Protein AF-0000000086449209 (afdb_homodimer)

Secondary structure (DSSP, 8-state):
--HHHHHHHHHHHHH--SSTHHHH---HHHHHHHHHHHHHHHHHHHHHHHHHHTS-TTS--B-TTSPBEE-TTS--HHHHHHHS-GGG-EEEEEEE--GGGGGGHHHHHHHHHHHBSTTSEEEEEEEES----------TTS--EEEEEE----SSHHHHHHHHHHHHHHHHHSSSSSS--SEEEEE-TTEEE-S-B-GGG-SSEEEEB-TTTTTS-GGGS-----TTSTT---TT--S-PBPSSEEEE-HHHHHHHHHHHHHHHHHHHHTT---TTHHHHHHHHHHHHT---SEEE-GGGSEETTSPPPTT-----EEE----HHHHHH--/--HHHHHHHHHHHHHT-SSTHHHH---HHHHHHHHHHHHHHHHHHHHHHHHHHTS-TTS--B-TTSPBEE-TTS--HHHHHHHS-GGG-EEEEEEE--GGGGGGHHHHHHHHHHHBSTTSEEEEEEEES----------TTS--EEEEEE----SSHHHHHHHHHHHHHHHHHSSSSSS--SEEEEE-TTEEE-S-B-GGG-SSEEEEB-TTTTTS-GGGS-----TTSTT---TT--S-PBPSSEEEE-HHHHHHHHHHHHHHHHHHHHTT---TTHHHHHHHHHHHHT---SEEE-GGGSEETTSPPPTT-----EEE----HHHHHH--

Radius of gyration: 28.83 Å; Cα contacts (8 Å, |Δi|>4): 1142; chains: 2; bounding box: 67×83×79 Å

Sequence (664 aa):
MPKYLTLISQMMQSSLSRSRWDYWFPGSKLRSRLSMTYWMLLSCLFLFVVKMLRSRPDVMTVTPWLAPIVWDGTFDRALLRILHPPANISIVLAVFGVGTYWLFVQPFLESAEMYFMPGYDIMFVVLTERKDRSMPLIPSHSARKVLFLHTEKFNGWRENAIRRMPRLLRLLEGNELEHKPDYFFTIDVDMLFKAEVGPEILSDLVTFLHPGYYKMSPDNFPYERHSASRASLTYTQGTFYYGGAFYGGHPDTVIKMLHHCWAALQDDVTHGLVAIWNEESHLNRYLALQHPPSLVLSPEYCWASDWALPPEVRLARVLSVAKNNAALHAETMPKYLTLISQMMQSSLSRSRWDYWFPGSKLRSRLSMTYWMLLSCLFLFVVKMLRSRPDVMTVTPWLAPIVWDGTFDRALLRILHPPANISIVLAVFGVGTYWLFVQPFLESAEMYFMPGYDIMFVVLTERKDRSMPLIPSHSARKVLFLHTEKFNGWRENAIRRMPRLLRLLEGNELEHKPDYFFTIDVDMLFKAEVGPEILSDLVTFLHPGYYKMSPDNFPYERHSASRASLTYTQGTFYYGGAFYGGHPDTVIKMLHHCWAALQDDVTHGLVAIWNEESHLNRYLALQHPPSLVLSPEYCWASDWALPPEVRLARVLSVAKNNAALHAET

InterPro domains:
  IPR005076 Glycosyl transferase, family 6 [PF03414] (54-328)
  IPR005076 Glycosyl transferase, family 6 [PTHR10462] (52-328)
  IPR029044 Nucleotide-diphospho-sugar transferases [G3DSA:3.90.550.10] (48-330)
  IPR029044 Nucleotide-diphospho-sugar transferases [SSF53448] (53-319)

Structure (mmCIF, N/CA/C/O backbone):
data_AF-0000000086449209-model_v1
#
loop_
_entity.id
_entity.type
_entity.pdbx_description
1 polymer 'Globoside alpha-1,3-N-acetylgalactosaminyltransferase 1 (FORS blood group)'
#
loop_
_atom_site.group_PDB
_atom_site.id
_atom_site.type_symbol
_atom_site.label_atom_id
_atom_site.label_alt_id
_atom_site.label_comp_id
_atom_site.label_asym_id
_atom_site.label_entity_id
_atom_site.label_seq_id
_atom_site.pdbx_PDB_ins_code
_atom_site.Cartn_x
_atom_site.Cartn_y
_atom_site.Cartn_z
_atom_site.occupancy
_atom_site.B_iso_or_equiv
_atom_site.auth_seq_id
_atom_site.auth_comp_id
_atom_site.auth_asym_id
_atom_site.auth_atom_id
_atom_site.pdbx_PDB_model_num
ATOM 1 N N . MET A 1 1 ? 26.984 0.447 6.652 1 27.7 1 MET A N 1
ATOM 2 C CA . MET A 1 1 ? 26.797 -0.777 7.426 1 27.7 1 MET A CA 1
ATOM 3 C C . MET A 1 1 ? 26.531 -0.457 8.891 1 27.7 1 MET A C 1
ATOM 5 O O . MET A 1 1 ? 27.281 0.304 9.516 1 27.7 1 MET A O 1
ATOM 9 N N . PRO A 1 2 ? 25.297 -0.49 9.32 1 33.47 2 PRO A N 1
ATOM 10 C CA . PRO A 1 2 ? 25.047 0.123 10.633 1 33.47 2 PRO A CA 1
ATOM 11 C C . PRO A 1 2 ? 26.031 -0.359 11.695 1 33.47 2 PRO A C 1
ATOM 13 O O . PRO A 1 2 ? 26.578 -1.46 11.586 1 33.47 2 PRO A O 1
ATOM 16 N N . LYS A 1 3 ? 26.438 0.569 12.438 1 40.97 3 LYS A N 1
ATOM 17 C CA . LYS A 1 3 ? 27.422 0.446 13.508 1 40.97 3 LYS A CA 1
ATOM 18 C C . LYS A 1 3 ? 27.156 -0.797 14.352 1 40.97 3 LYS A C 1
ATOM 20 O O . LYS A 1 3 ? 28.094 -1.451 14.812 1 40.97 3 LYS A O 1
ATOM 25 N N . TYR A 1 4 ? 25.875 -1.122 14.484 1 34.38 4 TYR A N 1
ATOM 26 C CA . TYR A 1 4 ? 25.562 -2.227 15.375 1 34.38 4 TYR A CA 1
ATOM 27 C C . TYR A 1 4 ? 25.922 -3.566 14.742 1 34.38 4 TYR A C 1
ATOM 29 O O . TYR A 1 4 ? 26.188 -4.543 15.445 1 34.38 4 TYR A O 1
ATOM 37 N N . LEU A 1 5 ? 25.969 -3.549 13.422 1 36.88 5 LEU A N 1
ATOM 38 C CA . LEU A 1 5 ? 26.406 -4.781 12.781 1 36.88 5 LEU A CA 1
ATOM 39 C C . LEU A 1 5 ? 27.906 -5.012 13.008 1 36.88 5 LEU A C 1
ATOM 41 O O . LEU A 1 5 ? 28.359 -6.156 13.102 1 36.88 5 LEU A O 1
ATOM 45 N N . THR A 1 6 ? 28.547 -3.883 13.117 1 40.41 6 THR A N 1
ATOM 46 C CA . THR A 1 6 ? 29.969 -3.994 13.414 1 40.41 6 THR A CA 1
ATOM 47 C C . THR A 1 6 ? 30.188 -4.531 14.828 1 40.41 6 THR A C 1
ATOM 49 O O . THR A 1 6 ? 31.062 -5.367 15.047 1 40.41 6 THR A O 1
ATOM 52 N N . LEU A 1 7 ? 29.375 -4.086 15.734 1 38.5 7 LEU A N 1
ATOM 53 C CA . LEU A 1 7 ? 29.531 -4.512 17.125 1 38.5 7 LEU A CA 1
ATOM 54 C C . LEU A 1 7 ? 29.141 -5.977 17.297 1 38.5 7 LEU A C 1
ATOM 56 O O . LEU A 1 7 ? 29.828 -6.73 17.969 1 38.5 7 LEU A O 1
ATOM 60 N N . ILE A 1 8 ? 28.109 -6.344 16.578 1 38.56 8 ILE A N 1
ATOM 61 C CA . ILE A 1 8 ? 27.703 -7.742 16.656 1 38.56 8 ILE A CA 1
ATOM 62 C C . ILE A 1 8 ? 28.734 -8.625 15.953 1 38.56 8 ILE A C 1
ATOM 64 O O . ILE A 1 8 ? 29.094 -9.688 16.469 1 38.56 8 ILE A O 1
ATOM 68 N N . SER A 1 9 ? 29.266 -8.062 14.891 1 37.78 9 SER A N 1
ATOM 69 C CA . SER A 1 9 ? 30.359 -8.781 14.242 1 37.78 9 SER A CA 1
ATOM 70 C C . SER A 1 9 ? 31.562 -8.898 15.164 1 37.78 9 SER A C 1
ATOM 72 O O . SER A 1 9 ? 32.219 -9.953 15.234 1 37.78 9 SER A O 1
ATOM 74 N N . GLN A 1 10 ? 31.781 -7.84 15.867 1 41.44 10 GLN A N 1
ATOM 75 C CA . GLN A 1 10 ? 32.906 -7.832 16.812 1 41.44 10 GLN A CA 1
ATOM 76 C C . GLN A 1 10 ? 32.625 -8.758 17.984 1 41.44 10 GLN A C 1
ATOM 78 O O . GLN A 1 10 ? 33.531 -9.469 18.438 1 41.44 10 GLN A O 1
ATOM 83 N N . MET A 1 11 ? 31.422 -8.727 18.391 1 37.53 11 MET A N 1
ATOM 84 C CA . MET A 1 11 ? 31.078 -9.578 19.531 1 37.53 11 MET A CA 1
ATOM 85 C C . MET A 1 11 ? 31.094 -11.047 19.125 1 37.53 11 MET A C 1
ATOM 87 O O . MET A 1 11 ? 31.547 -11.898 19.906 1 37.53 11 MET A O 1
ATOM 91 N N . MET A 1 12 ? 30.609 -11.219 17.891 1 36.09 12 MET A N 1
ATOM 92 C CA . MET A 1 12 ? 30.656 -12.602 17.422 1 36.09 12 MET A CA 1
ATOM 93 C C . MET A 1 12 ? 32.094 -13.039 17.156 1 36.09 12 MET A C 1
ATOM 95 O O . MET A 1 12 ? 32.438 -14.203 17.359 1 36.09 12 MET A O 1
ATOM 99 N N . GLN A 1 13 ? 32.844 -12.078 16.672 1 36.78 13 GLN A N 1
ATOM 100 C CA . GLN A 1 13 ? 34.25 -12.398 16.469 1 36.78 13 GLN A CA 1
ATOM 101 C C . GLN A 1 13 ? 34.938 -12.68 17.797 1 36.78 13 GLN A C 1
ATOM 103 O O . GLN A 1 13 ? 35.844 -13.539 17.859 1 36.78 13 GLN A O 1
ATOM 108 N N . SER A 1 14 ? 34.562 -11.805 18.75 1 37.38 14 SER A N 1
ATOM 109 C CA . SER A 1 14 ? 35.312 -11.969 19.984 1 37.38 14 SER A CA 1
ATOM 110 C C . SER A 1 14 ? 34.969 -13.289 20.672 1 37.38 14 SER A C 1
ATOM 112 O O . SER A 1 14 ? 35.812 -13.883 21.344 1 37.38 14 SER A O 1
ATOM 114 N N . SER A 1 15 ? 33.625 -13.57 20.547 1 34.44 15 SER A N 1
ATOM 115 C CA . SER A 1 15 ? 33.312 -14.781 21.281 1 34.44 15 SER A CA 1
ATOM 116 C C . SER A 1 15 ? 33.875 -16.016 20.625 1 34.44 15 SER A C 1
ATOM 118 O O . SER A 1 15 ? 33.781 -17.125 21.156 1 34.44 15 SER A O 1
ATOM 120 N N . LEU A 1 16 ? 34.219 -15.828 19.297 1 35.03 16 LEU A N 1
ATOM 121 C CA . LEU A 1 16 ? 34.875 -16.984 18.703 1 35.03 16 LEU A CA 1
ATOM 122 C C . LEU A 1 16 ? 36.312 -17.125 19.203 1 35.03 16 LEU A C 1
ATOM 124 O O . LEU A 1 16 ? 37.25 -17.031 18.406 1 35.03 16 LEU A O 1
ATOM 128 N N . SER A 1 17 ? 36.594 -16.438 20.312 1 29.45 17 SER A N 1
ATOM 129 C CA . SER A 1 17 ? 37.938 -16.812 20.734 1 29.45 17 SER A CA 1
ATOM 130 C C . SER A 1 17 ? 38.062 -18.328 20.922 1 29.45 17 SER A C 1
ATOM 132 O O . SER A 1 17 ? 37.188 -18.953 21.5 1 29.45 17 SER A O 1
ATOM 134 N N . ARG A 1 18 ? 38.969 -19.016 20.172 1 36 18 ARG A N 1
ATOM 135 C CA . ARG A 1 18 ? 39.438 -20.375 19.938 1 36 18 ARG A CA 1
ATOM 136 C C . ARG A 1 18 ? 39.688 -21.109 21.25 1 36 18 ARG A C 1
ATOM 138 O O . ARG A 1 18 ? 39.844 -22.328 21.25 1 36 18 ARG A O 1
ATOM 145 N N . SER A 1 19 ? 40.031 -20.328 22.297 1 30.89 19 SER A N 1
ATOM 146 C CA . SER A 1 19 ? 40.906 -21.062 23.219 1 30.89 19 SER A CA 1
ATOM 147 C C . SER A 1 19 ? 40.125 -22.156 23.953 1 30.89 19 SER A C 1
ATOM 149 O O . SER A 1 19 ? 40.625 -23.281 24.094 1 30.89 19 SER A O 1
ATOM 151 N N . ARG A 1 20 ? 39.094 -21.734 24.781 1 33.16 20 ARG A N 1
ATOM 152 C CA . ARG A 1 20 ? 38.812 -22.672 25.859 1 33.16 20 ARG A CA 1
ATOM 153 C C . ARG A 1 20 ? 37.938 -23.828 25.391 1 33.16 20 ARG A C 1
ATOM 155 O O . ARG A 1 20 ? 37.594 -24.719 26.156 1 33.16 20 ARG A O 1
ATOM 162 N N . TRP A 1 21 ? 37.188 -23.578 24.234 1 30.92 21 TRP A N 1
ATOM 163 C CA . TRP A 1 21 ? 36.312 -24.688 23.844 1 30.92 21 TRP A CA 1
ATOM 164 C C . TRP A 1 21 ? 37.156 -25.906 23.406 1 30.92 21 TRP A C 1
ATOM 166 O O . TRP A 1 21 ? 36.594 -26.984 23.188 1 30.92 21 TRP A O 1
ATOM 176 N N . ASP A 1 22 ? 38.375 -25.734 23.094 1 34.16 22 ASP A N 1
ATOM 177 C CA . ASP A 1 22 ? 39.219 -26.859 22.703 1 34.16 22 ASP A CA 1
ATOM 178 C C . ASP A 1 22 ? 39.281 -27.922 23.781 1 34.16 22 ASP A C 1
ATOM 180 O O . ASP A 1 22 ? 39.5 -29.094 23.5 1 34.16 22 ASP A O 1
ATOM 184 N N . TYR A 1 23 ? 39.406 -27.5 25.047 1 35 23 TYR A N 1
ATOM 185 C CA . TYR A 1 23 ? 39.656 -28.5 26.078 1 35 23 TYR A CA 1
ATOM 186 C C . TYR A 1 23 ? 38.5 -29.469 26.203 1 35 23 TYR A C 1
ATOM 188 O O . TYR A 1 23 ? 38.688 -30.656 26.5 1 35 23 TYR A O 1
ATOM 196 N N . TRP A 1 24 ? 37.25 -28.969 26.359 1 33.91 24 TRP A N 1
ATOM 197 C CA . TRP A 1 24 ? 36.219 -29.875 26.844 1 33.91 24 TRP A CA 1
ATOM 198 C C . TRP A 1 24 ? 35.75 -30.812 25.734 1 33.91 24 TRP A C 1
ATOM 200 O O . TRP A 1 24 ? 35.188 -31.891 26 1 33.91 24 TRP A O 1
ATOM 210 N N . PHE A 1 25 ? 35.406 -30.469 24.469 1 33.84 25 PHE A N 1
ATOM 211 C CA . PHE A 1 25 ? 34.938 -31.438 23.484 1 33.84 25 PHE A CA 1
ATOM 212 C C . PHE A 1 25 ? 36 -31.703 22.438 1 33.84 25 PHE A C 1
ATOM 214 O O . PHE A 1 25 ? 36.25 -30.859 21.578 1 33.84 25 PHE A O 1
ATOM 221 N N . PRO A 1 26 ? 36.938 -32.812 22.703 1 33.44 26 PRO A N 1
ATOM 222 C CA . PRO A 1 26 ? 38.094 -33.156 21.875 1 33.44 26 PRO A CA 1
ATOM 223 C C . PRO A 1 26 ? 37.719 -33.469 20.438 1 33.44 26 PRO A C 1
ATOM 225 O O . PRO A 1 26 ? 38.594 -33.562 19.578 1 33.44 26 PRO A O 1
ATOM 228 N N . GLY A 1 27 ? 36.719 -34.375 20.266 1 37.47 27 GLY A N 1
ATOM 229 C CA . GLY A 1 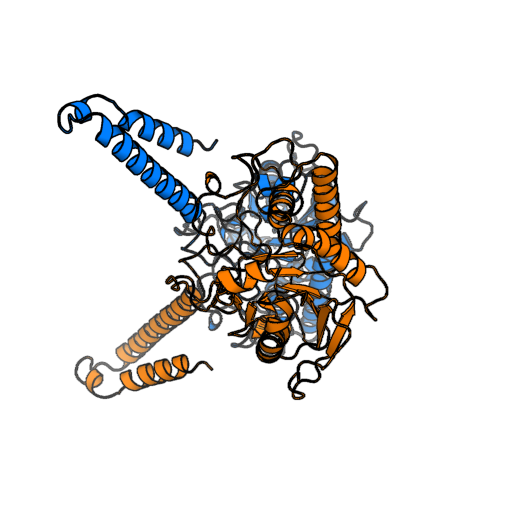27 ? 36.656 -35.031 18.969 1 37.47 27 GLY A CA 1
ATOM 230 C C . GLY A 1 27 ? 36.281 -34.094 17.844 1 37.47 27 GLY A C 1
ATOM 231 O O . GLY A 1 27 ? 35.438 -33.219 18 1 37.47 27 GLY A O 1
ATOM 232 N N . SER A 1 28 ? 37.281 -33.906 16.828 1 38.59 28 SER A N 1
ATOM 233 C CA . SER A 1 28 ? 37.469 -32.906 15.781 1 38.59 28 SER A CA 1
ATOM 234 C C . SER A 1 28 ? 36.25 -32.812 14.883 1 38.59 28 SER A C 1
ATOM 236 O O . SER A 1 28 ? 35.875 -31.719 14.469 1 38.59 28 SER A O 1
ATOM 238 N N . LYS A 1 29 ? 35.781 -33.938 14.344 1 43.16 29 LYS A N 1
ATOM 239 C CA . LYS A 1 29 ? 34.812 -33.938 13.25 1 43.16 29 LYS A CA 1
ATOM 240 C C . LYS A 1 29 ? 33.469 -33.438 13.734 1 43.16 29 LYS A C 1
ATOM 242 O O . LYS A 1 29 ? 32.719 -32.844 12.984 1 43.16 29 LYS A O 1
ATOM 247 N N . LEU A 1 30 ? 33 -33.844 14.914 1 36 30 LEU A N 1
ATOM 248 C CA . LEU A 1 30 ? 31.719 -33.469 15.477 1 36 30 LEU A CA 1
ATOM 249 C C . LEU A 1 30 ? 31.688 -31.984 15.828 1 36 30 LEU A C 1
ATOM 251 O O . LEU A 1 30 ? 30.609 -31.375 15.836 1 36 30 LEU A O 1
ATOM 255 N N . ARG A 1 31 ? 32.875 -31.453 16.047 1 43.62 31 ARG A N 1
ATOM 256 C CA . ARG A 1 31 ? 32.938 -30.031 16.375 1 43.62 31 ARG A CA 1
ATOM 257 C C . ARG A 1 31 ? 32.625 -29.172 15.164 1 43.62 31 ARG A C 1
ATOM 259 O O . ARG A 1 31 ? 31.953 -28.141 15.281 1 43.62 31 ARG A O 1
ATOM 266 N N . SER A 1 32 ? 33.188 -29.656 14.102 1 44.91 32 SER A N 1
ATOM 267 C CA . SER A 1 32 ? 32.969 -28.844 12.906 1 44.91 32 SER A CA 1
ATOM 268 C C . SER A 1 32 ? 31.516 -28.875 12.453 1 44.91 32 SER A C 1
ATOM 270 O O . SER A 1 32 ? 30.969 -27.859 12.031 1 44.91 32 SER A O 1
ATOM 272 N N . ARG A 1 33 ? 30.953 -30.047 12.633 1 48.88 33 ARG A N 1
ATOM 273 C CA . ARG A 1 33 ? 29.562 -30.141 12.234 1 48.88 33 ARG A CA 1
ATOM 274 C C . ARG A 1 33 ? 28.656 -29.422 13.234 1 48.88 33 ARG A C 1
ATOM 276 O O . ARG A 1 33 ? 27.688 -28.766 12.852 1 48.88 33 ARG A O 1
ATOM 283 N N . LEU A 1 34 ? 29.031 -29.562 14.539 1 49.31 34 LEU A N 1
ATOM 284 C CA . LEU A 1 34 ? 28.219 -28.875 15.539 1 49.31 34 LEU A CA 1
ATOM 285 C C . LEU A 1 34 ? 28.453 -27.375 15.484 1 49.31 34 LEU A C 1
ATOM 287 O O . LEU A 1 34 ? 27.5 -26.594 15.656 1 49.31 34 LEU A O 1
ATOM 291 N N . SER A 1 35 ? 29.703 -27.062 15.164 1 51.84 35 SER A N 1
ATOM 292 C CA . SER A 1 35 ? 29.969 -25.625 15.016 1 51.84 35 SER A CA 1
ATOM 293 C C . SER A 1 35 ? 29.281 -25.062 13.781 1 51.84 35 SER A C 1
ATOM 295 O O . SER A 1 35 ? 28.703 -23.984 13.836 1 51.84 35 SER A O 1
ATOM 297 N N . MET A 1 36 ? 29.25 -25.938 12.781 1 51.59 36 MET A N 1
ATOM 298 C CA . MET A 1 36 ? 28.578 -25.469 11.57 1 51.59 36 MET A CA 1
ATOM 299 C C . MET A 1 36 ? 27.062 -25.422 11.773 1 51.59 36 MET A C 1
ATOM 301 O O . MET A 1 36 ? 26.406 -24.469 11.336 1 51.59 36 MET A O 1
ATOM 305 N N . THR A 1 37 ? 26.594 -26.422 12.438 1 53.94 37 THR A N 1
ATOM 306 C CA . THR A 1 37 ? 25.172 -26.438 12.727 1 53.94 37 THR A CA 1
ATOM 307 C C . THR A 1 37 ? 24.797 -25.328 13.695 1 53.94 37 THR A C 1
ATOM 309 O O . THR A 1 37 ? 23.766 -24.672 13.539 1 53.94 37 THR A O 1
ATOM 312 N N . TYR A 1 38 ? 25.656 -25.125 14.68 1 51.03 38 TYR A N 1
ATOM 313 C CA . TYR A 1 38 ? 25.422 -24.031 15.625 1 51.03 38 TYR A CA 1
ATOM 314 C C . TYR A 1 38 ? 25.5 -22.688 14.93 1 51.03 38 TYR A C 1
ATOM 316 O O . TYR A 1 38 ? 24.656 -21.812 15.148 1 51.03 38 TYR A O 1
ATOM 324 N N . TRP A 1 39 ? 26.422 -22.594 14.047 1 53.56 39 TRP A N 1
ATOM 325 C CA . TRP A 1 39 ? 26.547 -21.328 13.32 1 53.56 39 TRP A CA 1
ATOM 326 C C . TRP A 1 39 ? 25.406 -21.156 12.328 1 53.56 39 TRP A C 1
ATOM 328 O O . TRP A 1 39 ? 24.906 -20.047 12.156 1 53.56 39 TRP A O 1
ATOM 338 N N . MET A 1 40 ? 25 -22.234 11.797 1 52 40 MET A N 1
ATOM 339 C CA . MET A 1 40 ? 23.844 -22.172 10.906 1 52 40 MET A CA 1
ATOM 340 C C . MET A 1 40 ? 22.578 -21.844 11.68 1 52 40 MET A C 1
ATOM 342 O O . MET A 1 40 ? 21.75 -21.047 11.211 1 52 40 MET A O 1
ATOM 346 N N . LEU A 1 41 ? 22.516 -22.391 12.805 1 53.59 41 LEU A N 1
ATOM 347 C CA . LEU A 1 41 ? 21.375 -22.094 13.648 1 53.59 41 LEU A CA 1
ATOM 348 C C . LEU A 1 41 ? 21.438 -20.656 14.164 1 53.59 41 LEU A C 1
ATOM 350 O O . LEU A 1 41 ? 20.422 -19.953 14.195 1 53.59 41 LEU A O 1
ATOM 354 N N . LEU A 1 42 ? 22.625 -20.297 14.508 1 52.78 42 LEU A N 1
ATOM 355 C CA . LEU A 1 42 ? 22.812 -18.922 14.969 1 52.78 42 LEU A CA 1
ATOM 356 C C . LEU A 1 42 ? 22.578 -17.938 13.828 1 52.78 42 LEU A C 1
ATOM 358 O O . LEU A 1 42 ? 21.984 -16.875 14.039 1 52.78 42 LEU A O 1
ATOM 362 N N . SER A 1 43 ? 23.031 -18.266 12.719 1 51.22 43 SER A N 1
ATOM 363 C CA . SER A 1 43 ? 22.797 -17.406 11.562 1 51.22 43 SER A CA 1
ATOM 364 C C . SER A 1 43 ? 21.328 -17.406 11.156 1 51.22 43 SER A C 1
ATOM 366 O O . SER A 1 43 ? 20.781 -16.359 10.812 1 51.22 43 SER A O 1
ATOM 368 N N . CYS A 1 44 ? 20.781 -18.578 11.148 1 51.72 44 CYS A N 1
ATOM 369 C CA . CYS A 1 44 ? 19.344 -18.656 10.914 1 51.72 44 CYS A CA 1
ATOM 370 C C . CYS A 1 44 ? 18.578 -17.891 11.992 1 51.72 44 CYS A C 1
ATOM 372 O O . CYS A 1 44 ? 17.609 -17.172 11.688 1 51.72 44 CYS A O 1
ATOM 374 N N . LEU A 1 45 ? 18.984 -18.062 13.18 1 51.5 45 LEU A N 1
ATOM 375 C CA . LEU A 1 45 ? 18.375 -17.297 14.273 1 51.5 45 LEU A CA 1
ATOM 376 C C . LEU A 1 45 ? 18.625 -15.805 14.094 1 51.5 45 LEU A C 1
ATOM 378 O O . LEU A 1 45 ? 17.734 -14.992 14.305 1 51.5 45 LEU A O 1
ATOM 382 N N . PHE A 1 46 ? 19.859 -15.43 13.797 1 47.69 46 PHE A N 1
ATOM 383 C CA . PHE A 1 46 ? 20.203 -14.031 13.555 1 47.69 46 PHE A CA 1
ATOM 384 C C . PHE A 1 46 ? 19.391 -13.469 12.398 1 47.69 46 PHE A C 1
ATOM 386 O O . PHE A 1 46 ? 18.812 -12.383 12.508 1 47.69 46 PHE A O 1
ATOM 393 N N . LEU A 1 47 ? 19.375 -14.117 11.328 1 48.44 47 LEU A N 1
ATOM 394 C CA . LEU A 1 47 ? 18.625 -13.664 10.164 1 48.44 47 LEU A CA 1
ATOM 395 C C . LEU A 1 47 ? 17.125 -13.641 10.453 1 48.44 47 LEU A C 1
ATOM 397 O O . LEU A 1 47 ? 16.422 -12.727 10.031 1 48.44 47 LEU A O 1
ATOM 401 N N . PHE A 1 48 ? 16.703 -14.672 11.172 1 48.56 48 PHE A N 1
ATOM 402 C CA . PHE A 1 48 ? 15.336 -14.695 11.664 1 48.56 48 PHE A CA 1
ATOM 403 C C . PHE A 1 48 ? 15.086 -13.516 12.602 1 48.56 48 PHE A C 1
ATOM 405 O O . PHE A 1 48 ? 14.062 -12.836 12.477 1 48.56 48 PHE A O 1
ATOM 412 N N . VAL A 1 49 ? 15.984 -13.32 13.461 1 48.25 49 VAL A N 1
ATOM 413 C CA . VAL A 1 49 ? 15.875 -12.195 14.383 1 48.25 49 VAL A CA 1
ATOM 414 C C . VAL A 1 49 ? 15.914 -10.883 13.594 1 48.25 49 VAL A C 1
ATOM 416 O O . VAL A 1 49 ? 15.133 -9.969 13.867 1 48.25 49 VAL A O 1
ATOM 419 N N . VAL A 1 50 ? 16.797 -10.773 12.641 1 47.91 50 VAL A N 1
ATOM 420 C CA . VAL A 1 50 ? 16.906 -9.547 11.852 1 47.91 50 VAL A CA 1
ATOM 421 C C . VAL A 1 50 ? 15.609 -9.328 11.07 1 47.91 50 VAL A C 1
ATOM 423 O O . VAL A 1 50 ? 15.094 -8.211 11 1 47.91 50 VAL A O 1
ATOM 426 N N . LYS A 1 51 ? 15.211 -10.383 10.336 1 51.84 51 LYS A N 1
ATOM 427 C CA . LYS A 1 51 ? 13.922 -10.305 9.656 1 51.84 51 LYS A CA 1
ATOM 428 C C . LYS A 1 51 ? 12.797 -10.023 10.648 1 51.84 51 LYS A C 1
ATOM 430 O O . LYS A 1 51 ? 11.914 -9.203 10.375 1 51.84 51 LYS A O 1
ATOM 435 N N . MET A 1 52 ? 12.82 -10.789 11.805 1 50.09 52 MET A N 1
ATOM 436 C CA . MET A 1 52 ? 11.859 -10.516 12.875 1 50.09 52 MET A CA 1
ATOM 437 C C . MET A 1 52 ? 12.062 -9.117 13.438 1 50.09 52 MET A C 1
ATOM 439 O O . MET A 1 52 ? 11.102 -8.469 13.859 1 50.09 52 MET A O 1
ATOM 443 N N . LEU A 1 53 ? 13.305 -8.727 13.57 1 50.72 53 LEU A N 1
ATOM 444 C CA . LEU A 1 53 ? 13.555 -7.391 14.094 1 50.72 53 LEU A CA 1
ATOM 445 C C . LEU A 1 53 ? 13.008 -6.324 13.156 1 50.72 53 LEU A C 1
ATOM 447 O O . LEU A 1 53 ? 12.648 -5.23 13.594 1 50.72 53 LEU A O 1
ATOM 451 N N . ARG A 1 54 ? 12.891 -6.738 11.953 1 58.78 54 ARG A N 1
ATOM 452 C CA . ARG A 1 54 ? 12.328 -5.699 11.102 1 58.78 54 ARG A CA 1
ATOM 453 C C . ARG A 1 54 ? 10.805 -5.75 11.117 1 58.78 54 ARG A C 1
ATOM 455 O O . ARG A 1 54 ? 10.141 -4.906 10.508 1 58.78 54 ARG A O 1
ATOM 462 N N . SER A 1 55 ? 10.453 -6.648 11.969 1 73.62 55 SER A N 1
ATOM 463 C CA . SER A 1 55 ? 9.016 -6.672 12.195 1 73.62 55 SER A CA 1
ATOM 464 C C . SER A 1 55 ? 8.641 -5.883 13.453 1 73.62 55 SER A C 1
ATOM 466 O O . SER A 1 55 ? 9.414 -5.832 14.406 1 73.62 55 SER A O 1
ATOM 468 N N . ARG A 1 56 ? 7.941 -4.68 13.391 1 87.25 56 ARG A N 1
ATOM 469 C CA . ARG A 1 56 ? 7.375 -3.869 14.469 1 87.25 56 ARG A CA 1
ATOM 470 C C . ARG A 1 56 ? 6.15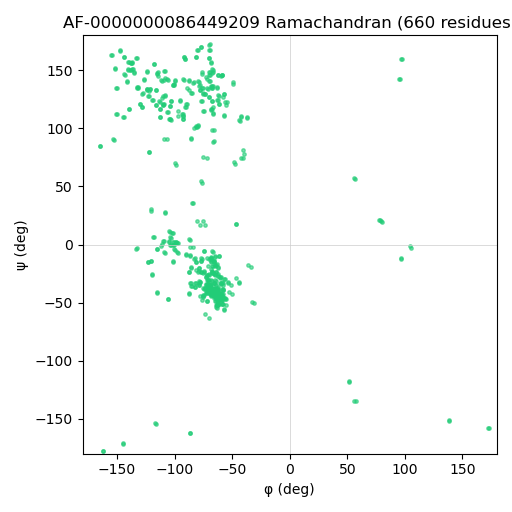2 -4.543 15.078 1 87.25 56 ARG A C 1
ATOM 472 O O . ARG A 1 56 ? 5.02 -4.129 14.828 1 87.25 56 ARG A O 1
ATOM 479 N N . PRO A 1 57 ? 6.438 -5.684 15.953 1 85.12 57 PRO A N 1
ATOM 480 C CA . PRO A 1 57 ? 5.289 -6.371 16.547 1 85.12 57 PRO A CA 1
ATOM 481 C C . PRO A 1 57 ? 4.555 -5.516 17.578 1 85.12 57 PRO A C 1
ATOM 483 O O . PRO A 1 57 ? 3.443 -5.855 17.984 1 85.12 57 PRO A O 1
ATOM 486 N N . ASP A 1 58 ? 5.117 -4.438 17.984 1 88.25 58 ASP A N 1
ATOM 487 C CA . ASP A 1 58 ? 4.605 -3.607 19.062 1 88.25 58 ASP A CA 1
ATOM 488 C C . ASP A 1 58 ? 3.594 -2.588 18.547 1 88.25 58 ASP A C 1
ATOM 490 O O . ASP A 1 58 ? 2.9 -1.938 19.344 1 88.25 58 ASP A O 1
ATOM 494 N N . VAL A 1 59 ? 3.494 -2.496 17.234 1 92.31 59 VAL A N 1
ATOM 495 C CA . VAL A 1 59 ? 2.602 -1.486 16.672 1 92.31 59 VAL A CA 1
ATOM 496 C C . VAL A 1 59 ? 1.87 -2.057 15.461 1 92.31 59 VAL A C 1
ATOM 498 O O . VAL A 1 59 ? 2.318 -3.037 14.859 1 92.31 59 VAL A O 1
ATOM 501 N N . MET A 1 60 ? 0.75 -1.481 15.133 1 92.69 60 MET A N 1
ATOM 502 C CA . MET A 1 60 ? 0.072 -1.774 13.875 1 92.69 60 MET A CA 1
ATOM 503 C C . MET A 1 60 ? 0.848 -1.2 12.695 1 92.69 60 MET A C 1
ATOM 505 O O . MET A 1 60 ? 1.209 -0.022 12.695 1 92.69 60 MET A O 1
ATOM 509 N N . THR A 1 61 ? 1.146 -2.041 11.695 1 95.69 61 THR A N 1
ATOM 510 C CA . THR A 1 61 ? 1.987 -1.564 10.609 1 95.69 61 THR A CA 1
ATOM 511 C C . THR A 1 61 ? 1.209 -1.54 9.297 1 95.69 61 THR A C 1
ATOM 513 O O . THR A 1 61 ? 1.734 -1.115 8.266 1 95.69 61 THR A O 1
ATOM 516 N N . VAL A 1 62 ? -0.034 -2.014 9.312 1 96.56 62 VAL A N 1
ATOM 517 C CA . VAL A 1 62 ? -0.901 -1.969 8.141 1 96.56 62 VAL A CA 1
ATOM 518 C C . VAL A 1 62 ? -2.332 -1.646 8.562 1 96.56 62 VAL A C 1
ATOM 520 O O . VAL A 1 62 ? -2.805 -2.131 9.594 1 96.56 62 VAL A O 1
ATOM 523 N N . THR A 1 63 ? -3.033 -0.845 7.824 1 96.69 63 THR A N 1
ATOM 524 C CA . THR A 1 63 ? -4.414 -0.473 8.117 1 96.69 63 THR A CA 1
ATOM 525 C C . THR A 1 63 ? -5.375 -1.573 7.668 1 96.69 63 THR A C 1
ATOM 527 O O . THR A 1 63 ? -5 -2.459 6.898 1 96.69 63 THR A O 1
ATOM 530 N N . PRO A 1 64 ? -6.586 -1.444 8.109 1 94.88 64 PRO A N 1
ATOM 531 C CA . PRO A 1 64 ? -7.57 -2.449 7.703 1 94.88 64 PRO A CA 1
ATOM 532 C C . PRO A 1 64 ? -7.863 -2.41 6.203 1 94.88 64 PRO A C 1
ATOM 534 O O . PRO A 1 64 ? -8.469 -3.34 5.664 1 94.88 64 PRO A O 1
ATOM 537 N N . TRP A 1 65 ? -7.461 -1.345 5.52 1 96.81 65 TRP A N 1
ATOM 538 C CA . TRP A 1 65 ? -7.625 -1.303 4.07 1 96.81 65 TRP A CA 1
ATOM 539 C C . TRP A 1 65 ? -6.289 -1.531 3.367 1 96.81 65 TRP A C 1
ATOM 541 O O . TRP A 1 65 ? -6.152 -1.243 2.176 1 96.81 65 TRP A O 1
ATOM 551 N N . LEU A 1 66 ? -5.262 -1.965 4.129 1 97.06 66 LEU A N 1
ATOM 552 C CA . LEU A 1 66 ? -3.998 -2.516 3.646 1 97.06 66 LEU A CA 1
ATOM 553 C C . LEU A 1 66 ? -3.055 -1.402 3.199 1 97.06 66 LEU A C 1
ATOM 555 O O . LEU A 1 66 ? -2.131 -1.643 2.42 1 97.06 66 LEU A O 1
ATOM 559 N N . ALA A 1 67 ? -3.271 -0.145 3.668 1 97.88 67 ALA A N 1
ATOM 560 C CA . ALA A 1 67 ? -2.27 0.913 3.557 1 97.88 67 ALA A CA 1
ATOM 561 C C . ALA A 1 67 ? -1.207 0.777 4.641 1 97.88 67 ALA A C 1
ATOM 563 O O . ALA A 1 67 ? -1.522 0.463 5.793 1 97.88 67 ALA A O 1
ATOM 564 N N . PRO A 1 68 ? -0.009 1.007 4.324 1 98.06 68 PRO A N 1
ATOM 565 C CA . PRO A 1 68 ? 1.033 0.91 5.348 1 98.06 68 PRO A CA 1
ATOM 566 C C . PRO A 1 68 ? 0.949 2.029 6.383 1 98.06 68 PRO A C 1
ATOM 568 O O . PRO A 1 68 ? 0.51 3.137 6.066 1 98.06 68 PRO A O 1
ATOM 571 N N . ILE A 1 69 ? 1.272 1.708 7.547 1 97.88 69 ILE A N 1
ATOM 572 C CA . ILE A 1 69 ? 1.605 2.68 8.586 1 97.88 69 ILE A CA 1
ATOM 573 C C . ILE A 1 69 ? 3.119 2.734 8.773 1 97.88 69 ILE A C 1
ATOM 575 O O . ILE A 1 69 ? 3.746 1.729 9.117 1 97.88 69 ILE A O 1
ATOM 579 N N . VAL A 1 70 ? 3.691 3.865 8.633 1 98.31 70 VAL A N 1
ATOM 580 C CA . VAL A 1 70 ? 5.141 3.99 8.531 1 98.31 70 VAL A CA 1
ATOM 581 C C . VAL A 1 70 ? 5.73 4.258 9.914 1 98.31 70 VAL A C 1
ATOM 583 O O . VAL A 1 70 ? 5.477 5.305 10.516 1 98.31 70 VAL A O 1
ATOM 586 N N . TRP A 1 71 ? 6.473 3.312 10.445 1 97.19 71 TRP A N 1
ATOM 587 C CA . TRP A 1 71 ? 7.254 3.41 11.672 1 97.19 71 TRP A CA 1
ATOM 588 C C . TRP A 1 71 ? 8.742 3.229 11.383 1 97.19 71 TRP A C 1
ATOM 590 O O . TRP A 1 71 ? 9.117 2.604 10.391 1 97.19 71 TRP A O 1
ATOM 600 N N . ASP A 1 72 ? 9.539 3.791 12.289 1 96.19 72 ASP A N 1
ATOM 601 C CA . ASP A 1 72 ? 10.945 3.43 12.227 1 96.19 72 ASP A CA 1
ATOM 602 C C . ASP A 1 72 ? 11.133 1.916 12.312 1 96.19 72 ASP A C 1
ATOM 604 O O . ASP A 1 72 ? 10.539 1.258 13.172 1 96.19 72 ASP A O 1
ATOM 608 N N . GLY A 1 73 ? 11.773 1.384 11.305 1 94.06 73 GLY A N 1
ATOM 609 C CA . GLY A 1 73 ? 12.047 -0.045 11.312 1 94.06 73 GLY A CA 1
ATOM 610 C C . GLY A 1 73 ? 11.141 -0.825 10.375 1 94.06 73 GLY A C 1
ATOM 611 O O . GLY A 1 73 ? 11.305 -2.035 10.211 1 94.06 73 GLY A O 1
ATOM 612 N N . THR A 1 74 ? 10.227 -0.169 9.711 1 95.38 74 THR A N 1
ATOM 613 C CA . THR A 1 74 ? 9.281 -0.908 8.883 1 95.38 74 THR A CA 1
ATOM 614 C C . THR A 1 74 ? 9.633 -0.77 7.406 1 95.38 74 THR A C 1
ATOM 616 O O . THR A 1 74 ? 8.961 -1.348 6.547 1 95.38 74 THR A O 1
ATOM 619 N N . PHE A 1 75 ? 10.672 -0.05 7.059 1 96.38 75 PHE A N 1
ATOM 620 C CA . PHE A 1 75 ? 11.016 0.166 5.66 1 96.38 75 PHE A CA 1
ATOM 621 C C . PHE A 1 75 ? 12.531 0.193 5.473 1 96.38 75 PHE A C 1
ATOM 623 O O . PHE A 1 75 ? 13.273 0.306 6.449 1 96.38 75 PHE A O 1
ATOM 630 N N . ASP A 1 76 ? 12.938 0.002 4.25 1 93.31 76 ASP A N 1
ATOM 631 C CA . ASP A 1 76 ? 14.328 0.135 3.816 1 93.31 76 ASP A CA 1
ATOM 632 C C . ASP A 1 76 ? 14.5 1.325 2.877 1 93.31 76 ASP A C 1
ATOM 634 O O . ASP A 1 76 ? 14.07 1.278 1.723 1 93.31 76 ASP A O 1
ATOM 638 N N . ARG A 1 77 ? 15.141 2.305 3.355 1 92.94 77 ARG A N 1
ATOM 639 C CA . ARG A 1 77 ? 15.234 3.562 2.625 1 92.94 77 ARG A CA 1
ATOM 640 C C . ARG A 1 77 ? 16.016 3.385 1.328 1 92.94 77 ARG A C 1
ATOM 642 O O . ARG A 1 77 ? 15.711 4.016 0.316 1 92.94 77 ARG A O 1
ATOM 649 N N . ALA A 1 78 ? 17.062 2.59 1.383 1 90.81 78 ALA A N 1
ATOM 650 C CA . ALA A 1 78 ? 17.844 2.342 0.173 1 90.81 78 ALA A CA 1
ATOM 651 C C . ALA A 1 78 ? 16.969 1.733 -0.924 1 90.81 78 ALA A C 1
ATOM 653 O O . ALA A 1 78 ? 17.047 2.137 -2.086 1 90.81 78 ALA A O 1
ATOM 654 N N . LEU A 1 79 ? 16.172 0.803 -0.521 1 90.62 79 LEU A N 1
ATOM 655 C CA . LEU A 1 79 ? 15.258 0.179 -1.466 1 90.62 79 LEU A CA 1
ATOM 656 C C . LEU A 1 79 ? 14.25 1.194 -1.996 1 90.62 79 LEU A C 1
ATOM 658 O O . LEU A 1 79 ? 13.969 1.227 -3.195 1 90.62 79 LEU A O 1
ATOM 662 N N . LEU A 1 80 ? 13.75 2.047 -1.146 1 95.25 80 LEU A N 1
ATOM 663 C CA . LEU A 1 80 ? 12.766 3.049 -1.533 1 95.25 80 LEU A CA 1
ATOM 664 C C . LEU A 1 80 ? 13.375 4.066 -2.494 1 95.25 80 LEU A C 1
ATOM 666 O O . LEU A 1 80 ? 12.695 4.555 -3.396 1 95.25 80 LEU A O 1
ATOM 670 N N . ARG A 1 81 ? 14.641 4.363 -2.342 1 93.56 81 ARG A N 1
ATOM 671 C CA . ARG A 1 81 ? 15.305 5.301 -3.24 1 93.56 81 ARG A CA 1
ATOM 672 C C . ARG A 1 81 ? 15.477 4.699 -4.633 1 93.56 81 ARG A C 1
ATOM 674 O O . ARG A 1 81 ? 15.5 5.426 -5.629 1 93.56 81 ARG A O 1
ATOM 681 N N . ILE A 1 82 ? 15.523 3.361 -4.68 1 90 82 ILE A N 1
ATOM 682 C CA . ILE A 1 82 ? 15.586 2.684 -5.969 1 90 82 ILE A CA 1
ATOM 683 C C . ILE A 1 82 ? 14.227 2.76 -6.656 1 90 82 ILE A C 1
ATOM 685 O O . ILE A 1 82 ? 14.141 3.006 -7.859 1 90 82 ILE A O 1
ATOM 689 N N . LEU A 1 83 ? 13.219 2.648 -5.863 1 90.62 83 LEU A N 1
ATOM 690 C CA . LEU A 1 83 ? 11.867 2.658 -6.398 1 90.62 83 LEU A CA 1
ATOM 691 C C . LEU A 1 83 ? 11.422 4.078 -6.738 1 90.62 83 LEU A C 1
ATOM 693 O O . LEU A 1 83 ? 10.602 4.281 -7.637 1 90.62 83 LEU A O 1
ATOM 697 N N . HIS A 1 84 ? 11.922 5.031 -5.945 1 93.75 84 HIS A N 1
ATOM 698 C CA . HIS A 1 84 ? 11.656 6.453 -6.125 1 93.75 84 HIS A CA 1
ATOM 699 C C . HIS A 1 84 ? 12.953 7.238 -6.309 1 93.75 84 HIS A C 1
ATOM 701 O O . HIS A 1 84 ? 13.359 7.984 -5.418 1 93.75 84 HIS A O 1
ATOM 707 N N . PRO A 1 85 ? 13.453 7.184 -7.5 1 93.44 85 PRO A N 1
ATOM 708 C CA . PRO A 1 85 ? 14.75 7.828 -7.711 1 93.44 85 PRO A CA 1
ATOM 709 C C . PRO A 1 85 ? 14.68 9.352 -7.59 1 93.44 85 PRO A C 1
ATOM 711 O O . PRO A 1 85 ? 13.812 9.977 -8.195 1 93.44 85 PRO A O 1
ATOM 714 N N . PRO A 1 86 ? 15.586 9.93 -6.91 1 91.94 86 PRO A N 1
ATOM 715 C CA . PRO A 1 86 ? 15.57 11.375 -6.668 1 91.94 86 PRO A CA 1
ATOM 716 C C . PRO A 1 86 ? 15.586 12.188 -7.961 1 91.94 86 PRO A C 1
ATOM 718 O O . PRO A 1 86 ? 14.969 13.258 -8.031 1 91.94 86 PRO A O 1
ATOM 721 N N . ALA A 1 87 ? 16.203 11.742 -9 1 88.44 87 ALA A N 1
ATOM 722 C CA . ALA A 1 87 ? 16.375 12.484 -10.25 1 88.44 87 ALA A CA 1
ATOM 723 C C . ALA A 1 87 ? 15.047 12.656 -10.969 1 88.44 87 ALA A C 1
ATOM 725 O O . ALA A 1 87 ? 14.867 13.609 -11.734 1 88.44 87 ALA A O 1
ATOM 726 N N . ASN A 1 88 ? 14.055 11.961 -10.609 1 88.88 88 ASN A N 1
ATOM 727 C CA . ASN A 1 88 ? 12.82 11.938 -11.383 1 88.88 88 ASN A CA 1
ATOM 728 C C . ASN A 1 88 ? 11.633 12.461 -10.578 1 88.88 88 ASN A C 1
ATOM 730 O O . ASN A 1 88 ? 10.492 12.422 -11.039 1 88.88 88 ASN A O 1
ATOM 734 N N . ILE A 1 89 ? 11.938 12.945 -9.414 1 95.94 89 ILE A N 1
ATOM 735 C CA . ILE A 1 89 ? 10.812 13.266 -8.539 1 95.94 89 ILE A CA 1
ATOM 736 C C . ILE A 1 89 ? 10.945 14.695 -8.023 1 95.94 89 ILE A C 1
ATOM 738 O O . ILE A 1 89 ? 11.945 15.031 -7.383 1 95.94 89 ILE A O 1
ATOM 742 N N . SER A 1 90 ? 10.039 15.477 -8.336 1 96.62 90 SER A N 1
ATOM 743 C CA . SER A 1 90 ? 9.961 16.844 -7.805 1 96.62 90 SER A CA 1
ATOM 744 C C . SER A 1 90 ? 8.93 16.938 -6.688 1 96.62 90 SER A C 1
ATOM 746 O O . SER A 1 90 ? 7.828 16.375 -6.801 1 96.62 90 SER A O 1
ATOM 748 N N . ILE A 1 91 ? 9.297 17.656 -5.637 1 97.56 91 ILE A N 1
ATOM 749 C CA . ILE A 1 91 ? 8.438 17.734 -4.465 1 97.56 91 ILE A CA 1
ATOM 750 C C . ILE A 1 91 ? 8.281 19.188 -4.023 1 97.56 91 ILE A C 1
ATOM 752 O O . ILE A 1 91 ? 9.25 19.953 -4.023 1 97.56 91 ILE A O 1
ATOM 756 N N . VAL A 1 92 ? 7.102 19.594 -3.73 1 97.88 92 VAL A N 1
ATOM 757 C CA . VAL A 1 92 ? 6.844 20.891 -3.119 1 97.88 92 VAL A CA 1
ATOM 758 C C . VAL A 1 92 ? 6.43 20.703 -1.661 1 97.88 92 VAL A C 1
ATOM 760 O O . VAL A 1 92 ? 5.602 19.844 -1.351 1 97.88 92 VAL A O 1
ATOM 763 N N . LEU A 1 93 ? 7.074 21.391 -0.809 1 98 93 LEU A N 1
ATOM 764 C CA . LEU A 1 93 ? 6.68 21.5 0.592 1 98 93 LEU A CA 1
ATOM 765 C C . LEU A 1 93 ? 6.219 22.906 0.917 1 98 93 LEU A C 1
ATOM 767 O O . LEU A 1 93 ? 7.008 23.859 0.857 1 98 93 LEU A O 1
ATOM 771 N N . ALA A 1 94 ? 4.941 23.047 1.287 1 97.69 94 ALA A N 1
ATOM 772 C CA . ALA A 1 94 ? 4.363 24.375 1.505 1 97.69 94 ALA A CA 1
ATOM 773 C C . ALA A 1 94 ? 4.051 24.594 2.982 1 97.69 94 ALA A C 1
ATOM 775 O O . ALA A 1 94 ? 3.584 23.688 3.67 1 97.69 94 ALA A O 1
ATOM 776 N N . VAL A 1 95 ? 4.289 25.797 3.449 1 95.75 95 VAL A N 1
ATOM 777 C CA . VAL A 1 95 ? 3.967 26.188 4.82 1 95.75 95 VAL A CA 1
ATOM 778 C C . VAL A 1 95 ? 3.35 27.578 4.828 1 95.75 95 VAL A C 1
ATOM 780 O O . VAL A 1 95 ? 3.559 28.359 3.898 1 95.75 95 VAL A O 1
ATOM 783 N N . PHE A 1 96 ? 2.598 27.828 5.918 1 93.44 96 PHE A N 1
ATOM 784 C CA . PHE A 1 96 ? 2.027 29.141 6.145 1 93.44 96 PHE A CA 1
ATOM 785 C C . PHE A 1 96 ? 2.807 29.891 7.219 1 93.44 96 PHE A C 1
ATOM 787 O O . PHE A 1 96 ? 2.824 29.484 8.383 1 93.44 96 PHE A O 1
ATOM 794 N N . GLY A 1 97 ? 3.551 30.875 6.82 1 90.62 97 GLY A N 1
ATOM 795 C CA . GLY A 1 97 ? 4.191 31.781 7.75 1 90.62 97 GLY A CA 1
ATOM 796 C C . GLY A 1 97 ? 3.436 33.094 7.918 1 90.62 97 GLY A C 1
ATOM 797 O O . GLY A 1 97 ? 3.926 34.156 7.535 1 90.62 97 GLY A O 1
ATOM 798 N N . VAL A 1 98 ? 2.34 33 8.523 1 88.69 98 VAL A N 1
ATOM 799 C CA . VAL A 1 98 ? 1.428 34.125 8.625 1 88.69 98 VAL A CA 1
ATOM 800 C C . VAL A 1 98 ? 1.395 34.656 10.062 1 88.69 98 VAL A C 1
ATOM 802 O O . VAL A 1 98 ? 1.417 33.844 11.008 1 88.69 98 VAL A O 1
ATOM 805 N N . GLY A 1 99 ? 1.315 35.906 10.227 1 84.06 99 GLY A N 1
ATOM 806 C CA . GLY A 1 99 ? 1.256 36.469 11.555 1 84.06 99 GLY A CA 1
ATOM 807 C C . GLY A 1 99 ? 2.432 36.094 12.43 1 84.06 99 GLY A C 1
ATOM 808 O O . GLY A 1 99 ? 3.586 36.219 12.016 1 84.06 99 GLY A O 1
ATOM 809 N N . THR A 1 100 ? 2.135 35.719 13.68 1 83.31 100 THR A N 1
ATOM 810 C CA . THR A 1 100 ? 3.17 35.375 14.648 1 83.31 100 THR A CA 1
ATOM 811 C C . THR A 1 100 ? 3.912 34.094 14.227 1 83.31 100 THR A C 1
ATOM 813 O O . THR A 1 100 ? 5.031 33.844 14.672 1 83.31 100 THR A O 1
ATOM 816 N N . TYR A 1 101 ? 3.34 33.406 13.297 1 88 101 TYR A N 1
ATOM 817 C CA . TYR A 1 101 ? 3.957 32.156 12.883 1 88 101 TYR A CA 1
ATOM 818 C C . TYR A 1 101 ? 5.168 32.406 11.992 1 88 101 TYR A C 1
ATOM 820 O O . TYR A 1 101 ? 5.965 31.5 11.742 1 88 101 TYR A O 1
ATOM 828 N N . TRP A 1 102 ? 5.312 33.594 11.547 1 88.19 102 TRP A N 1
ATOM 829 C CA . TRP A 1 102 ? 6.484 34 10.773 1 88.19 102 TRP A CA 1
ATOM 830 C C . TRP A 1 102 ? 7.77 33.656 11.523 1 88.19 102 TRP A C 1
ATOM 832 O O . TRP A 1 102 ? 8.781 33.312 10.906 1 88.19 102 TRP A O 1
ATOM 842 N N . LEU A 1 103 ? 7.699 33.719 12.883 1 87.44 103 LEU A N 1
ATOM 843 C CA . LEU A 1 103 ? 8.883 33.5 13.703 1 87.44 103 LEU A CA 1
ATOM 844 C C . LEU A 1 103 ? 9.406 32.062 13.531 1 87.44 103 LEU A C 1
ATOM 846 O O . LEU A 1 103 ? 10.57 31.781 13.828 1 87.44 103 LEU A O 1
ATOM 850 N N . PHE A 1 104 ? 8.57 31.172 13.016 1 91.31 104 PHE A N 1
ATOM 851 C CA . PHE A 1 104 ? 8.945 29.766 12.93 1 91.31 104 PHE A CA 1
ATOM 852 C C . PHE A 1 104 ? 9.492 29.422 11.547 1 91.31 104 PHE A C 1
ATOM 854 O O . PHE A 1 104 ? 9.992 28.328 11.32 1 91.31 104 PHE A O 1
ATOM 861 N N . VAL A 1 105 ? 9.43 30.344 10.602 1 91.75 105 VAL A N 1
ATOM 862 C CA . VAL A 1 105 ? 9.773 30.062 9.211 1 91.75 105 VAL A CA 1
ATOM 863 C C . VAL A 1 105 ? 11.25 29.703 9.102 1 91.75 105 VAL A C 1
ATOM 865 O O . VAL A 1 105 ? 11.609 28.688 8.492 1 91.75 105 VAL A O 1
ATOM 868 N N . GLN A 1 106 ? 12.078 30.484 9.695 1 90.12 106 GLN A N 1
ATOM 869 C CA . GLN A 1 106 ? 13.516 30.266 9.562 1 90.12 106 GLN A CA 1
ATOM 870 C C . GLN A 1 106 ? 13.93 28.922 10.18 1 90.12 106 GLN A C 1
ATOM 872 O O . GLN A 1 106 ? 14.555 28.094 9.516 1 90.12 106 GLN A O 1
ATOM 877 N N . PRO A 1 107 ? 13.555 28.656 11.508 1 91.25 107 PRO A N 1
ATOM 878 C CA . PRO A 1 107 ? 13.93 27.359 12.062 1 91.25 107 PRO A CA 1
ATOM 879 C C . PRO A 1 107 ? 13.344 26.188 11.273 1 91.25 107 PRO A C 1
ATOM 881 O O . PRO A 1 107 ? 13.984 25.156 11.133 1 91.25 107 PRO A O 1
ATOM 884 N N . PHE A 1 108 ? 12.188 26.406 10.773 1 94.75 108 PHE A N 1
ATOM 885 C CA . PHE A 1 108 ? 11.539 25.375 9.977 1 94.75 108 PHE A CA 1
ATOM 886 C C . PHE A 1 108 ? 12.359 25.078 8.719 1 94.75 108 PHE A C 1
ATOM 888 O O . PHE A 1 108 ? 12.672 23.906 8.445 1 94.75 108 PHE A O 1
ATOM 895 N N . LEU A 1 109 ? 12.695 26.062 7.973 1 93.06 109 LEU A N 1
ATOM 896 C CA . LEU A 1 109 ? 13.414 25.891 6.715 1 93.06 109 LEU A CA 1
ATOM 897 C C . LEU A 1 109 ? 14.789 25.281 6.953 1 93.06 109 LEU A C 1
ATOM 899 O O . LEU A 1 109 ? 15.242 24.422 6.184 1 93.06 109 LEU A O 1
ATOM 903 N N . GLU A 1 110 ? 15.438 25.703 8.008 1 91.19 110 GLU A N 1
ATOM 904 C CA . GLU A 1 110 ? 16.75 25.156 8.328 1 91.19 110 GLU A CA 1
ATOM 905 C C . GLU A 1 110 ? 16.688 23.672 8.633 1 91.19 110 GLU A C 1
ATOM 907 O O . GLU A 1 110 ? 17.516 22.891 8.133 1 91.19 110 GLU A O 1
ATOM 912 N N . SER A 1 111 ? 15.688 23.297 9.414 1 93.88 111 SER A N 1
ATOM 913 C CA . SER A 1 111 ? 15.555 21.875 9.75 1 93.88 111 SER A CA 1
ATOM 914 C C . SER A 1 111 ? 15.094 21.062 8.547 1 93.88 111 SER A C 1
ATOM 916 O O . SER A 1 111 ? 15.531 19.938 8.352 1 93.88 111 SER A O 1
ATOM 918 N N . ALA A 1 112 ? 14.195 21.625 7.727 1 95.31 112 ALA A N 1
ATOM 919 C CA . ALA A 1 112 ? 13.703 20.938 6.539 1 95.31 112 ALA A CA 1
ATOM 920 C C . ALA A 1 112 ? 14.828 20.734 5.523 1 95.31 112 ALA A C 1
ATOM 922 O O . ALA A 1 112 ? 14.891 19.688 4.867 1 95.31 112 ALA A O 1
ATOM 923 N N . GLU A 1 113 ? 15.656 21.703 5.398 1 92.25 113 GLU A N 1
ATOM 924 C CA . GLU A 1 113 ? 16.797 21.594 4.488 1 92.25 113 GLU A CA 1
ATOM 925 C C . GLU A 1 113 ? 17.703 20.422 4.867 1 92.25 113 GLU A C 1
ATOM 927 O O . GLU A 1 113 ? 18.234 19.734 3.998 1 92.25 113 GLU A O 1
ATOM 932 N N . MET A 1 114 ? 17.766 20.188 6.078 1 92.44 114 MET A N 1
ATOM 933 C CA . MET A 1 114 ? 18.688 19.172 6.578 1 92.44 114 MET A CA 1
ATOM 934 C C . MET A 1 114 ? 18.047 17.781 6.516 1 92.44 114 MET A C 1
ATOM 936 O O . MET A 1 114 ? 18.719 16.812 6.176 1 92.44 114 MET A O 1
ATOM 940 N N . TYR A 1 115 ? 16.734 17.734 6.777 1 96.38 115 TYR A N 1
ATOM 941 C CA . TYR A 1 115 ? 16.234 16.422 7.117 1 96.38 115 TYR A CA 1
ATOM 942 C C . TYR A 1 115 ? 15.109 16 6.172 1 96.38 115 TYR A C 1
ATOM 944 O O . TYR A 1 115 ? 14.766 14.82 6.082 1 96.38 115 TYR A O 1
ATOM 952 N N . PHE A 1 116 ? 14.562 17.016 5.41 1 97.12 116 PHE A N 1
ATOM 953 C CA . PHE A 1 116 ? 13.406 16.688 4.582 1 97.12 116 PHE A CA 1
ATOM 954 C C . PHE A 1 116 ? 13.852 16.281 3.18 1 97.12 116 PHE A C 1
ATOM 956 O O . PHE A 1 116 ? 14.352 17.109 2.422 1 97.12 116 PHE A O 1
ATOM 963 N N . MET A 1 117 ? 13.75 15.008 2.859 1 96.44 117 MET A N 1
ATOM 964 C CA . MET A 1 117 ? 13.969 14.445 1.529 1 96.44 117 MET A CA 1
ATOM 965 C C . MET A 1 117 ? 15.359 14.812 1.006 1 96.44 117 MET A C 1
ATOM 967 O O . MET A 1 117 ? 15.492 15.328 -0.103 1 96.44 117 MET A O 1
ATOM 971 N N . PRO A 1 118 ? 16.312 14.438 1.779 1 93.81 118 PRO A N 1
ATOM 972 C CA . PRO A 1 118 ? 17.672 14.734 1.287 1 93.81 118 PRO A CA 1
ATOM 973 C C . PRO A 1 118 ? 17.953 14.117 -0.08 1 93.81 118 PRO A C 1
ATOM 975 O O . PRO A 1 118 ? 17.656 12.938 -0.3 1 93.81 118 PRO A O 1
ATOM 978 N N . GLY A 1 119 ? 18.438 14.953 -0.991 1 91.44 119 GLY A N 1
ATOM 979 C CA . GLY A 1 119 ? 18.844 14.477 -2.301 1 91.44 119 GLY A CA 1
ATOM 980 C C . GLY A 1 119 ? 17.781 14.656 -3.361 1 91.44 119 GLY A C 1
ATOM 981 O O . GLY A 1 119 ? 18.047 14.492 -4.555 1 91.44 119 GLY A O 1
ATOM 982 N N . TYR A 1 120 ? 16.609 14.953 -2.943 1 94.75 120 TYR A N 1
ATOM 983 C CA . TYR A 1 120 ? 15.508 15.133 -3.885 1 94.75 120 TYR A CA 1
ATOM 984 C C . TYR A 1 120 ? 15.383 16.594 -4.305 1 94.75 120 TYR A C 1
ATOM 986 O O . TYR A 1 120 ? 15.953 17.469 -3.666 1 94.75 120 TYR A O 1
ATOM 994 N N . ASP A 1 121 ? 14.703 16.781 -5.391 1 93.44 121 ASP A N 1
ATOM 995 C CA . ASP A 1 121 ? 14.367 18.125 -5.859 1 93.44 121 ASP A CA 1
ATOM 996 C C . ASP A 1 121 ? 13.172 18.688 -5.094 1 93.44 121 ASP A C 1
ATOM 998 O O . ASP A 1 121 ? 12.023 18.359 -5.402 1 93.44 121 ASP A O 1
ATOM 1002 N N . ILE A 1 122 ? 13.531 19.578 -4.148 1 94.62 122 ILE A N 1
ATOM 1003 C CA . ILE A 1 122 ? 12.492 20.109 -3.279 1 94.62 122 ILE A CA 1
ATOM 1004 C C . ILE A 1 122 ? 12.352 21.625 -3.512 1 94.62 122 ILE A C 1
ATOM 1006 O O . ILE A 1 122 ? 13.352 22.344 -3.57 1 94.62 122 ILE A O 1
ATOM 1010 N N . MET A 1 123 ? 11.188 22.047 -3.66 1 94.62 123 MET A N 1
ATOM 1011 C CA . MET A 1 123 ? 10.859 23.469 -3.588 1 94.62 123 MET A CA 1
ATOM 1012 C C . MET A 1 123 ? 10.07 23.781 -2.322 1 94.62 123 MET A C 1
ATOM 1014 O O . MET A 1 123 ? 9 23.219 -2.094 1 94.62 123 MET A O 1
ATOM 1018 N N . PHE A 1 124 ? 10.633 24.641 -1.546 1 94.94 124 PHE A N 1
ATOM 1019 C CA . PHE A 1 124 ? 9.891 25.141 -0.396 1 94.94 124 PHE A CA 1
ATOM 1020 C C . PHE A 1 124 ? 9.008 26.328 -0.794 1 94.94 124 PHE A C 1
ATOM 1022 O O . PHE A 1 124 ? 9.461 27.234 -1.477 1 94.94 124 PHE A O 1
ATOM 1029 N N . VAL A 1 125 ? 7.773 26.266 -0.411 1 95.31 125 VAL A N 1
ATOM 1030 C CA . VAL A 1 125 ? 6.867 27.391 -0.645 1 95.31 125 VAL A CA 1
ATOM 1031 C C . VAL A 1 125 ? 6.398 27.969 0.69 1 95.31 125 VAL A C 1
ATOM 1033 O O . VAL A 1 125 ? 5.797 27.25 1.499 1 95.31 125 VAL A O 1
ATOM 1036 N N . VAL A 1 126 ? 6.699 29.203 0.892 1 94.19 126 VAL A N 1
ATOM 1037 C CA . VAL A 1 126 ? 6.25 29.906 2.092 1 94.19 126 VAL A CA 1
ATOM 1038 C C . VAL A 1 126 ? 5.137 30.875 1.731 1 94.19 126 VAL A C 1
ATOM 1040 O O . VAL A 1 126 ? 5.359 31.828 0.981 1 94.19 126 VAL A O 1
ATOM 1043 N N . LEU A 1 127 ? 3.979 30.625 2.209 1 94.44 127 LEU A N 1
ATOM 1044 C CA . LEU A 1 127 ? 2.836 31.516 2.045 1 94.44 127 LEU A CA 1
ATOM 1045 C C . LEU A 1 127 ? 2.754 32.531 3.195 1 94.44 127 LEU A C 1
ATOM 1047 O O . LEU A 1 127 ? 2.607 32.125 4.355 1 94.44 127 LEU A O 1
ATOM 1051 N N . THR A 1 128 ? 2.854 33.75 2.924 1 91.75 128 THR A N 1
ATOM 1052 C CA . THR A 1 128 ? 2.934 34.75 3.967 1 91.75 128 THR A CA 1
ATOM 1053 C C . THR A 1 128 ? 2.361 36.094 3.477 1 91.75 128 THR A C 1
ATOM 1055 O O . THR A 1 128 ? 2.322 36.344 2.27 1 91.75 128 THR A O 1
ATOM 1058 N N . GLU A 1 129 ? 1.868 36.812 4.387 1 88.62 129 GLU A N 1
ATOM 1059 C CA . GLU A 1 129 ? 1.379 38.156 4.047 1 88.62 129 GLU A CA 1
ATOM 1060 C C . GLU A 1 129 ? 2.52 39.188 4.012 1 88.62 129 GLU A C 1
ATOM 1062 O O . GLU A 1 129 ? 2.348 40.281 3.518 1 88.62 129 GLU A O 1
ATOM 1067 N N . ARG A 1 130 ? 3.633 38.812 4.492 1 85.44 130 ARG A N 1
ATOM 1068 C CA . ARG A 1 130 ? 4.766 39.719 4.613 1 85.44 130 ARG A CA 1
ATOM 1069 C C . ARG A 1 130 ? 5.355 40.031 3.244 1 85.44 130 ARG A C 1
ATOM 1071 O O . ARG A 1 130 ? 5.504 39.156 2.402 1 85.44 130 ARG A O 1
ATOM 1078 N N . LYS A 1 131 ? 5.609 41.344 3.068 1 77.75 131 LYS A N 1
ATOM 1079 C CA . LYS A 1 131 ? 6.23 41.812 1.826 1 77.75 131 LYS A CA 1
ATOM 1080 C C . LYS A 1 131 ? 7.75 41.75 1.918 1 77.75 131 LYS A C 1
ATOM 1082 O O . LYS A 1 131 ? 8.43 41.469 0.922 1 77.75 131 LYS A O 1
ATOM 1087 N N . ASP A 1 132 ? 8.172 42.25 3.283 1 66.94 132 ASP A N 1
ATOM 1088 C CA . ASP A 1 132 ? 9.617 42.25 3.502 1 66.94 132 ASP A CA 1
ATOM 1089 C C . ASP A 1 132 ? 10.156 40.812 3.553 1 66.94 132 ASP A C 1
ATOM 1091 O O . ASP A 1 132 ? 9.711 40 4.375 1 66.94 132 ASP A O 1
ATOM 1095 N N . ARG A 1 133 ? 10.617 40.531 2.477 1 57.84 133 ARG A N 1
ATOM 1096 C CA . ARG A 1 133 ? 11.148 39.188 2.359 1 57.84 133 ARG A CA 1
ATOM 1097 C C . ARG A 1 133 ? 12.555 39.094 2.955 1 57.84 133 ARG A C 1
ATOM 1099 O O . ARG A 1 133 ? 13.422 38.406 2.402 1 57.84 133 ARG A O 1
ATOM 1106 N N . SER A 1 134 ? 12.891 40.031 3.799 1 57.62 134 SER A N 1
ATOM 1107 C CA . SER A 1 134 ? 14.164 39.75 4.441 1 57.62 134 SER A CA 1
ATOM 1108 C C . SER A 1 134 ? 14.281 38.281 4.801 1 57.62 134 SER A C 1
ATOM 1110 O O . SER A 1 134 ? 13.477 37.75 5.578 1 57.62 134 SER A O 1
ATOM 1112 N N . MET A 1 135 ? 14.633 37.688 3.762 1 55.47 135 MET A N 1
ATOM 1113 C CA . MET A 1 135 ? 14.711 36.281 3.469 1 55.47 135 MET A CA 1
ATOM 1114 C C . MET A 1 135 ? 15.312 35.5 4.645 1 55.47 135 MET A C 1
ATOM 1116 O O . MET A 1 135 ? 16.344 35.906 5.191 1 55.47 135 MET A O 1
ATOM 1120 N N . PRO A 1 136 ? 14.43 34.75 5.266 1 57.38 136 PRO A N 1
ATOM 1121 C CA . PRO A 1 136 ? 15.125 33.781 6.113 1 57.38 136 PRO A CA 1
ATOM 1122 C C . PRO A 1 136 ? 16.406 33.25 5.484 1 57.38 136 PRO A C 1
ATOM 1124 O O . PRO A 1 136 ? 16.484 33.094 4.266 1 57.38 136 PRO A O 1
ATOM 1127 N N . LEU A 1 137 ? 17.594 33.594 5.988 1 56.22 137 LEU A N 1
ATOM 1128 C CA . LEU A 1 137 ? 18.875 33.062 5.562 1 56.22 137 LEU A CA 1
ATOM 1129 C C . LEU A 1 137 ? 18.781 31.547 5.34 1 56.22 137 LEU A C 1
ATOM 1131 O O . LEU A 1 137 ? 18.453 30.797 6.266 1 56.22 137 LEU A O 1
ATOM 1135 N N . ILE A 1 138 ? 18.156 31.094 4.246 1 57.53 138 ILE A N 1
ATOM 1136 C CA . ILE A 1 138 ? 18.219 29.656 4.059 1 57.53 138 ILE A CA 1
ATOM 1137 C C . ILE A 1 138 ? 19.656 29.234 3.783 1 57.53 138 ILE A C 1
ATOM 1139 O O . ILE A 1 138 ? 20.344 29.828 2.949 1 57.53 138 ILE A O 1
ATOM 1143 N N . PRO A 1 139 ? 20.203 28.531 4.688 1 55.56 139 PRO A N 1
ATOM 1144 C CA . PRO A 1 139 ? 21.594 28.125 4.461 1 55.56 139 PRO A CA 1
ATOM 1145 C C . PRO A 1 139 ? 21.844 27.625 3.039 1 55.56 139 PRO A C 1
ATOM 1147 O O . PRO A 1 139 ? 20.953 27 2.443 1 55.56 139 PRO A O 1
ATOM 1150 N N . SER A 1 140 ? 22.531 28.438 2.258 1 50.91 140 SER A N 1
ATOM 1151 C CA . SER A 1 140 ? 23.016 28.297 0.89 1 50.91 140 SER A CA 1
ATOM 1152 C C . SER A 1 140 ? 23.406 26.844 0.597 1 50.91 140 SER A C 1
ATOM 1154 O O . SER A 1 140 ? 23.812 26.516 -0.521 1 50.91 140 SER A O 1
ATOM 1156 N N . HIS A 1 141 ? 23.609 26.141 1.653 1 50.66 141 HIS A N 1
ATOM 1157 C CA . HIS A 1 141 ? 24.328 24.953 1.2 1 50.66 141 HIS A CA 1
ATOM 1158 C C . HIS A 1 141 ? 23.469 24.141 0.231 1 50.66 141 HIS A C 1
ATOM 1160 O O . HIS A 1 141 ? 23.984 23.312 -0.512 1 50.66 141 HIS A O 1
ATOM 1166 N N . SER A 1 142 ? 22.094 24.266 0.318 1 59 142 SER A N 1
ATOM 1167 C CA . SER A 1 142 ? 21.391 23.328 -0.542 1 59 142 SER A CA 1
ATOM 1168 C C . SER A 1 142 ? 20.703 24.047 -1.698 1 59 142 SER A C 1
ATOM 1170 O O . SER A 1 142 ? 20.406 25.234 -1.613 1 59 142 SER A O 1
ATOM 1172 N N . ALA A 1 143 ? 20.938 23.656 -2.938 1 64.62 143 ALA A N 1
ATOM 1173 C CA . ALA A 1 143 ? 20.359 24 -4.234 1 64.62 143 ALA A CA 1
ATOM 1174 C C . ALA A 1 143 ? 18.844 24 -4.188 1 64.62 143 ALA A C 1
ATOM 1176 O O . ALA A 1 143 ? 18.188 24.141 -5.219 1 64.62 143 ALA A O 1
ATOM 1177 N N . ARG A 1 144 ? 18.406 24.062 -2.826 1 79.75 144 ARG A N 1
ATOM 1178 C CA . ARG A 1 144 ? 16.953 23.984 -2.828 1 79.75 144 ARG A CA 1
ATOM 1179 C C . ARG A 1 144 ? 16.328 25.375 -2.971 1 79.75 144 ARG A C 1
ATOM 1181 O O . ARG A 1 144 ? 16.844 26.344 -2.43 1 79.75 144 ARG A O 1
ATOM 1188 N N . LYS A 1 145 ? 15.312 25.453 -3.686 1 85 145 LYS A N 1
ATOM 1189 C CA . LYS A 1 145 ? 14.617 26.703 -3.988 1 85 145 LYS A CA 1
ATOM 1190 C C . LYS A 1 145 ? 13.547 27 -2.939 1 85 145 LYS A C 1
ATOM 1192 O O . LYS A 1 145 ? 12.867 26.094 -2.459 1 85 145 LYS A O 1
ATOM 1197 N N . VAL A 1 146 ? 13.539 28.266 -2.508 1 90.38 146 VAL A N 1
ATOM 1198 C CA . VAL A 1 146 ? 12.469 28.75 -1.647 1 90.38 146 VAL A CA 1
ATOM 1199 C C . VAL A 1 146 ? 11.648 29.797 -2.393 1 90.38 146 VAL A C 1
ATOM 1201 O O . VAL A 1 146 ? 12.203 30.781 -2.908 1 90.38 146 VAL A O 1
ATOM 1204 N N . LEU A 1 147 ? 10.414 29.562 -2.486 1 91.06 147 LEU A N 1
ATOM 1205 C CA . LEU A 1 147 ? 9.484 30.484 -3.131 1 91.06 147 LEU A CA 1
ATOM 1206 C C . LEU A 1 147 ? 8.562 31.125 -2.105 1 91.06 147 LEU A C 1
ATOM 1208 O O . LEU A 1 147 ? 7.875 30.422 -1.357 1 91.06 147 LEU A O 1
ATOM 1212 N N . PHE A 1 148 ? 8.609 32.438 -2.041 1 91.88 148 PHE A N 1
ATOM 1213 C CA . PHE A 1 148 ? 7.68 33.188 -1.189 1 91.88 148 PHE A CA 1
ATOM 1214 C C . PHE A 1 148 ? 6.473 33.656 -1.988 1 91.88 148 PHE A C 1
ATOM 1216 O O . PHE A 1 148 ? 6.625 34.281 -3.029 1 91.88 148 PHE A O 1
ATOM 1223 N N . LEU A 1 149 ? 5.355 33.281 -1.546 1 92.75 149 LEU A N 1
ATOM 1224 C CA . LEU A 1 149 ? 4.117 33.688 -2.201 1 92.75 149 LEU A CA 1
ATOM 1225 C C . LEU A 1 149 ? 3.191 34.375 -1.217 1 92.75 149 LEU A C 1
ATOM 1227 O O . LEU A 1 149 ? 3.135 34.031 -0.04 1 92.75 149 LEU A O 1
ATOM 1231 N N . HIS A 1 150 ? 2.445 35.281 -1.756 1 91.81 150 HIS A N 1
ATOM 1232 C CA . HIS A 1 150 ? 1.578 36.094 -0.925 1 91.81 150 HIS A CA 1
ATOM 1233 C C . HIS A 1 150 ? 0.318 35.344 -0.518 1 91.81 150 HIS A C 1
ATOM 1235 O O . HIS A 1 150 ? -0.282 34.625 -1.336 1 91.81 150 HIS A O 1
ATOM 1241 N N . THR A 1 151 ? -0.042 35.5 0.752 1 91.12 151 THR A N 1
ATOM 1242 C CA . THR A 1 151 ? -1.356 35.125 1.26 1 91.12 151 THR A CA 1
ATOM 1243 C C . THR A 1 151 ? -1.856 36.156 2.273 1 91.12 151 THR A C 1
ATOM 1245 O O . THR A 1 151 ? -1.063 36.906 2.857 1 91.12 151 THR A O 1
ATOM 1248 N N . GLU A 1 152 ? -3.166 36.312 2.389 1 84.19 152 GLU A N 1
ATOM 1249 C CA . GLU A 1 152 ? -3.752 37.281 3.32 1 84.19 152 GLU A CA 1
ATOM 1250 C C . GLU A 1 152 ? -3.557 36.844 4.766 1 84.19 152 GLU A C 1
ATOM 1252 O O . GLU A 1 152 ? -3.391 35.656 5.039 1 84.19 152 GLU A O 1
ATOM 1257 N N . LYS A 1 153 ? -3.434 37.969 5.574 1 77.81 153 LYS A N 1
ATOM 1258 C CA . LYS A 1 153 ? -3.422 37.688 7.008 1 77.81 153 LYS A CA 1
ATOM 1259 C C . LYS A 1 153 ? -4.777 37.156 7.473 1 77.81 153 LYS A C 1
ATOM 1261 O O . LYS A 1 153 ? -5.82 37.594 6.984 1 77.81 153 LYS A O 1
ATOM 1266 N N . PHE A 1 154 ? -4.75 36.156 8.281 1 65.75 154 PHE A N 1
ATOM 1267 C CA . PHE A 1 154 ? -5.988 35.594 8.797 1 65.75 154 PHE A CA 1
ATOM 1268 C C . PHE A 1 154 ? -6.363 36.219 10.133 1 65.75 154 PHE A C 1
ATOM 1270 O O . PHE A 1 154 ? -5.516 36.344 11.016 1 65.75 154 PHE A O 1
ATOM 1277 N N . ASN A 1 155 ? -7.418 37 10.156 1 62.22 155 ASN A N 1
ATOM 1278 C CA . ASN A 1 155 ? -7.855 37.594 11.414 1 62.22 155 ASN A CA 1
ATOM 1279 C C . ASN A 1 155 ? -8.359 36.531 12.391 1 62.22 155 ASN A C 1
ATOM 1281 O O . ASN A 1 155 ? -9.523 36.156 12.344 1 62.22 155 ASN A O 1
ATOM 1285 N N . GLY A 1 156 ? -7.547 35.938 13.188 1 58.44 156 GLY A N 1
ATOM 1286 C CA . GLY A 1 156 ? -7.855 34.969 14.227 1 58.44 156 GLY A CA 1
ATOM 1287 C C . GLY A 1 156 ? -7.664 33.531 13.781 1 58.44 156 GLY A C 1
ATOM 1288 O O . GLY A 1 156 ? -7.516 33.281 12.594 1 58.44 156 GLY A O 1
ATOM 1289 N N . TRP A 1 157 ? -7.516 32.688 14.75 1 51.66 157 TRP A N 1
ATOM 1290 C CA . TRP A 1 157 ? -7.191 31.266 14.508 1 51.66 157 TRP A CA 1
ATOM 1291 C C . TRP A 1 157 ? -8.242 30.609 13.625 1 51.66 157 TRP A C 1
ATOM 1293 O O . TRP A 1 157 ? -7.91 29.797 12.766 1 51.66 157 TRP A O 1
ATOM 1303 N N . ARG A 1 158 ? -9.422 30.953 13.844 1 57.22 158 ARG A N 1
ATOM 1304 C CA . ARG A 1 158 ? -10.547 30.391 13.094 1 57.22 158 ARG A CA 1
ATOM 1305 C C . ARG A 1 158 ? -10.461 30.766 11.617 1 57.22 158 ARG A C 1
ATOM 1307 O O . ARG A 1 158 ? -10.68 29.938 10.742 1 57.22 158 ARG A O 1
ATOM 1314 N N . GLU A 1 159 ? -10.094 31.984 11.484 1 61.16 159 GLU A N 1
ATOM 1315 C CA . GLU A 1 159 ? -10.016 32.469 10.102 1 61.16 159 GLU A CA 1
ATOM 1316 C C . GLU A 1 159 ? -8.836 31.828 9.375 1 61.16 159 GLU A C 1
ATOM 1318 O O . GLU A 1 159 ? -8.914 31.547 8.172 1 61.16 159 GLU A O 1
ATOM 1323 N N . ASN A 1 160 ? -7.875 31.562 10.172 1 60.84 160 ASN A N 1
ATOM 1324 C CA . ASN A 1 160 ? -6.695 30.938 9.594 1 60.84 160 ASN A CA 1
ATOM 1325 C C . ASN A 1 160 ? -7.012 29.547 9.039 1 60.84 160 ASN A C 1
ATOM 1327 O O . ASN A 1 160 ? -6.633 29.219 7.914 1 60.84 160 ASN A O 1
ATOM 1331 N N . ALA A 1 161 ? -7.711 28.859 9.828 1 60.53 161 ALA A N 1
ATOM 1332 C CA . ALA A 1 161 ? -8.016 27.484 9.477 1 60.53 161 ALA A CA 1
ATOM 1333 C C . ALA A 1 161 ? -8.891 27.422 8.227 1 60.53 161 ALA A C 1
ATOM 1335 O O . ALA A 1 161 ? -8.727 26.516 7.395 1 60.53 161 ALA A O 1
ATOM 1336 N N . ILE A 1 162 ? -9.609 28.516 8.07 1 68.75 162 ILE A N 1
ATOM 1337 C CA . ILE A 1 162 ? -10.602 28.469 6.996 1 68.75 162 ILE A CA 1
ATOM 1338 C C . ILE A 1 162 ? -9.977 28.953 5.695 1 68.75 162 ILE A C 1
ATOM 1340 O O . ILE A 1 162 ? -10.5 28.688 4.609 1 68.75 162 ILE A O 1
ATOM 1344 N N . ARG A 1 163 ? -8.797 29.438 5.852 1 80.06 163 ARG A N 1
ATOM 1345 C CA . ARG A 1 163 ? -8.273 30.031 4.629 1 80.06 163 ARG A CA 1
ATOM 1346 C C . ARG A 1 163 ? -7.109 29.219 4.074 1 80.06 163 ARG A C 1
ATOM 1348 O O . ARG A 1 163 ? -6.633 29.469 2.967 1 80.06 163 ARG A O 1
ATOM 1355 N N . ARG A 1 164 ? -6.77 28.203 4.742 1 90.12 164 ARG A N 1
ATOM 1356 C CA . ARG A 1 164 ? -5.594 27.438 4.32 1 90.12 164 ARG A CA 1
ATOM 1357 C C . ARG A 1 164 ? -5.898 26.594 3.086 1 90.12 164 ARG A C 1
ATOM 1359 O O . ARG A 1 164 ? -5.164 26.656 2.096 1 90.12 164 ARG A O 1
ATOM 1366 N N . MET A 1 165 ? -7.055 25.938 3.117 1 93.5 165 MET A N 1
ATOM 1367 C CA . MET A 1 165 ? -7.352 24.969 2.066 1 93.5 165 MET A CA 1
ATOM 1368 C C . MET A 1 165 ? -7.598 25.672 0.734 1 93.5 16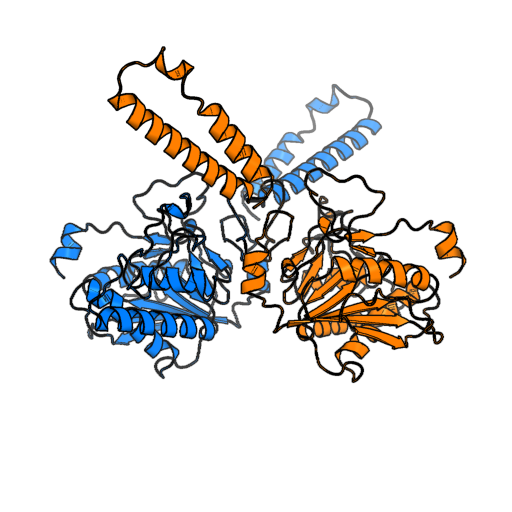5 MET A C 1
ATOM 1370 O O . MET A 1 165 ? -7.039 25.281 -0.291 1 93.5 165 MET A O 1
ATOM 1374 N N . PRO A 1 166 ? -8.32 26.797 0.734 1 93 166 PRO A N 1
ATOM 1375 C CA . PRO A 1 166 ? -8.484 27.484 -0.552 1 93 166 PRO A CA 1
ATOM 1376 C C . PRO A 1 166 ? -7.176 28.078 -1.069 1 93 166 PRO A C 1
ATOM 1378 O O . PRO A 1 166 ? -6.965 28.141 -2.283 1 93 166 PRO A O 1
ATOM 1381 N N . ARG A 1 167 ? -6.309 28.484 -0.194 1 95.19 167 ARG A N 1
ATOM 1382 C CA . ARG A 1 167 ? -5.031 29.031 -0.637 1 95.19 167 ARG A CA 1
ATOM 1383 C C . ARG A 1 167 ? -4.148 27.938 -1.234 1 95.19 167 ARG A C 1
ATOM 1385 O O . ARG A 1 167 ? -3.436 28.172 -2.213 1 95.19 167 ARG A O 1
ATOM 1392 N N . LEU A 1 168 ? -4.184 26.797 -0.659 1 96.75 168 LEU A N 1
ATOM 1393 C CA . LEU A 1 168 ? -3.438 25.672 -1.201 1 96.75 168 LEU A CA 1
ATOM 1394 C C . LEU A 1 168 ? -3.992 25.25 -2.559 1 96.75 168 LEU A C 1
ATOM 1396 O O . LEU A 1 168 ? -3.236 24.875 -3.455 1 96.75 168 LEU A O 1
ATOM 1400 N N . LEU A 1 169 ? -5.312 25.312 -2.676 1 96.88 169 LEU A N 1
ATOM 1401 C CA . LEU A 1 169 ? -5.934 25.016 -3.963 1 96.88 169 LEU A CA 1
ATOM 1402 C C . LEU A 1 169 ? -5.445 25.984 -5.035 1 96.88 169 LEU A C 1
ATOM 1404 O O . LEU A 1 169 ? -5.117 25.562 -6.148 1 96.88 169 LEU A O 1
ATOM 1408 N N . ARG A 1 170 ? -5.355 27.234 -4.66 1 96.06 170 ARG A N 1
ATOM 1409 C CA . ARG A 1 170 ? -4.844 28.219 -5.598 1 96.06 170 ARG A CA 1
ATOM 1410 C C . ARG A 1 170 ? -3.395 27.922 -5.973 1 96.06 170 ARG A C 1
ATOM 1412 O O . ARG A 1 170 ? -3.002 28.078 -7.129 1 96.06 170 ARG A O 1
ATOM 1419 N N . LEU A 1 171 ? -2.629 27.531 -5.031 1 97.44 171 LEU A N 1
ATOM 1420 C CA . LEU A 1 171 ? -1.23 27.188 -5.266 1 97.44 171 LEU A CA 1
ATOM 1421 C C . LEU A 1 171 ? -1.113 26.047 -6.258 1 97.44 171 LEU A C 1
ATOM 1423 O O . LEU A 1 171 ? -0.313 26.109 -7.195 1 97.44 171 LEU A O 1
ATOM 1427 N N . LEU A 1 172 ? -1.937 24.984 -6.145 1 97.81 172 LEU A N 1
ATOM 1428 C CA . LEU A 1 172 ? -1.792 23.734 -6.883 1 97.81 172 LEU A CA 1
ATOM 1429 C C . LEU A 1 172 ? -2.482 23.828 -8.242 1 97.81 172 LEU A C 1
ATOM 1431 O O . LEU A 1 172 ? -2.041 23.203 -9.211 1 97.81 172 LEU A O 1
ATOM 1435 N N . GLU A 1 173 ? -3.52 24.547 -8.266 1 96.75 173 GLU A N 1
ATOM 1436 C CA . GLU A 1 173 ? -4.305 24.594 -9.492 1 96.75 173 GLU A CA 1
ATOM 1437 C C . GLU A 1 173 ? -4.02 25.891 -10.273 1 96.75 173 GLU A C 1
ATOM 1439 O O . GLU A 1 173 ? -4.332 25.984 -11.461 1 96.75 173 GLU A O 1
ATOM 1444 N N . GLY A 1 174 ? -3.424 26.766 -9.609 1 93.31 174 GLY A N 1
ATOM 1445 C CA . GLY A 1 174 ? -3.15 28.047 -10.258 1 93.31 174 GLY A CA 1
ATOM 1446 C C . GLY A 1 174 ? -1.853 28.047 -11.047 1 93.31 174 GLY A C 1
ATOM 1447 O O . GLY A 1 174 ? -1.314 26.984 -11.367 1 93.31 174 GLY A O 1
ATOM 1448 N N . ASN A 1 175 ? -1.347 29.234 -11.359 1 91.94 175 ASN A N 1
ATOM 1449 C CA . ASN A 1 175 ? -0.141 29.406 -12.164 1 91.94 175 ASN A CA 1
ATOM 1450 C C . ASN A 1 175 ? 1.034 29.891 -11.32 1 91.94 175 ASN A C 1
ATOM 1452 O O . ASN A 1 175 ? 1.949 30.531 -11.836 1 91.94 175 ASN A O 1
ATOM 1456 N N . GLU A 1 176 ? 0.958 29.516 -10.078 1 95 176 GLU A N 1
ATOM 1457 C CA . GLU A 1 176 ? 1.989 30.047 -9.188 1 95 176 GLU A CA 1
ATOM 1458 C C . GLU A 1 176 ? 3.227 29.141 -9.188 1 95 176 GLU A C 1
ATOM 1460 O O . GLU A 1 176 ? 4.32 29.594 -8.828 1 95 176 GLU A O 1
ATOM 1465 N N . LEU A 1 177 ? 2.963 27.938 -9.531 1 94.81 177 LEU A N 1
ATOM 1466 C CA . LEU A 1 177 ? 4.078 27 -9.695 1 94.81 177 LEU A CA 1
ATOM 1467 C C . LEU A 1 177 ? 4.418 26.828 -11.164 1 94.81 177 LEU A C 1
ATOM 1469 O O . LEU A 1 177 ? 3.523 26.75 -12.008 1 94.81 177 LEU A O 1
ATOM 1473 N N . GLU A 1 178 ? 5.656 26.812 -11.477 1 90.38 178 GLU A N 1
ATOM 1474 C CA . GLU A 1 178 ? 6.082 26.641 -12.859 1 90.38 178 GLU A CA 1
ATOM 1475 C C . GLU A 1 178 ? 5.602 25.297 -13.422 1 90.38 178 GLU A C 1
ATOM 1477 O O . GLU A 1 178 ? 5.172 25.234 -14.578 1 90.38 178 GLU A O 1
ATOM 1482 N N . HIS A 1 179 ? 5.723 24.297 -12.648 1 91.75 179 HIS A N 1
ATOM 1483 C CA . HIS A 1 179 ? 5.277 22.953 -13.023 1 91.75 179 HIS A CA 1
ATOM 1484 C C . HIS A 1 179 ? 4.594 22.25 -11.859 1 91.75 179 HIS A C 1
ATOM 1486 O O . HIS A 1 179 ? 4.906 22.516 -10.695 1 91.75 179 HIS A O 1
ATOM 1492 N N . LYS A 1 180 ? 3.691 21.406 -12.281 1 93.94 180 LYS A N 1
ATOM 1493 C CA . LYS A 1 180 ? 3.076 20.562 -11.258 1 93.94 180 LYS A CA 1
ATOM 1494 C C . LYS A 1 180 ? 4.082 19.578 -10.688 1 93.94 180 LYS A C 1
ATOM 1496 O O . LYS A 1 180 ? 4.762 18.875 -11.438 1 93.94 180 LYS A O 1
ATOM 1501 N N . PRO A 1 181 ? 4.223 19.641 -9.406 1 97.44 181 PRO A N 1
ATOM 1502 C CA . PRO A 1 181 ? 5.176 18.688 -8.82 1 97.44 181 PRO A CA 1
ATOM 1503 C C . PRO A 1 181 ? 4.676 17.25 -8.859 1 97.44 181 PRO A C 1
ATOM 1505 O O . PRO A 1 181 ? 3.477 17.016 -9.039 1 97.44 181 PRO A O 1
ATOM 1508 N N . ASP A 1 182 ? 5.59 16.344 -8.727 1 97.94 182 ASP A N 1
ATOM 1509 C CA . ASP A 1 182 ? 5.199 14.945 -8.633 1 97.94 182 ASP A CA 1
ATOM 1510 C C . ASP A 1 182 ? 4.488 14.656 -7.312 1 97.94 182 ASP A C 1
ATOM 1512 O O . ASP A 1 182 ? 3.557 13.852 -7.266 1 97.94 182 ASP A O 1
ATOM 1516 N N . TYR A 1 183 ? 5.004 15.328 -6.277 1 98.62 183 TYR A N 1
ATOM 1517 C CA . TYR A 1 183 ? 4.375 15.219 -4.969 1 98.62 183 TYR A CA 1
ATOM 1518 C C . TYR A 1 183 ? 4.277 16.578 -4.289 1 98.62 183 TYR A C 1
ATOM 1520 O O . TYR A 1 183 ? 5.098 17.469 -4.539 1 98.62 183 TYR A O 1
ATOM 1528 N N . PHE A 1 184 ? 3.281 16.703 -3.471 1 98.75 184 PHE A N 1
ATOM 1529 C CA . PHE A 1 184 ? 3.025 17.922 -2.709 1 98.75 184 PHE A CA 1
ATOM 1530 C C . PHE A 1 184 ? 2.76 17.594 -1.244 1 98.75 184 PHE A C 1
ATOM 1532 O O . PHE A 1 184 ? 2.016 16.656 -0.934 1 98.75 184 PHE A O 1
ATOM 1539 N N . PHE A 1 185 ? 3.369 18.359 -0.385 1 98.81 185 PHE A N 1
ATOM 1540 C CA . PHE A 1 185 ? 3.102 18.25 1.044 1 98.81 185 PHE A CA 1
ATOM 1541 C C . PHE A 1 185 ? 2.93 19.625 1.67 1 98.81 185 PHE A C 1
ATOM 1543 O O . PHE A 1 185 ? 3.518 20.609 1.203 1 98.81 185 PHE A O 1
ATOM 1550 N N . THR A 1 186 ? 2.092 19.703 2.689 1 98.31 186 THR A N 1
ATOM 1551 C CA . THR A 1 186 ? 1.994 20.875 3.566 1 98.31 186 THR A CA 1
ATOM 1552 C C . THR A 1 186 ? 2.139 20.453 5.027 1 98.31 186 THR A C 1
ATOM 1554 O O . THR A 1 186 ? 1.706 19.375 5.418 1 98.31 186 THR A O 1
ATOM 1557 N N . ILE A 1 187 ? 2.775 21.266 5.738 1 97.94 187 ILE A N 1
ATOM 1558 C CA . ILE A 1 187 ? 3.059 21.031 7.152 1 97.94 187 ILE A CA 1
ATOM 1559 C C . ILE A 1 187 ? 2.992 22.359 7.91 1 97.94 187 ILE A C 1
ATOM 1561 O O . ILE A 1 187 ? 3.217 23.422 7.332 1 97.94 187 ILE A O 1
ATOM 1565 N N . ASP A 1 188 ? 2.564 22.297 9.141 1 94.69 188 ASP A N 1
ATOM 1566 C CA . ASP A 1 188 ? 2.584 23.5 9.953 1 94.69 188 ASP A CA 1
ATOM 1567 C C . ASP A 1 188 ? 4.004 24.047 10.102 1 94.69 188 ASP A C 1
ATOM 1569 O O . ASP A 1 188 ? 4.953 23.281 10.266 1 94.69 188 ASP A O 1
ATOM 1573 N N . VAL A 1 189 ? 4.082 25.281 10.148 1 94.25 189 VAL A N 1
ATOM 1574 C CA . VAL A 1 189 ? 5.395 25.922 10.109 1 94.25 189 VAL A CA 1
ATOM 1575 C C . VAL A 1 189 ? 6.062 25.812 11.477 1 94.25 189 VAL A C 1
ATOM 1577 O O . VAL A 1 189 ? 7.281 25.953 11.594 1 94.25 189 VAL A O 1
ATOM 1580 N N . ASP A 1 190 ? 5.258 25.656 12.508 1 94.12 190 ASP A N 1
ATOM 1581 C CA . ASP A 1 190 ? 5.82 25.531 13.852 1 94.12 190 ASP A CA 1
ATOM 1582 C C . ASP A 1 190 ? 6.242 24.094 14.148 1 94.12 190 ASP A C 1
ATOM 1584 O O . ASP A 1 190 ? 5.996 23.578 15.242 1 94.12 190 ASP A O 1
ATOM 1588 N N . MET A 1 191 ? 6.73 23.438 13.117 1 96.31 191 MET A N 1
ATOM 1589 C CA . MET A 1 191 ? 7.297 22.094 13.211 1 96.31 191 MET A CA 1
ATOM 1590 C C . MET A 1 191 ? 8.789 22.094 12.891 1 96.31 191 MET A C 1
ATOM 1592 O O . MET A 1 191 ? 9.242 22.906 12.078 1 96.31 191 MET A O 1
ATOM 1596 N N . LEU A 1 192 ? 9.516 21.234 13.57 1 96.81 192 LEU A N 1
ATOM 1597 C CA . LEU A 1 192 ? 10.945 21.078 13.312 1 96.81 192 LEU A CA 1
ATOM 1598 C C . LEU A 1 192 ? 11.273 19.625 12.938 1 96.81 192 LEU A C 1
ATOM 1600 O O . LEU A 1 192 ? 10.875 18.688 13.633 1 96.81 192 LEU A O 1
ATOM 1604 N N . PHE A 1 193 ? 11.945 19.5 11.828 1 97.5 193 PHE A N 1
ATOM 1605 C CA . PHE A 1 193 ? 12.5 18.188 11.477 1 97.5 193 PHE A CA 1
ATOM 1606 C C . PHE A 1 193 ? 13.727 17.891 12.32 1 97.5 193 PHE A C 1
ATOM 1608 O O . PHE A 1 193 ? 14.625 18.719 12.453 1 97.5 193 PHE A O 1
ATOM 1615 N N . LYS A 1 194 ? 13.75 16.703 12.914 1 97.44 194 LYS A N 1
ATOM 1616 C CA . LYS A 1 194 ? 14.852 16.328 13.797 1 97.44 194 LYS A CA 1
ATOM 1617 C C . LYS A 1 194 ? 15.57 15.078 13.289 1 97.44 194 LYS A C 1
ATOM 1619 O O . LYS A 1 194 ? 16.641 14.734 13.781 1 97.44 194 LYS A O 1
ATOM 1624 N N . ALA A 1 195 ? 14.969 14.406 12.391 1 97.81 195 ALA A N 1
ATOM 1625 C CA . ALA A 1 195 ? 15.539 13.25 11.703 1 97.81 195 ALA A CA 1
ATOM 1626 C C . ALA A 1 195 ? 15.031 13.164 10.266 1 97.81 195 ALA A C 1
ATOM 1628 O O . ALA A 1 195 ? 14.07 13.852 9.898 1 97.81 195 ALA A O 1
ATOM 1629 N N . GLU A 1 196 ? 15.648 12.359 9.523 1 97.69 196 GLU A N 1
ATOM 1630 C CA . GLU A 1 196 ? 15.359 12.281 8.094 1 97.69 196 GLU A CA 1
ATOM 1631 C C . GLU A 1 196 ? 13.922 11.828 7.852 1 97.69 196 GLU A C 1
ATOM 1633 O O . GLU A 1 196 ? 13.453 10.867 8.461 1 97.69 196 GLU A O 1
ATOM 1638 N N . VAL A 1 197 ? 13.219 12.57 7.152 1 98.5 197 VAL A N 1
ATOM 1639 C CA . VAL A 1 197 ? 11.969 12.211 6.492 1 98.5 197 VAL A CA 1
ATOM 1640 C C . VAL A 1 197 ? 12.203 12.031 4.996 1 98.5 197 VAL A C 1
ATOM 1642 O O . VAL A 1 197 ? 12.43 13 4.27 1 98.5 197 VAL A O 1
ATOM 1645 N N . GLY A 1 198 ? 12.156 10.789 4.551 1 98 198 GLY A N 1
ATOM 1646 C CA . GLY A 1 198 ? 12.594 10.477 3.199 1 98 198 GLY A CA 1
ATOM 1647 C C . GLY A 1 198 ? 11.477 9.938 2.324 1 98 198 GLY A C 1
ATOM 1648 O O . GLY A 1 198 ? 10.305 10.297 2.506 1 98 198 GLY A O 1
ATOM 1649 N N . PRO A 1 199 ? 11.812 9.148 1.317 1 98 199 PRO A N 1
ATOM 1650 C CA . PRO A 1 199 ? 10.844 8.695 0.315 1 98 199 PRO A CA 1
ATOM 1651 C C . PRO A 1 199 ? 9.789 7.754 0.895 1 98 199 PRO A C 1
ATOM 1653 O O . PRO A 1 199 ? 8.805 7.434 0.222 1 98 199 PRO A O 1
ATOM 1656 N N . GLU A 1 200 ? 9.938 7.352 2.168 1 98.38 200 GLU A N 1
ATOM 1657 C CA . GLU A 1 200 ? 8.961 6.469 2.799 1 98.38 200 GLU A CA 1
ATOM 1658 C C . GLU A 1 200 ? 7.602 7.145 2.924 1 98.38 200 GLU A C 1
ATOM 1660 O O . GLU A 1 200 ? 6.594 6.484 3.178 1 98.38 200 GLU A O 1
ATOM 1665 N N . ILE A 1 201 ? 7.527 8.484 2.664 1 98.69 201 ILE A N 1
ATOM 1666 C CA . ILE A 1 201 ? 6.242 9.148 2.834 1 98.69 201 ILE A CA 1
ATOM 1667 C C . ILE A 1 201 ? 5.566 9.32 1.475 1 98.69 201 ILE A C 1
ATOM 1669 O O . ILE A 1 201 ? 4.465 9.867 1.388 1 98.69 201 ILE A O 1
ATOM 1673 N N . LEU A 1 202 ? 6.238 8.953 0.397 1 98.31 202 LEU A N 1
ATOM 1674 C CA . LEU A 1 202 ? 5.711 9.195 -0.941 1 98.31 202 LEU A CA 1
ATOM 1675 C C . LEU A 1 202 ? 4.582 8.219 -1.264 1 98.31 202 LEU A C 1
ATOM 1677 O O . LEU A 1 202 ? 4.801 7.008 -1.322 1 98.31 202 LEU A O 1
ATOM 1681 N N . SER A 1 203 ? 3.424 8.664 -1.432 1 98.25 203 SER A N 1
ATOM 1682 C CA . SER A 1 203 ? 2.219 7.926 -1.786 1 98.25 203 SER A CA 1
ATOM 1683 C C . SER A 1 203 ? 1.133 8.859 -2.314 1 98.25 203 SER A C 1
ATOM 1685 O O . SER A 1 203 ? 1.358 10.062 -2.465 1 98.25 203 SER A O 1
ATOM 1687 N N . ASP A 1 204 ? -0.005 8.367 -2.629 1 97.81 204 ASP A N 1
ATOM 1688 C CA . ASP A 1 204 ? -1.069 9.133 -3.271 1 97.81 204 ASP A CA 1
ATOM 1689 C C . ASP A 1 204 ? -1.698 10.125 -2.297 1 97.81 204 ASP A C 1
ATOM 1691 O O . ASP A 1 204 ? -1.926 11.281 -2.645 1 97.81 204 ASP A O 1
ATOM 1695 N N . LEU A 1 205 ? -2.033 9.672 -1.151 1 98.81 205 LEU A N 1
ATOM 1696 C CA . LEU A 1 205 ? -2.607 10.484 -0.088 1 98.81 205 LEU A CA 1
ATOM 1697 C C . LEU A 1 205 ? -2.037 10.094 1.27 1 98.81 205 LEU A C 1
ATOM 1699 O O . LEU A 1 205 ? -2.234 8.961 1.728 1 98.81 205 LEU A O 1
ATOM 1703 N N . VAL A 1 206 ? -1.358 11.039 1.869 1 98.81 206 VAL A N 1
ATOM 1704 C CA . VAL A 1 206 ? -0.564 10.758 3.061 1 98.81 206 VAL A CA 1
ATOM 1705 C C . VAL A 1 206 ? -1.008 11.672 4.203 1 98.81 206 VAL A C 1
ATOM 1707 O O . VAL A 1 206 ? -1.256 12.867 3.992 1 98.81 206 VAL A O 1
ATOM 1710 N N . THR A 1 207 ? -1.188 11.109 5.312 1 98.5 207 THR A N 1
ATOM 1711 C CA . THR A 1 207 ? -1.415 11.828 6.562 1 98.5 207 THR A CA 1
ATOM 1712 C C . THR A 1 207 ? -0.765 11.102 7.73 1 98.5 207 THR A C 1
ATOM 1714 O O . THR A 1 207 ? 0.077 10.219 7.531 1 98.5 207 THR A O 1
ATOM 1717 N N . PHE A 1 208 ? -1.038 11.547 8.984 1 98.62 208 PHE A N 1
ATOM 1718 C CA . PHE A 1 208 ? -0.38 10.914 10.125 1 98.62 208 PHE A CA 1
ATOM 1719 C C . PHE A 1 208 ? -1.368 10.688 11.266 1 98.62 208 PHE A C 1
ATOM 1721 O O . PHE A 1 208 ? -2.389 11.375 11.352 1 98.62 208 PHE A O 1
ATOM 1728 N N . LEU A 1 209 ? -1.022 9.734 12.086 1 98.38 209 LEU A N 1
ATOM 1729 C CA . LEU A 1 209 ? -1.783 9.461 13.297 1 98.38 209 LEU A CA 1
ATOM 1730 C C . LEU A 1 209 ? -1.471 10.5 14.375 1 98.38 209 LEU A C 1
ATOM 1732 O O . LEU A 1 209 ? -0.309 10.688 14.742 1 98.38 209 LEU A O 1
ATOM 1736 N N . HIS A 1 210 ? -2.496 11.109 14.805 1 97.88 210 HIS A N 1
ATOM 1737 C CA . HIS A 1 210 ? -2.314 12.109 15.859 1 97.88 210 HIS A CA 1
ATOM 1738 C C . HIS A 1 210 ? -1.752 11.477 17.125 1 97.88 210 HIS A C 1
ATOM 1740 O O . HIS A 1 210 ? -2.316 10.516 17.656 1 97.88 210 HIS A O 1
ATOM 1746 N N . PRO A 1 211 ? -0.7 12 17.672 1 96.75 211 PRO A N 1
ATOM 1747 C CA . PRO A 1 211 ? -0.052 11.391 18.844 1 96.75 211 PRO A CA 1
ATOM 1748 C C . PRO A 1 211 ? -0.961 11.336 20.062 1 96.75 211 PRO A C 1
ATOM 1750 O O . PRO A 1 211 ? -0.822 10.445 20.906 1 96.75 211 PRO A O 1
ATOM 1753 N N . GLY A 1 212 ? -1.868 12.18 20.188 1 95.06 212 GLY A N 1
ATOM 1754 C CA . GLY A 1 212 ? -2.748 12.227 21.344 1 95.06 212 GLY A CA 1
ATOM 1755 C C . GLY A 1 212 ? -3.832 11.164 21.312 1 95.06 212 GLY A C 1
ATOM 1756 O O . GLY A 1 212 ? -4.461 10.875 22.344 1 95.06 212 GLY A O 1
ATOM 1757 N N . TYR A 1 213 ? -4.035 10.508 20.109 1 96.12 213 TYR A N 1
ATOM 1758 C CA . TYR A 1 213 ? -5.238 9.688 20 1 96.12 213 TYR A CA 1
ATOM 1759 C C . TYR A 1 213 ? -4.914 8.32 19.391 1 96.12 213 TYR A C 1
ATOM 1761 O O . TYR A 1 213 ? -5.785 7.453 19.312 1 96.12 213 TYR A O 1
ATOM 1769 N N . TYR A 1 214 ? -3.691 8.008 18.953 1 95 214 TYR A N 1
ATOM 1770 C CA . TYR A 1 214 ? -3.381 6.84 18.141 1 95 214 TYR A CA 1
ATOM 1771 C C . TYR A 1 214 ? -3.52 5.551 18.938 1 95 214 TYR A C 1
ATOM 1773 O O . TYR A 1 214 ? -3.6 4.461 18.375 1 95 214 TYR A O 1
ATOM 1781 N N . LYS A 1 215 ? -3.637 5.73 20.266 1 90.81 215 LYS A N 1
ATOM 1782 C CA . LYS A 1 215 ? -3.818 4.551 21.109 1 90.81 215 LYS A CA 1
ATOM 1783 C C . LYS A 1 215 ? -5.234 4.492 21.688 1 90.81 2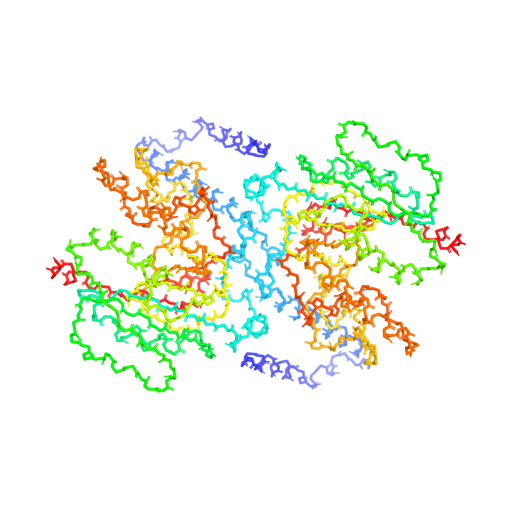15 LYS A C 1
ATOM 1785 O O . LYS A 1 215 ? -5.555 3.604 22.469 1 90.81 215 LYS A O 1
ATOM 1790 N N . MET A 1 216 ? -6.027 5.43 21.297 1 89.94 216 MET A N 1
ATOM 1791 C CA . MET A 1 216 ? -7.387 5.508 21.828 1 89.94 216 MET A CA 1
ATOM 1792 C C . MET A 1 216 ? -8.359 4.715 20.953 1 89.94 216 MET A C 1
ATOM 1794 O O . MET A 1 216 ? -8.086 4.48 19.766 1 89.94 216 MET A O 1
ATOM 1798 N N . SER A 1 217 ? -9.469 4.375 21.531 1 87.06 217 SER A N 1
ATOM 1799 C CA . SER A 1 217 ? -10.555 3.773 20.766 1 87.06 217 SER A CA 1
ATOM 1800 C C . SER A 1 217 ? -11.297 4.82 19.953 1 87.06 217 SER A C 1
ATOM 1802 O O . SER A 1 217 ? -11.453 5.965 20.391 1 87.06 217 SER A O 1
ATOM 1804 N N . PRO A 1 218 ? -11.789 4.41 18.828 1 87.69 218 PRO A N 1
ATOM 1805 C CA . PRO A 1 218 ? -12.461 5.367 17.953 1 87.69 218 PRO A CA 1
ATOM 1806 C C . PRO A 1 218 ? -13.625 6.09 18.641 1 87.69 218 PRO A C 1
ATOM 1808 O O . PRO A 1 218 ? -13.906 7.246 18.328 1 87.69 218 PRO A O 1
ATOM 1811 N N . ASP A 1 219 ? -14.25 5.465 19.562 1 88.31 219 ASP A N 1
ATOM 1812 C CA . ASP A 1 219 ? -15.375 6.074 20.266 1 88.31 219 ASP A CA 1
ATOM 1813 C C . ASP A 1 219 ? -14.922 7.281 21.078 1 88.31 219 ASP A C 1
ATOM 1815 O O . ASP A 1 219 ? -15.734 8.141 21.438 1 88.31 219 ASP A O 1
ATOM 1819 N N . ASN A 1 220 ? -13.664 7.398 21.344 1 91.75 220 ASN A N 1
ATOM 1820 C CA . ASN A 1 220 ? -13.133 8.461 22.188 1 91.75 220 ASN A CA 1
ATOM 1821 C C . ASN A 1 220 ? -12.43 9.539 21.359 1 91.75 220 ASN A C 1
ATOM 1823 O O . ASN A 1 220 ? -11.883 10.492 21.906 1 91.75 220 ASN A O 1
ATOM 1827 N N . PHE A 1 221 ? -12.469 9.352 20.062 1 96 221 PHE A N 1
ATOM 1828 C CA . PHE A 1 221 ? -11.867 10.383 19.219 1 96 221 PHE A CA 1
ATOM 1829 C C . PHE A 1 221 ? -12.68 11.664 19.266 1 96 221 PHE A C 1
ATOM 1831 O O . PHE A 1 221 ? -13.914 11.625 19.359 1 96 221 PHE A O 1
ATOM 1838 N N . PRO A 1 222 ? -12.023 12.766 19.297 1 96.94 222 PRO A N 1
ATOM 1839 C CA . PRO A 1 222 ? -12.758 14.031 19.25 1 96.94 222 PRO A CA 1
ATOM 1840 C C . PRO A 1 222 ? -13.273 14.383 17.859 1 96.94 222 PRO A C 1
ATOM 1842 O O . PRO A 1 222 ? -13.047 15.492 17.375 1 96.94 222 PRO A O 1
ATOM 1845 N N . TYR A 1 223 ? -13.984 13.438 17.297 1 97.62 223 TYR A N 1
ATOM 1846 C CA . TYR A 1 223 ? -14.672 13.703 16.031 1 97.62 223 TYR A CA 1
ATOM 1847 C C . TYR A 1 223 ? -15.781 14.727 16.219 1 97.62 223 TYR A C 1
ATOM 1849 O O . TYR A 1 223 ? -16.359 14.828 17.312 1 97.62 223 TYR A O 1
ATOM 1857 N N . GLU A 1 224 ? -16.047 15.531 15.164 1 97.75 224 GLU A N 1
ATOM 1858 C CA . GLU A 1 224 ? -17.281 16.312 15.148 1 97.75 224 GLU A CA 1
ATOM 1859 C C . GLU A 1 224 ? -18.516 15.406 15.172 1 97.75 224 GLU A C 1
ATOM 1861 O O . GLU A 1 224 ? -18.672 14.555 14.297 1 97.75 224 GLU A O 1
ATOM 1866 N N . ARG A 1 225 ? -19.359 15.625 16.281 1 96.94 225 ARG A N 1
ATOM 1867 C CA . ARG A 1 225 ? -20.5 14.727 16.438 1 96.94 225 ARG A CA 1
ATOM 1868 C C . ARG A 1 225 ? -21.812 15.445 16.125 1 96.94 225 ARG A C 1
ATOM 1870 O O . ARG A 1 225 ? -22.859 14.812 16.047 1 96.94 225 ARG A O 1
ATOM 1877 N N . HIS A 1 226 ? -21.703 16.719 15.93 1 97 226 HIS A N 1
ATOM 1878 C CA . HIS A 1 226 ? -22.906 17.453 15.578 1 97 226 HIS A CA 1
ATOM 1879 C C . HIS A 1 226 ? -23.406 17.078 14.195 1 97 226 HIS A C 1
ATOM 1881 O O . HIS A 1 226 ? -22.781 17.406 13.188 1 97 226 HIS A O 1
ATOM 1887 N N . SER A 1 227 ? -24.547 16.531 14.078 1 96.5 227 SER A N 1
ATOM 1888 C CA . SER A 1 227 ? -25.062 15.898 12.859 1 96.5 227 SER A CA 1
ATOM 1889 C C . SER A 1 227 ? -25.312 16.922 11.766 1 96.5 227 SER A C 1
ATOM 1891 O O . SER A 1 227 ? -25.312 16.594 10.578 1 96.5 227 SER A O 1
ATOM 1893 N N . ALA A 1 228 ? -25.5 18.172 12.125 1 97.38 228 ALA A N 1
ATOM 1894 C CA . ALA A 1 228 ? -25.766 19.203 11.133 1 97.38 228 ALA A CA 1
ATOM 1895 C C . ALA A 1 228 ? -24.5 19.609 10.406 1 97.38 228 ALA A C 1
ATOM 1897 O O . ALA A 1 228 ? -24.547 20.219 9.336 1 97.38 228 ALA A O 1
ATOM 1898 N N . SER A 1 229 ? -23.375 19.391 11.039 1 98.12 229 SER A N 1
ATOM 1899 C CA . SER A 1 229 ? -22.094 19.734 10.43 1 98.12 229 SER A CA 1
ATOM 1900 C C . SER A 1 229 ? -21.734 18.766 9.305 1 98.12 229 SER A C 1
ATOM 1902 O O . SER A 1 229 ? -21.969 17.562 9.422 1 98.12 229 SER A O 1
ATOM 1904 N N . ARG A 1 230 ? -21.109 19.25 8.25 1 97.81 230 ARG A N 1
ATOM 1905 C CA . ARG A 1 230 ? -20.641 18.406 7.141 1 97.81 230 ARG A CA 1
ATOM 1906 C C . ARG A 1 230 ? -19.406 17.625 7.535 1 97.81 230 ARG A C 1
ATOM 1908 O O . ARG A 1 230 ? -18.969 16.734 6.805 1 97.81 230 ARG A O 1
ATOM 1915 N N . ALA A 1 231 ? -18.859 17.875 8.719 1 98.06 231 ALA A N 1
ATOM 1916 C CA . ALA A 1 231 ? -17.688 17.172 9.211 1 98.06 231 ALA A CA 1
ATOM 1917 C C . ALA A 1 231 ? -18.078 16.047 10.172 1 98.06 231 ALA A C 1
ATOM 1919 O O . ALA A 1 231 ? -17.219 15.359 10.719 1 98.06 231 ALA A O 1
ATOM 1920 N N . SER A 1 232 ? -19.328 15.844 10.383 1 98.25 232 SER A N 1
ATOM 1921 C CA . SER A 1 232 ? -19.812 14.945 11.422 1 98.25 232 SER A CA 1
ATOM 1922 C C . SER A 1 232 ? -19.469 13.492 11.102 1 98.25 232 SER A C 1
ATOM 1924 O O . SER A 1 232 ? -19.594 13.062 9.953 1 98.25 232 SER A O 1
ATOM 1926 N N . LEU A 1 233 ? -19.031 12.789 12.07 1 97.38 233 LEU A N 1
ATOM 1927 C CA . LEU A 1 233 ? -18.859 11.344 12.062 1 97.38 233 LEU A CA 1
ATOM 1928 C C . LEU A 1 233 ? -19.625 10.695 13.203 1 97.38 233 LEU A C 1
ATOM 1930 O O . LEU A 1 233 ? -19.547 11.148 14.352 1 97.38 233 LEU A O 1
ATOM 1934 N N . THR A 1 234 ? -20.344 9.656 12.867 1 94.44 234 THR A N 1
ATOM 1935 C CA . THR A 1 234 ? -21.062 8.922 13.906 1 94.44 234 THR A CA 1
ATOM 1936 C C . THR A 1 234 ? -20.125 8.023 14.688 1 94.44 234 THR A C 1
ATOM 1938 O O . THR A 1 234 ? -18.953 7.879 14.328 1 94.44 234 THR A O 1
ATOM 1941 N N . TYR A 1 235 ? -20.594 7.48 15.742 1 90.31 235 TYR A N 1
ATOM 1942 C CA . TYR A 1 235 ? -19.766 6.664 16.625 1 90.31 235 TYR A CA 1
ATOM 1943 C C . TYR A 1 235 ? -19.375 5.359 15.945 1 90.31 235 TYR A C 1
ATOM 1945 O O . TYR A 1 235 ? -18.438 4.684 16.391 1 90.31 235 TYR A O 1
ATOM 1953 N N . THR A 1 236 ? -19.922 4.984 14.828 1 86.94 236 THR A N 1
ATOM 1954 C CA . THR A 1 236 ? -19.594 3.75 14.125 1 86.94 236 THR A CA 1
ATOM 1955 C C . THR A 1 236 ? -18.656 4.031 12.953 1 86.94 236 THR A C 1
ATOM 1957 O O . THR A 1 236 ? -18.25 3.111 12.242 1 86.94 236 THR A O 1
ATOM 1960 N N . GLN A 1 237 ? -18.375 5.324 12.844 1 90.25 237 GLN A N 1
ATOM 1961 C CA . GLN A 1 237 ? -17.547 5.723 11.711 1 90.25 237 GLN A CA 1
ATOM 1962 C C . GLN A 1 237 ? -16.141 6.129 12.164 1 90.25 237 GLN A C 1
ATOM 1964 O O . GLN A 1 237 ? -15.969 6.652 13.266 1 90.25 237 GLN A O 1
ATOM 1969 N N . GLY A 1 238 ? -15.211 5.887 11.266 1 90.81 238 GLY A N 1
ATOM 1970 C CA . GLY A 1 238 ? -13.836 6.281 11.531 1 90.81 238 GLY A CA 1
ATOM 1971 C C . GLY A 1 238 ? -13 5.164 12.125 1 90.81 238 GLY A C 1
ATOM 1972 O O . GLY A 1 238 ? -13.492 4.359 12.914 1 90.81 238 GLY A O 1
ATOM 1973 N N . THR A 1 239 ? -11.758 5.102 11.711 1 90.44 239 THR A N 1
ATOM 1974 C CA . THR A 1 239 ? -10.836 4.066 12.164 1 90.44 239 THR A CA 1
ATOM 1975 C C . THR A 1 239 ? -9.688 4.68 12.969 1 90.44 239 THR A C 1
ATOM 1977 O O . THR A 1 239 ? -9.289 4.137 14.008 1 90.44 239 THR A O 1
ATOM 1980 N N . PHE A 1 240 ? -9.18 5.766 12.547 1 96.38 240 PHE A N 1
ATOM 1981 C CA . PHE A 1 240 ? -8.07 6.477 13.18 1 96.38 240 PHE A CA 1
ATOM 1982 C C . PHE A 1 240 ? -8.383 7.965 13.297 1 96.38 240 PHE A C 1
ATOM 1984 O O . PHE A 1 240 ? -9.312 8.461 12.656 1 96.38 240 PHE A O 1
ATOM 1991 N N . TYR A 1 241 ? -7.695 8.586 14.148 1 98.06 241 TYR A N 1
ATOM 1992 C CA . TYR A 1 241 ? -7.723 10.039 14.188 1 98.06 241 TYR A CA 1
ATOM 1993 C C . TYR A 1 241 ? -6.457 10.625 13.57 1 98.06 241 TYR A C 1
ATOM 1995 O O . TYR A 1 241 ? -5.352 10.367 14.055 1 98.06 241 TYR A O 1
ATOM 2003 N N . TYR A 1 242 ? -6.672 11.375 12.531 1 98.38 242 TYR A N 1
ATOM 2004 C CA . TYR A 1 242 ? -5.555 11.969 11.805 1 98.38 242 TYR A CA 1
ATOM 2005 C C . TYR A 1 242 ? -5.352 13.422 12.211 1 98.38 242 TYR A C 1
ATOM 2007 O O . TYR A 1 242 ? -6.316 14.156 12.422 1 98.38 242 TYR A O 1
ATOM 2015 N N . GLY A 1 243 ? -4.129 13.805 12.32 1 97.06 243 GLY A N 1
ATOM 2016 C CA . GLY A 1 243 ? -3.836 15.203 12.562 1 97.06 243 GLY A CA 1
ATOM 2017 C C . GLY A 1 243 ? -3.879 16.047 11.297 1 97.06 243 GLY A C 1
ATOM 2018 O O . GLY A 1 243 ? -3.734 15.523 10.195 1 97.06 243 GLY A O 1
ATOM 2019 N N . GLY A 1 244 ? -4.012 17.344 11.5 1 94.44 244 GLY A N 1
ATOM 2020 C CA . GLY A 1 244 ? -4.121 18.234 10.367 1 94.44 244 GLY A CA 1
ATOM 2021 C C . GLY A 1 244 ? -2.836 19 10.086 1 94.44 244 GLY A C 1
ATOM 2022 O O . GLY A 1 244 ? -2.779 19.812 9.156 1 94.44 244 GLY A O 1
ATOM 2023 N N . ALA A 1 245 ? -1.76 18.703 10.773 1 95 245 ALA A N 1
ATOM 2024 C CA . ALA A 1 245 ? -0.557 19.531 10.719 1 95 245 ALA A CA 1
ATOM 2025 C C . ALA A 1 245 ? 0.332 19.141 9.547 1 95 245 ALA A C 1
ATOM 2027 O O . ALA A 1 245 ? 1.214 19.891 9.141 1 95 245 ALA A O 1
ATOM 2028 N N . PHE A 1 246 ? 0.133 17.984 9.062 1 97.75 246 PHE A N 1
ATOM 2029 C CA . PHE A 1 246 ? 1.037 17.438 8.055 1 97.75 246 PHE A CA 1
ATOM 2030 C C . PHE A 1 246 ? 0.304 16.469 7.133 1 97.75 246 PHE A C 1
ATOM 2032 O O . PHE A 1 246 ? -0.189 15.43 7.582 1 97.75 246 PHE A O 1
ATOM 2039 N N . TYR A 1 247 ? 0.089 16.734 5.863 1 98.62 247 TYR A N 1
ATOM 2040 C CA . TYR A 1 247 ? -0.502 15.82 4.895 1 98.62 247 TYR A CA 1
ATOM 2041 C C . TYR A 1 247 ? -0.065 16.172 3.475 1 98.62 247 TYR A C 1
ATOM 2043 O O . TYR A 1 247 ? 0.525 17.234 3.242 1 98.62 247 TYR A O 1
ATOM 2051 N N . GLY A 1 248 ? -0.207 15.328 2.572 1 98.75 248 GLY A N 1
ATOM 2052 C CA . GLY A 1 248 ? 0.171 15.523 1.181 1 98.75 248 GLY A CA 1
ATOM 2053 C C . GLY A 1 248 ? 0.042 14.258 0.349 1 98.75 248 GLY A C 1
ATOM 2054 O O . GLY A 1 248 ? -0.83 13.43 0.605 1 98.75 248 GLY A O 1
ATOM 2055 N N . GLY A 1 249 ? 0.773 14.219 -0.747 1 98.69 249 GLY A N 1
ATOM 2056 C CA . GLY A 1 249 ? 0.755 13.117 -1.692 1 98.69 249 GLY A CA 1
ATOM 2057 C C . GLY A 1 249 ? 0.766 13.57 -3.141 1 98.69 249 GLY A C 1
ATOM 2058 O O . GLY A 1 249 ? 1.409 14.562 -3.479 1 98.69 249 GLY A O 1
ATOM 2059 N N . HIS A 1 250 ? 0.202 12.781 -3.971 1 98.5 250 HIS A N 1
ATOM 2060 C CA . HIS A 1 250 ? 0.037 13.195 -5.359 1 98.5 250 HIS A CA 1
ATOM 2061 C C . HIS A 1 250 ? -0.868 14.414 -5.465 1 98.5 250 HIS A C 1
ATOM 2063 O O . HIS A 1 250 ? -1.949 14.445 -4.875 1 98.5 250 HIS A O 1
ATOM 2069 N N . PRO A 1 251 ? -0.471 15.383 -6.266 1 98.38 251 PRO A N 1
ATOM 2070 C CA . PRO A 1 251 ? -1.213 16.641 -6.312 1 98.38 251 PRO A CA 1
ATOM 2071 C C . PRO A 1 251 ? -2.676 16.453 -6.707 1 98.38 251 PRO A C 1
ATOM 2073 O O . PRO A 1 251 ? -3.561 17.094 -6.133 1 98.38 251 PRO A O 1
ATOM 2076 N N . ASP A 1 252 ? -2.953 15.547 -7.625 1 98.25 252 ASP A N 1
ATOM 2077 C CA . ASP A 1 252 ? -4.328 15.359 -8.07 1 98.25 252 ASP A CA 1
ATOM 2078 C C . ASP A 1 252 ? -5.211 14.844 -6.938 1 98.25 252 ASP A C 1
ATOM 2080 O O . ASP A 1 252 ? -6.363 15.258 -6.801 1 98.25 252 ASP A O 1
ATOM 2084 N N . THR A 1 253 ? -4.633 13.961 -6.156 1 98.5 253 THR A N 1
ATOM 2085 C CA . THR A 1 253 ? -5.375 13.398 -5.035 1 98.5 253 THR A CA 1
ATOM 2086 C C . THR A 1 253 ? -5.562 14.445 -3.936 1 98.5 253 THR A C 1
ATOM 2088 O O . THR A 1 253 ? -6.641 14.539 -3.344 1 98.5 253 THR A O 1
ATOM 2091 N N . VAL A 1 254 ? -4.574 15.219 -3.691 1 98.56 254 VAL A N 1
ATOM 2092 C CA . VAL A 1 254 ? -4.625 16.25 -2.664 1 98.56 254 VAL A CA 1
ATOM 2093 C C . VAL A 1 254 ? -5.633 17.328 -3.062 1 98.56 254 VAL A C 1
ATOM 2095 O O . VAL A 1 254 ? -6.402 17.797 -2.227 1 98.56 254 VAL A O 1
ATOM 2098 N N . ILE A 1 255 ? -5.641 17.672 -4.312 1 98.56 255 ILE A N 1
ATOM 2099 C CA . ILE A 1 255 ? -6.559 18.672 -4.832 1 98.56 255 ILE A CA 1
ATOM 2100 C C . ILE A 1 255 ? -8 18.219 -4.605 1 98.56 255 ILE A C 1
ATOM 2102 O O . ILE A 1 255 ? -8.836 19 -4.141 1 98.56 255 ILE A O 1
ATOM 2106 N N . LYS A 1 256 ? -8.266 16.953 -4.922 1 98.62 256 LYS A N 1
ATOM 2107 C CA . LYS A 1 256 ? -9.602 16.422 -4.711 1 98.62 256 LYS A CA 1
ATOM 2108 C C . LYS A 1 256 ? -10.008 16.5 -3.24 1 98.62 256 LYS A C 1
ATOM 2110 O O . LYS A 1 256 ? -11.133 16.875 -2.918 1 98.62 256 LYS A O 1
ATOM 2115 N N . MET A 1 257 ? -9.125 16.156 -2.385 1 98.5 257 MET A N 1
ATOM 2116 C CA . MET A 1 257 ? -9.375 16.219 -0.948 1 98.5 257 MET A CA 1
ATOM 2117 C C . MET A 1 257 ? -9.656 17.656 -0.513 1 98.5 257 MET A C 1
ATOM 2119 O O . MET A 1 257 ? -10.617 17.922 0.204 1 98.5 257 MET A O 1
ATOM 2123 N N . LEU A 1 258 ? -8.797 18.562 -0.973 1 98.06 258 LEU A N 1
ATOM 2124 C CA . LEU A 1 258 ? -8.93 19.969 -0.595 1 98.06 258 LEU A CA 1
ATOM 2125 C C . LEU A 1 258 ? -10.266 20.531 -1.075 1 98.06 258 LEU A C 1
ATOM 2127 O O . LEU A 1 258 ? -10.938 21.25 -0.337 1 98.06 258 LEU A O 1
ATOM 2131 N N . HIS A 1 259 ? -10.641 20.203 -2.314 1 97.94 259 HIS A N 1
ATOM 2132 C CA . HIS A 1 259 ? -11.922 20.672 -2.834 1 97.94 259 HIS A CA 1
ATOM 2133 C C . HIS A 1 259 ? -13.078 20.172 -1.975 1 97.94 259 HIS A C 1
ATOM 2135 O O . HIS A 1 259 ? -13.977 20.953 -1.632 1 97.94 259 HIS A O 1
ATOM 2141 N N . HIS A 1 260 ? -13.031 18.922 -1.689 1 98.19 260 HIS A N 1
ATOM 2142 C CA . HIS A 1 260 ? -14.109 18.328 -0.912 1 98.19 260 HIS A CA 1
ATOM 2143 C C . HIS A 1 260 ? -14.203 18.953 0.474 1 98.19 260 HIS A C 1
ATOM 2145 O O . HIS A 1 260 ? -15.289 19.359 0.911 1 98.19 260 HIS A O 1
ATOM 2151 N N . CYS A 1 261 ? -13.109 19.031 1.198 1 97.31 261 CYS A N 1
ATOM 2152 C CA . CYS A 1 261 ? -13.086 19.562 2.555 1 97.31 261 CYS A CA 1
ATOM 2153 C C . CYS A 1 261 ? -13.461 21.031 2.568 1 97.31 261 CYS A C 1
ATOM 2155 O O . CYS A 1 261 ? -14.211 21.484 3.438 1 97.31 261 CYS A O 1
ATOM 2157 N N . TRP A 1 262 ? -12.945 21.75 1.59 1 95.5 262 TRP A N 1
ATOM 2158 C CA . TRP A 1 262 ? -13.234 23.188 1.514 1 95.5 262 TRP A CA 1
ATOM 2159 C C . TRP A 1 262 ? -14.719 23.438 1.266 1 95.5 262 TRP A C 1
ATOM 2161 O O . TRP A 1 262 ? -15.328 24.297 1.905 1 95.5 262 TRP A O 1
ATOM 2171 N N . ALA A 1 263 ? -15.297 22.719 0.338 1 96.44 263 ALA A N 1
ATOM 2172 C CA . ALA A 1 263 ? -16.719 22.859 0.057 1 96.44 263 ALA A CA 1
ATOM 2173 C C . ALA A 1 263 ? -17.562 22.531 1.295 1 96.44 263 ALA A C 1
ATOM 2175 O O . ALA A 1 263 ? -18.531 23.234 1.593 1 96.44 263 ALA A O 1
ATOM 2176 N N . ALA A 1 264 ? -17.203 21.5 2.012 1 96.88 264 ALA A N 1
ATOM 2177 C CA . ALA A 1 264 ? -17.906 21.109 3.227 1 96.88 264 ALA A CA 1
ATOM 2178 C C . ALA A 1 264 ? -17.766 22.172 4.316 1 96.88 264 ALA A C 1
ATOM 2180 O O . ALA A 1 264 ? -18.734 22.484 5.012 1 96.88 264 ALA A O 1
ATOM 2181 N N . LEU A 1 265 ? -16.578 22.656 4.48 1 94.94 265 LEU A N 1
ATOM 2182 C CA . LEU A 1 265 ? -16.297 23.703 5.453 1 94.94 265 LEU A CA 1
ATOM 2183 C C . LEU A 1 265 ? -17.125 24.953 5.152 1 94.94 265 LEU A C 1
ATOM 2185 O O . LEU A 1 265 ? -17.719 25.547 6.055 1 94.94 265 LEU A O 1
ATOM 2189 N N . GLN A 1 266 ? -17.172 25.344 3.873 1 93 266 GLN A N 1
ATOM 2190 C CA . GLN A 1 266 ? -17.938 26.5 3.455 1 93 266 GLN A CA 1
ATOM 2191 C C . GLN A 1 266 ? -19.422 26.312 3.742 1 93 266 GLN A C 1
ATOM 2193 O O . GLN A 1 266 ? -20.109 27.25 4.168 1 93 266 GLN A O 1
ATOM 2198 N N . ASP A 1 267 ? -19.891 25.156 3.471 1 95.56 267 ASP A N 1
ATOM 2199 C CA . ASP A 1 267 ? -21.281 24.844 3.75 1 95.56 267 ASP A CA 1
ATOM 2200 C C . ASP A 1 267 ? -21.594 25 5.238 1 95.56 267 ASP A C 1
ATOM 2202 O O . ASP A 1 267 ? -22.625 25.562 5.605 1 95.56 267 ASP A O 1
ATOM 2206 N N . ASP A 1 268 ? -20.734 24.469 6.09 1 94.69 268 ASP A N 1
ATOM 2207 C CA . ASP A 1 268 ? -20.891 24.625 7.531 1 94.69 268 ASP A CA 1
ATOM 2208 C C . ASP A 1 268 ? -20.953 26.109 7.91 1 94.69 268 ASP A C 1
ATOM 2210 O O . ASP A 1 268 ? -21.859 26.531 8.641 1 94.69 268 ASP A O 1
ATOM 2214 N N . VAL A 1 269 ? -20.062 26.875 7.363 1 90.56 269 VAL A N 1
ATOM 2215 C CA . VAL A 1 269 ? -19.969 28.297 7.688 1 90.56 269 VAL A CA 1
ATOM 2216 C C . VAL A 1 269 ? -21.234 29.016 7.238 1 90.56 269 VAL A C 1
ATOM 2218 O O . VAL A 1 269 ? -21.766 29.859 7.965 1 90.56 269 VAL A O 1
ATOM 2221 N N . THR A 1 270 ? -21.734 28.703 6.082 1 93.38 270 THR A N 1
ATOM 2222 C CA . THR A 1 270 ? -22.938 29.312 5.539 1 93.38 270 THR A CA 1
ATOM 2223 C C . THR A 1 270 ? -24.141 29.062 6.445 1 93.38 270 THR A C 1
ATOM 2225 O O . THR A 1 270 ? -25.062 29.875 6.52 1 93.38 270 THR A O 1
ATOM 2228 N N . HIS A 1 271 ? -24.078 27.969 7.137 1 95.25 271 HIS A N 1
ATOM 2229 C CA . HIS A 1 271 ? -25.188 27.609 8.008 1 95.25 271 HIS A CA 1
ATOM 2230 C C . HIS A 1 271 ? -24.891 27.922 9.461 1 95.25 271 HIS A C 1
ATOM 2232 O O . HIS A 1 271 ? -25.562 27.422 10.367 1 95.25 271 HIS A O 1
ATOM 2238 N N . GLY A 1 272 ? -23.828 28.625 9.672 1 92.75 272 GLY A N 1
ATOM 2239 C CA . GLY A 1 272 ? -23.484 29.094 11.008 1 92.75 272 GLY A CA 1
ATOM 2240 C C . GLY A 1 272 ? -22.859 28.016 11.875 1 92.75 272 GLY A C 1
ATOM 2241 O O . GLY A 1 272 ? -22.969 28.062 13.102 1 92.75 272 GLY A O 1
ATOM 2242 N N . LEU A 1 273 ? -22.328 27.016 11.242 1 93.88 273 LEU A N 1
ATOM 2243 C CA . LEU A 1 273 ? -21.734 25.906 11.969 1 93.88 273 LEU A CA 1
ATOM 2244 C C . LEU A 1 273 ? -20.219 25.953 11.883 1 93.88 273 LEU A C 1
ATOM 2246 O O . LEU A 1 273 ? -19.656 26.391 10.883 1 93.88 273 LEU A O 1
ATOM 2250 N N . VAL A 1 274 ? -19.531 25.594 13.008 1 91.69 274 VAL A N 1
ATOM 2251 C CA . VAL A 1 274 ? -18.078 25.406 13.047 1 91.69 274 VAL A CA 1
ATOM 2252 C C . VAL A 1 274 ? -17.734 24.078 13.695 1 91.69 274 VAL A C 1
ATOM 2254 O O . VAL A 1 274 ? -18.078 23.828 14.859 1 91.69 274 VAL A O 1
ATOM 2257 N N . ALA A 1 275 ? -17.062 23.266 12.969 1 94.56 275 ALA A N 1
ATOM 2258 C CA . ALA A 1 275 ? -16.672 21.969 13.516 1 94.56 275 ALA A CA 1
ATOM 2259 C C . ALA A 1 275 ? -15.641 22.125 14.625 1 94.56 275 ALA A C 1
ATOM 2261 O O . ALA A 1 275 ? -14.867 23.094 14.625 1 94.56 275 ALA A O 1
ATOM 2262 N N . ILE A 1 276 ? -15.5 21.219 15.508 1 93.75 276 ILE A N 1
ATOM 2263 C CA . ILE A 1 276 ? -14.766 21.344 16.766 1 93.75 276 ILE A CA 1
ATOM 2264 C C . ILE A 1 276 ? -13.289 21.594 16.484 1 93.75 276 ILE A C 1
ATOM 2266 O O . ILE A 1 276 ? -12.625 22.328 17.203 1 93.75 276 ILE A O 1
ATOM 2270 N N . TRP A 1 277 ? -12.75 20.953 15.43 1 92.5 277 TRP A N 1
ATOM 2271 C CA . TRP A 1 277 ? -11.352 21.172 15.094 1 92.5 277 TRP A CA 1
ATOM 2272 C C . TRP A 1 277 ? -11.203 21.734 13.68 1 92.5 277 TRP A C 1
ATOM 2274 O O . TRP A 1 277 ? -10.266 21.391 12.961 1 92.5 277 TRP A O 1
ATOM 2284 N N . ASN A 1 278 ? -12.18 22.453 13.297 1 90.56 278 ASN A N 1
ATOM 2285 C CA . ASN A 1 278 ? -12.156 23.203 12.047 1 90.56 278 ASN A CA 1
ATOM 2286 C C . ASN A 1 278 ? -11.766 22.312 10.875 1 90.56 278 ASN A C 1
ATOM 2288 O O . ASN A 1 278 ? -12.398 21.281 10.625 1 90.56 278 ASN A O 1
ATOM 2292 N N . GLU A 1 279 ? -10.656 22.609 10.203 1 92.62 279 GLU A N 1
ATOM 2293 C CA . GLU A 1 279 ? -10.227 21.906 9.008 1 92.62 279 GLU A CA 1
ATOM 2294 C C . GLU A 1 279 ? -9.906 20.438 9.32 1 92.62 279 GLU A C 1
ATOM 2296 O O . GLU A 1 279 ? -10.172 19.547 8.508 1 92.62 279 GLU A O 1
ATOM 2301 N N . GLU A 1 280 ? -9.391 20.281 10.5 1 94.94 280 GLU A N 1
ATOM 2302 C CA . GLU A 1 280 ? -9 18.922 10.891 1 94.94 280 GLU A CA 1
ATOM 2303 C C . GLU A 1 280 ? -10.211 18 10.992 1 94.94 280 GLU A C 1
ATOM 2305 O O . GLU A 1 280 ? -10.133 16.828 10.625 1 94.94 280 GLU A O 1
ATOM 2310 N N . SER A 1 281 ? -11.328 18.562 11.5 1 96.62 281 SER A N 1
ATOM 2311 C CA . SER A 1 281 ? -12.562 17.781 11.555 1 96.62 281 SER A CA 1
ATOM 2312 C C . SER A 1 281 ? -13.023 17.359 10.156 1 96.62 281 SER A C 1
ATOM 2314 O O . SER A 1 281 ? -13.414 16.219 9.945 1 96.62 281 SER A O 1
ATOM 2316 N N . HIS A 1 282 ? -12.961 18.266 9.211 1 97.12 282 HIS A N 1
ATOM 2317 C CA . HIS A 1 282 ? -13.375 17.969 7.844 1 97.12 282 HIS A CA 1
ATOM 2318 C C . HIS A 1 282 ? -12.414 17 7.176 1 97.12 282 HIS A C 1
ATOM 2320 O O . HIS A 1 282 ? -12.844 16.141 6.387 1 97.12 282 HIS A O 1
ATOM 2326 N N . LEU A 1 283 ? -11.18 17.125 7.52 1 97.38 283 LEU A N 1
ATOM 2327 C CA . LEU A 1 283 ? -10.18 16.188 7.023 1 97.38 283 LEU A CA 1
ATOM 2328 C C . LEU A 1 283 ? -10.484 14.766 7.496 1 97.38 283 LEU A C 1
ATOM 2330 O O . LEU A 1 283 ? -10.492 13.828 6.699 1 97.38 283 LEU A O 1
ATOM 2334 N N . ASN A 1 284 ? -10.758 14.656 8.773 1 98.19 284 ASN A N 1
ATOM 2335 C CA . ASN A 1 284 ? -11.047 13.336 9.328 1 98.19 284 ASN A CA 1
ATOM 2336 C C . ASN A 1 284 ? -12.305 12.727 8.703 1 98.19 284 ASN A C 1
ATOM 2338 O O . ASN A 1 284 ? -12.344 11.531 8.422 1 98.19 284 ASN A O 1
ATOM 2342 N N . ARG A 1 285 ? -13.305 13.562 8.477 1 98.25 285 ARG A N 1
ATOM 2343 C CA . ARG A 1 285 ? -14.516 13.078 7.832 1 98.25 285 ARG A CA 1
ATOM 2344 C C . ARG A 1 285 ? -14.227 12.578 6.418 1 98.25 285 ARG A C 1
ATOM 2346 O O . ARG A 1 285 ? -14.695 11.516 6.02 1 98.25 285 ARG A O 1
ATOM 2353 N N . TYR A 1 286 ? -13.5 13.32 5.668 1 98.25 286 TYR A N 1
ATOM 2354 C CA . TYR A 1 286 ? -13.156 12.961 4.301 1 98.25 286 TYR A CA 1
ATOM 2355 C C . TYR A 1 286 ? -12.375 11.648 4.266 1 98.25 286 TYR A C 1
ATOM 2357 O O . TYR A 1 286 ? -12.703 10.742 3.492 1 98.25 286 TYR A O 1
ATOM 2365 N N . LEU A 1 287 ? -11.406 11.508 5.121 1 98.06 287 LEU A N 1
ATOM 2366 C CA . LEU A 1 287 ? -10.516 10.352 5.125 1 98.06 287 LEU A CA 1
ATOM 2367 C C . LEU A 1 287 ? -11.234 9.109 5.641 1 98.06 287 LEU A C 1
ATOM 2369 O O . LEU A 1 287 ? -10.898 7.988 5.254 1 98.06 287 LEU A O 1
ATOM 2373 N N . ALA A 1 288 ? -12.219 9.352 6.484 1 96.31 288 ALA A N 1
ATOM 2374 C CA . ALA A 1 288 ? -12.953 8.227 7.059 1 96.31 288 ALA A CA 1
ATOM 2375 C C . ALA A 1 288 ? -13.969 7.676 6.066 1 96.31 288 ALA A C 1
ATOM 2377 O O . ALA A 1 288 ? -14.18 6.461 5.988 1 96.31 288 ALA A O 1
ATOM 2378 N N . LEU A 1 289 ? -14.562 8.57 5.246 1 95.12 289 LEU A N 1
ATOM 2379 C CA . LEU A 1 289 ? -15.75 8.125 4.535 1 95.12 289 LEU A CA 1
ATOM 2380 C C . LEU A 1 289 ? -15.547 8.203 3.025 1 95.12 289 LEU A C 1
ATOM 2382 O O . LEU A 1 289 ? -16.203 7.492 2.266 1 95.12 289 LEU A O 1
ATOM 2386 N N . GLN A 1 290 ? -14.664 9.094 2.584 1 94.88 290 GLN A N 1
ATOM 2387 C CA . GLN A 1 290 ? -14.578 9.336 1.146 1 94.88 290 GLN A CA 1
ATOM 2388 C C . GLN A 1 290 ? -13.328 8.695 0.553 1 94.88 290 GLN A C 1
ATOM 2390 O O . GLN A 1 290 ? -13.398 8.023 -0.477 1 94.88 290 GLN A O 1
ATOM 2395 N N . HIS A 1 291 ? -12.242 8.898 1.181 1 96.19 291 HIS A N 1
ATOM 2396 C CA . HIS A 1 291 ? -10.977 8.445 0.604 1 96.19 291 HIS A CA 1
ATOM 2397 C C . HIS A 1 291 ? -9.945 8.156 1.689 1 96.19 291 HIS A C 1
ATOM 2399 O O . HIS A 1 291 ? -9.141 9.031 2.029 1 96.19 291 HIS A O 1
ATOM 2405 N N . PRO A 1 292 ? -9.891 6.918 2.188 1 97.25 292 PRO A N 1
ATOM 2406 C CA . PRO A 1 292 ? -8.852 6.609 3.17 1 97.25 292 PRO A CA 1
ATOM 2407 C C . PRO A 1 292 ? -7.441 6.836 2.631 1 97.25 292 PRO A C 1
ATOM 2409 O O . PRO A 1 292 ? -7.207 6.691 1.429 1 97.25 292 PRO A O 1
ATOM 2412 N N . PRO A 1 293 ? -6.539 7.262 3.498 1 98.44 293 PRO A N 1
ATOM 2413 C CA . PRO A 1 293 ? -5.18 7.504 3.016 1 98.44 293 PRO A CA 1
ATOM 2414 C C . PRO A 1 293 ? -4.508 6.242 2.48 1 98.44 293 PRO A C 1
ATOM 2416 O O . PRO A 1 293 ? -4.75 5.145 2.99 1 98.44 293 PRO A O 1
ATOM 2419 N N . SER A 1 294 ? -3.672 6.391 1.455 1 98.19 294 SER A N 1
ATOM 2420 C CA . SER A 1 294 ? -2.918 5.277 0.884 1 98.19 294 SER A CA 1
ATOM 2421 C C . SER A 1 294 ? -1.667 4.98 1.703 1 98.19 294 SER A C 1
ATOM 2423 O O . SER A 1 294 ? -1.036 3.936 1.525 1 98.19 294 SER A O 1
ATOM 2425 N N . LEU A 1 295 ? -1.302 5.883 2.533 1 98.75 295 LEU A N 1
ATOM 2426 C CA . LEU A 1 295 ? -0.176 5.758 3.453 1 98.75 295 LEU A CA 1
ATOM 2427 C C . LEU A 1 295 ? -0.414 6.574 4.719 1 98.75 295 LEU A C 1
ATOM 2429 O O . LEU A 1 295 ? -0.882 7.711 4.648 1 98.75 295 LEU A O 1
ATOM 2433 N N . VAL A 1 296 ? -0.132 5.965 5.859 1 98.75 296 VAL A N 1
ATOM 2434 C CA . VAL A 1 296 ? -0.328 6.625 7.145 1 98.75 296 VAL A CA 1
ATOM 2435 C C . VAL A 1 296 ? 1.005 6.73 7.879 1 98.75 296 VAL A C 1
ATOM 2437 O O . VAL A 1 296 ? 1.708 5.73 8.047 1 98.75 296 VAL A O 1
ATOM 2440 N N . LEU A 1 297 ? 1.341 7.93 8.234 1 98.88 297 LEU A N 1
ATOM 2441 C CA . LEU A 1 297 ? 2.541 8.133 9.039 1 98.88 297 LEU A CA 1
ATOM 2442 C C . LEU A 1 297 ? 2.248 7.918 10.516 1 98.88 297 LEU A C 1
ATOM 2444 O O . LEU A 1 297 ? 1.178 8.289 11.008 1 98.88 297 LEU A O 1
ATOM 2448 N N . SER A 1 298 ? 3.158 7.277 11.219 1 98.44 298 SER A N 1
ATOM 2449 C CA . SER A 1 298 ? 3.041 7.098 12.664 1 98.44 298 SER A CA 1
ATOM 2450 C C . SER A 1 298 ? 3.227 8.422 13.398 1 98.44 298 SER A C 1
ATOM 2452 O O . SER A 1 298 ? 3.615 9.422 12.797 1 98.44 298 SER A O 1
ATOM 2454 N N . PRO A 1 299 ? 2.988 8.445 14.711 1 98.12 299 PRO A N 1
ATOM 2455 C CA . PRO A 1 299 ? 3.219 9.648 15.5 1 98.12 299 PRO A CA 1
ATOM 2456 C C . PRO A 1 299 ? 4.68 10.094 15.492 1 98.12 299 PRO A C 1
ATOM 2458 O O . PRO A 1 299 ? 4.996 11.203 15.922 1 98.12 299 PRO A O 1
ATOM 2461 N N . GLU A 1 300 ? 5.531 9.289 14.977 1 98.38 300 GLU A N 1
ATOM 2462 C CA . GLU A 1 300 ? 6.941 9.648 14.852 1 98.38 300 GLU A CA 1
ATOM 2463 C C . GLU A 1 300 ? 7.125 10.859 13.938 1 98.38 300 GLU A C 1
ATOM 2465 O O . GLU A 1 300 ? 8.164 11.523 13.984 1 98.38 300 GLU A O 1
ATOM 2470 N N . TYR A 1 301 ? 6.137 11.164 13.102 1 98.69 301 TYR A N 1
ATOM 2471 C CA . TYR A 1 301 ? 6.25 12.195 12.078 1 98.69 301 TYR A CA 1
ATOM 2472 C C . TYR A 1 301 ? 5.555 13.477 12.516 1 98.69 301 TYR A C 1
ATOM 2474 O O . TYR A 1 301 ? 5.457 14.438 11.742 1 98.69 301 TYR A O 1
ATOM 2482 N N . CYS A 1 302 ? 5.027 13.547 13.633 1 97.31 302 CYS A N 1
ATOM 2483 C CA . CYS A 1 302 ? 4.449 14.727 14.25 1 97.31 302 CYS A CA 1
ATOM 2484 C C . CYS A 1 302 ? 4.246 14.516 15.75 1 97.31 302 CYS A C 1
ATOM 2486 O O . CYS A 1 302 ? 3.16 14.125 16.188 1 97.31 302 CYS A O 1
ATOM 2488 N N . TRP A 1 303 ? 5.258 14.742 16.547 1 96.56 303 TRP A N 1
ATOM 2489 C CA . TRP A 1 303 ? 5.234 14.562 18 1 96.56 303 TRP A CA 1
ATOM 2490 C C . TRP A 1 303 ? 5.406 15.898 18.703 1 96.56 303 TRP A C 1
ATOM 2492 O O . TRP A 1 303 ? 6.055 16.812 18.188 1 96.56 303 TRP A O 1
ATOM 2502 N N . ALA A 1 304 ? 4.801 16.016 19.844 1 91.88 304 ALA A N 1
ATOM 2503 C CA . ALA A 1 304 ? 4.977 17.234 20.625 1 91.88 304 ALA A CA 1
ATOM 2504 C C . ALA A 1 304 ? 6.34 17.25 21.312 1 91.88 304 ALA A C 1
ATOM 2506 O O . ALA A 1 304 ? 6.727 16.266 21.953 1 91.88 304 ALA A O 1
ATOM 2507 N N . SER A 1 305 ? 6.988 18.297 21.25 1 89.19 305 SER A N 1
ATOM 2508 C CA . SER A 1 305 ? 8.359 18.391 21.75 1 89.19 305 SER A CA 1
ATOM 2509 C C . SER A 1 305 ? 8.406 18.234 23.266 1 89.19 305 SER A C 1
ATOM 2511 O O . SER A 1 305 ? 9.406 17.766 23.812 1 89.19 305 SER A O 1
ATOM 2513 N N . ASP A 1 306 ? 7.332 18.531 23.953 1 89.5 306 ASP A N 1
ATOM 2514 C CA . ASP A 1 306 ? 7.332 18.5 25.422 1 89.5 306 ASP A CA 1
ATOM 2515 C C . ASP A 1 306 ? 6.766 17.188 25.953 1 89.5 306 ASP A C 1
ATOM 2517 O O . ASP A 1 306 ? 6.68 16.984 27.156 1 89.5 306 ASP A O 1
ATOM 2521 N N . TRP A 1 307 ? 6.402 16.312 25.078 1 91.38 307 TRP A N 1
ATOM 2522 C CA . TRP A 1 307 ? 5.863 15.023 25.484 1 91.38 307 TRP A CA 1
ATOM 2523 C C . TRP A 1 307 ? 6.969 13.977 25.594 1 91.38 307 TRP A C 1
ATOM 2525 O O . TRP A 1 307 ? 7.906 13.984 24.781 1 91.38 307 TRP A O 1
ATOM 2535 N N . ALA A 1 308 ? 6.812 13.172 26.578 1 92.69 308 ALA A N 1
ATOM 2536 C CA . ALA A 1 308 ? 7.703 12.016 26.641 1 92.69 308 ALA A CA 1
ATOM 2537 C C . ALA A 1 308 ? 7.441 11.047 25.5 1 92.69 308 ALA A C 1
ATOM 2539 O O . ALA A 1 308 ? 6.309 10.93 25.016 1 92.69 308 ALA A O 1
ATOM 2540 N N . LEU A 1 309 ? 8.453 10.367 25.109 1 93.81 309 LEU A N 1
ATOM 2541 C CA . LEU A 1 309 ? 8.312 9.391 24.047 1 93.81 309 LEU A CA 1
ATOM 2542 C C . LEU A 1 309 ? 7.949 8.023 24.594 1 93.81 309 LEU A C 1
ATOM 2544 O O . LEU A 1 309 ? 8.68 7.469 25.422 1 93.81 309 LEU A O 1
ATOM 2548 N N . PRO A 1 310 ? 6.898 7.543 24.188 1 93.75 310 PRO A N 1
ATOM 2549 C CA . PRO A 1 310 ? 6.633 6.148 24.562 1 93.75 310 PRO A CA 1
ATOM 2550 C C . PRO A 1 310 ? 7.566 5.164 23.859 1 93.75 310 PRO A C 1
ATOM 2552 O O . PRO A 1 310 ? 8.234 5.527 22.891 1 93.75 310 PRO A O 1
ATOM 2555 N N . PRO A 1 311 ? 7.605 3.912 24.281 1 93 311 PRO A N 1
ATOM 2556 C CA . PRO A 1 311 ? 8.586 2.953 23.766 1 93 311 PRO A CA 1
ATOM 2557 C C . PRO A 1 311 ? 8.391 2.664 22.281 1 93 311 PRO A C 1
ATOM 2559 O O . PRO A 1 311 ? 9.359 2.379 21.578 1 93 311 PRO A O 1
ATOM 2562 N N . GLU A 1 312 ? 7.172 2.723 21.781 1 93.75 312 GLU A N 1
ATOM 2563 C CA . GLU A 1 312 ? 6.934 2.348 20.391 1 93.75 312 GLU A CA 1
ATOM 2564 C C . GLU A 1 312 ? 7.34 3.471 19.438 1 93.75 312 GLU A C 1
ATOM 2566 O O . GLU A 1 312 ? 7.465 3.256 18.234 1 93.75 312 GLU A O 1
ATOM 2571 N N . VAL A 1 313 ? 7.414 4.684 20.016 1 96.12 313 VAL A N 1
ATOM 2572 C CA . VAL A 1 313 ? 7.934 5.793 19.219 1 96.12 313 VAL A CA 1
ATOM 2573 C C . VAL A 1 313 ? 9.461 5.828 19.312 1 96.12 313 VAL A C 1
ATOM 2575 O O . VAL A 1 313 ? 10.016 6.473 20.203 1 96.12 313 VAL A O 1
ATOM 2578 N N . ARG A 1 314 ? 10.109 5.191 18.438 1 94.69 314 ARG A N 1
ATOM 2579 C CA . ARG A 1 314 ? 11.555 4.984 18.5 1 94.69 314 ARG A CA 1
ATOM 2580 C C . ARG A 1 314 ? 12.305 6.23 18.047 1 94.69 314 ARG A C 1
ATOM 2582 O O . ARG A 1 314 ? 13.414 6.496 18.516 1 94.69 314 ARG A O 1
ATOM 2589 N N . LEU A 1 315 ? 11.703 6.934 17.109 1 95.88 315 LEU A N 1
ATOM 2590 C CA . LEU A 1 315 ? 12.359 8.094 16.531 1 95.88 315 LEU A CA 1
ATOM 2591 C C . LEU A 1 315 ? 11.344 9.188 16.219 1 95.88 315 LEU A C 1
ATOM 2593 O O . LEU A 1 315 ? 10.531 9.047 15.305 1 95.88 315 LEU A O 1
ATOM 2597 N N . ALA A 1 316 ? 11.406 10.281 17 1 96.88 316 ALA A N 1
ATOM 2598 C CA . ALA A 1 316 ? 10.57 11.438 16.688 1 96.88 316 ALA A CA 1
ATOM 2599 C C . ALA A 1 316 ? 11.195 12.281 15.578 1 96.88 316 ALA A C 1
ATOM 2601 O O . ALA A 1 316 ? 12.094 13.094 15.844 1 96.88 316 ALA A O 1
ATOM 2602 N N . ARG A 1 317 ? 10.695 12.133 14.391 1 98.19 317 ARG A N 1
ATOM 2603 C CA . ARG A 1 317 ? 11.312 12.742 13.211 1 98.19 317 ARG A CA 1
ATOM 2604 C C . ARG A 1 317 ? 10.898 14.203 13.07 1 98.19 317 ARG A C 1
ATOM 2606 O O . ARG A 1 317 ? 11.656 15.016 12.547 1 98.19 317 ARG A O 1
ATOM 2613 N N . VAL A 1 318 ? 9.695 14.508 13.398 1 98.38 318 VAL A N 1
ATOM 2614 C CA . VAL A 1 318 ? 9.148 15.859 13.312 1 98.38 318 VAL A CA 1
ATOM 2615 C C . VAL A 1 318 ? 8.508 16.25 14.641 1 98.38 318 VAL A C 1
ATOM 2617 O O . VAL A 1 318 ? 7.699 15.5 15.195 1 98.38 318 VAL A O 1
ATOM 2620 N N . LEU A 1 319 ? 8.891 17.438 15.148 1 96.75 319 LEU A N 1
ATOM 2621 C CA . LEU A 1 319 ? 8.43 17.891 16.453 1 96.75 319 LEU A CA 1
ATOM 2622 C C . LEU A 1 319 ? 7.695 19.219 16.344 1 96.75 319 LEU A C 1
ATOM 2624 O O . LEU A 1 319 ? 8.109 20.109 15.586 1 96.75 319 LEU A O 1
ATOM 2628 N N . SER A 1 320 ? 6.586 19.281 16.984 1 94.19 320 SER A N 1
ATOM 2629 C CA . SER A 1 320 ? 5.934 20.578 17.125 1 94.19 320 SER A CA 1
ATOM 2630 C C . SER A 1 320 ? 6.605 21.422 18.203 1 94.19 320 SER A C 1
ATOM 2632 O O . SER A 1 320 ? 6.961 20.906 19.266 1 94.19 320 SER A O 1
ATOM 2634 N N . VAL A 1 321 ? 6.867 22.625 17.906 1 89.5 321 VAL A N 1
ATOM 2635 C CA . VAL A 1 321 ? 7.547 23.516 18.844 1 89.5 321 VAL A CA 1
ATOM 2636 C C . VAL A 1 321 ? 6.59 23.922 19.969 1 89.5 321 VAL A C 1
ATOM 2638 O O . VAL A 1 321 ? 5.414 24.203 19.703 1 89.5 321 VAL A O 1
ATOM 2641 N N . ALA A 1 322 ? 7.105 23.75 21.266 1 74.62 322 ALA A N 1
ATOM 2642 C CA . ALA A 1 322 ? 6.312 24.172 22.422 1 74.62 322 ALA A CA 1
ATOM 2643 C C . ALA A 1 322 ? 5.953 25.656 22.312 1 74.62 322 ALA A C 1
ATOM 2645 O O . ALA A 1 322 ? 6.809 26.484 22.016 1 74.62 322 ALA A O 1
ATOM 2646 N N . LYS A 1 323 ? 4.648 25.969 22.109 1 62.44 323 LYS A N 1
ATOM 2647 C CA . LYS A 1 323 ? 4.188 27.344 21.984 1 62.44 323 LYS A CA 1
ATOM 2648 C C . LYS A 1 323 ? 3.977 27.969 23.375 1 62.44 323 LYS A C 1
ATOM 2650 O O . LYS A 1 323 ? 3.455 27.312 24.281 1 62.44 323 LYS A O 1
ATOM 2655 N N . ASN A 1 324 ? 4.781 28.719 23.922 1 51.81 324 ASN A N 1
ATOM 2656 C CA . ASN A 1 324 ? 4.324 29.516 25.062 1 51.81 324 ASN A CA 1
ATOM 2657 C C . ASN A 1 324 ? 3 30.203 24.766 1 51.81 324 ASN A C 1
ATOM 2659 O O . ASN A 1 324 ? 2.965 31.188 24.016 1 51.81 324 ASN A O 1
ATOM 2663 N N . ASN A 1 325 ? 1.982 29.406 24.672 1 47.06 325 ASN A N 1
ATOM 2664 C CA . ASN A 1 325 ? 0.637 29.797 24.266 1 47.06 325 ASN A CA 1
ATOM 2665 C C . ASN A 1 325 ? 0.328 31.234 24.688 1 47.06 325 ASN A C 1
ATOM 2667 O O . ASN A 1 325 ? -0.397 31.953 24 1 47.06 325 ASN A O 1
ATOM 2671 N N . ALA A 1 326 ? 0.52 31.641 25.906 1 45.53 326 ALA A N 1
ATOM 2672 C CA . ALA A 1 326 ? 0.073 32.969 26.328 1 45.53 326 ALA A CA 1
ATOM 2673 C C . ALA A 1 326 ? 0.548 34.062 25.375 1 45.53 326 ALA A C 1
ATOM 2675 O O . ALA A 1 326 ? -0.199 34.969 25.062 1 45.53 326 ALA A O 1
ATOM 2676 N N . ALA A 1 327 ? 1.611 34.031 24.984 1 42.66 327 ALA A N 1
ATOM 2677 C CA . ALA A 1 327 ? 2.166 35.125 24.203 1 42.66 327 ALA A CA 1
ATOM 2678 C C . ALA A 1 327 ? 1.727 35.031 22.734 1 42.66 327 ALA A C 1
ATOM 2680 O O . ALA A 1 327 ? 1.549 36.031 22.078 1 42.66 327 ALA A O 1
ATOM 2681 N N . LEU A 1 328 ? 1.55 33.844 22.203 1 47.56 328 LEU A N 1
ATOM 2682 C CA . LEU A 1 328 ? 1.193 33.688 20.797 1 47.56 328 LEU A CA 1
ATOM 2683 C C . LEU A 1 328 ? -0.273 34.062 20.562 1 47.56 328 LEU A C 1
ATOM 2685 O O . LEU A 1 328 ? -0.627 34.625 19.531 1 47.56 328 LEU A O 1
ATOM 2689 N N . HIS A 1 329 ? -1.172 33.625 21.438 1 43.25 329 HIS A N 1
ATOM 2690 C CA . HIS A 1 329 ? -2.586 33.938 21.281 1 43.25 329 HIS A CA 1
ATOM 2691 C C . HIS A 1 329 ? -2.857 35.406 21.578 1 43.25 329 HIS A C 1
ATOM 2693 O O . HIS A 1 329 ? -3.918 35.906 21.219 1 43.25 329 HIS A O 1
ATOM 2699 N N . ALA A 1 330 ? -2.092 36.062 22.359 1 37.94 330 ALA A N 1
ATOM 2700 C CA . ALA A 1 330 ? -2.332 37.469 22.734 1 37.94 330 ALA A CA 1
ATOM 2701 C C . ALA A 1 330 ? -2.168 38.406 21.531 1 37.94 330 ALA A C 1
ATOM 2703 O O . ALA A 1 330 ? -2.801 39.438 21.469 1 37.94 330 ALA A O 1
ATOM 2704 N N . GLU A 1 331 ? -1.101 38.156 20.75 1 36.72 331 GLU A N 1
ATOM 2705 C CA . GLU A 1 331 ? -0.876 39.156 19.719 1 36.72 331 GLU A CA 1
ATOM 2706 C C . GLU A 1 331 ? -1.721 38.875 18.484 1 36.72 331 GLU A C 1
ATOM 2708 O O . GLU A 1 331 ? -1.615 39.594 17.469 1 36.72 331 GLU A O 1
ATOM 2713 N N . THR A 1 332 ? -2.525 37.75 18.453 1 33.66 332 THR A N 1
ATOM 2714 C CA . THR A 1 332 ? -3.469 37.75 17.344 1 33.66 332 THR A CA 1
ATOM 2715 C C . THR A 1 332 ? -4.742 38.5 17.703 1 33.66 332 THR A C 1
ATOM 2717 O O . THR A 1 332 ? -5.234 38.406 18.828 1 33.66 332 THR A O 1
ATOM 2720 N N . MET B 1 1 ? -22.047 -10.133 12.711 1 27.42 1 MET B N 1
ATOM 2721 C CA . MET B 1 1 ? -21.391 -9.922 14 1 27.42 1 MET B CA 1
ATOM 2722 C C . MET B 1 1 ? -20.766 -11.211 14.508 1 27.42 1 MET B C 1
ATOM 2724 O O . MET B 1 1 ? -21.422 -12.25 14.562 1 27.42 1 MET B O 1
ATOM 2728 N N . PRO B 1 2 ? -19.453 -11.375 14.328 1 33.84 2 PRO B N 1
ATOM 2729 C CA . PRO B 1 2 ? -18.953 -12.734 14.547 1 33.84 2 PRO B CA 1
ATOM 2730 C C . PRO B 1 2 ? -19.438 -13.336 15.867 1 33.84 2 PRO B C 1
ATOM 2732 O O . PRO B 1 2 ? -19.766 -12.602 16.797 1 33.84 2 PRO B O 1
ATOM 2735 N N . LYS B 1 3 ? -19.75 -14.539 15.766 1 41.59 3 LYS B N 1
ATOM 2736 C CA . LYS B 1 3 ? -20.297 -15.383 16.828 1 41.59 3 LYS B CA 1
ATOM 2737 C C . LYS B 1 3 ? -19.547 -15.18 18.141 1 41.59 3 LYS B C 1
ATOM 2739 O O . LYS B 1 3 ? -20.156 -15.211 19.219 1 41.59 3 LYS B O 1
ATOM 2744 N N . TYR B 1 4 ? -18.266 -14.898 18 1 35.25 4 TYR B N 1
ATOM 2745 C CA . TYR B 1 4 ? -17.469 -14.805 19.219 1 35.25 4 TYR B CA 1
ATOM 2746 C C . TYR B 1 4 ? -17.766 -13.508 19.969 1 35.25 4 TYR B C 1
ATOM 2748 O O . TYR B 1 4 ? -17.609 -13.438 21.188 1 35.25 4 TYR B O 1
ATOM 2756 N N . LEU B 1 5 ? -18.266 -12.516 19.234 1 36.94 5 LEU B N 1
ATOM 2757 C CA . LEU B 1 5 ? -18.641 -11.289 19.922 1 36.94 5 LEU B CA 1
ATOM 2758 C C . LEU B 1 5 ? -19.906 -11.5 20.75 1 36.94 5 LEU B C 1
ATOM 2760 O O . LEU B 1 5 ? -20.062 -10.898 21.812 1 36.94 5 LEU B O 1
ATOM 2764 N N . THR B 1 6 ? -20.688 -12.383 20.219 1 40.28 6 THR B N 1
ATOM 2765 C CA . THR B 1 6 ? -21.891 -12.711 20.969 1 40.28 6 THR B CA 1
ATOM 2766 C C . THR B 1 6 ? -21.531 -13.453 22.266 1 40.28 6 THR B C 1
ATOM 2768 O O . THR B 1 6 ? -22.109 -13.195 23.312 1 40.28 6 THR B O 1
ATOM 2771 N N . LEU B 1 7 ? -20.562 -14.32 22.156 1 38.97 7 LEU B N 1
ATOM 2772 C CA . LEU B 1 7 ? -20.172 -15.109 23.328 1 38.97 7 LEU B CA 1
ATOM 2773 C C . LEU B 1 7 ? -19.469 -14.234 24.359 1 38.97 7 LEU B C 1
ATOM 2775 O O . LEU B 1 7 ? -19.75 -14.352 25.562 1 38.97 7 LEU B O 1
ATOM 2779 N N . ILE B 1 8 ? -18.688 -13.312 23.875 1 38.69 8 ILE B N 1
ATOM 2780 C CA . ILE B 1 8 ? -18.016 -12.422 24.812 1 38.69 8 ILE B CA 1
ATOM 2781 C C . ILE B 1 8 ? -19.016 -11.461 25.438 1 38.69 8 ILE B C 1
ATOM 2783 O O . ILE B 1 8 ? -18.984 -11.211 26.641 1 38.69 8 ILE B O 1
ATOM 2787 N N . SER B 1 9 ? -19.969 -11.086 24.578 1 37.72 9 SER B N 1
ATOM 2788 C CA . SER B 1 9 ? -21.047 -10.273 25.141 1 37.72 9 SER B CA 1
ATOM 2789 C C . SER B 1 9 ? -21.844 -11.047 26.188 1 37.72 9 SER B C 1
ATOM 2791 O O . SER B 1 9 ? -22.203 -10.5 27.219 1 37.72 9 SER B O 1
ATOM 2793 N N . GLN B 1 10 ? -22.016 -12.289 25.891 1 40.94 10 GLN B N 1
ATOM 2794 C CA . GLN B 1 10 ? -22.75 -13.148 26.812 1 40.94 10 GLN B CA 1
ATOM 2795 C C . GLN B 1 10 ? -21.938 -13.414 28.078 1 40.94 10 GLN B C 1
ATOM 2797 O O . GLN B 1 10 ? -22.484 -13.414 29.188 1 40.94 10 GLN B O 1
ATOM 2802 N N . MET B 1 11 ? -20.703 -13.594 27.875 1 37.5 11 MET B N 1
ATOM 2803 C CA . MET B 1 11 ? -19.844 -13.867 29.031 1 37.5 11 MET B CA 1
ATOM 2804 C C . MET B 1 11 ? -19.703 -12.633 29.906 1 37.5 11 MET B C 1
ATOM 2806 O O . MET B 1 11 ? -19.719 -12.734 31.141 1 37.5 11 MET B O 1
ATOM 2810 N N . MET B 1 12 ? -19.609 -11.508 29.172 1 36.28 12 MET B N 1
ATOM 2811 C CA . MET B 1 12 ? -19.531 -10.266 29.938 1 36.28 12 MET B CA 1
ATOM 2812 C C . MET B 1 12 ? -20.859 -9.969 30.625 1 36.28 12 MET B C 1
ATOM 2814 O O . MET B 1 12 ? -20.891 -9.406 31.719 1 36.28 12 MET B O 1
ATOM 2818 N N . GLN B 1 13 ? -21.891 -10.32 29.891 1 36.44 13 GLN B N 1
ATOM 2819 C CA . GLN B 1 13 ? -23.203 -10.133 30.531 1 36.44 13 GLN B CA 1
ATOM 2820 C C . GLN B 1 13 ? -23.359 -11.047 31.734 1 36.44 13 GLN B C 1
ATOM 2822 O O . GLN B 1 13 ? -23.984 -10.664 32.719 1 36.44 13 GLN B O 1
ATOM 2827 N N . SER B 1 14 ? -22.859 -12.266 31.5 1 36.5 14 SER B N 1
ATOM 2828 C CA . SER B 1 14 ? -23.094 -13.203 32.594 1 36.5 14 SER B CA 1
ATOM 2829 C C . SER B 1 14 ? -22.297 -12.812 33.844 1 36.5 14 SER B C 1
ATOM 2831 O O . SER B 1 14 ? -22.75 -13.039 34.969 1 36.5 14 SER B O 1
ATOM 2833 N N . SER B 1 15 ? -21.062 -12.391 33.531 1 33.91 15 SER B N 1
ATOM 2834 C CA . SER B 1 15 ? -20.281 -12.125 34.719 1 33.91 15 SER B CA 1
ATOM 2835 C C . SER B 1 15 ? -20.812 -10.914 35.469 1 33.91 15 SER B C 1
ATOM 2837 O O . SER B 1 15 ? -20.328 -10.586 36.562 1 33.91 15 SER B O 1
ATOM 2839 N N . LEU B 1 16 ? -21.562 -10.086 34.688 1 35.53 16 LEU B N 1
ATOM 2840 C CA . LEU B 1 16 ? -22.141 -8.977 35.438 1 35.53 16 LEU B CA 1
ATOM 2841 C C . LEU B 1 16 ? -23.312 -9.461 36.281 1 35.53 16 LEU B C 1
ATOM 2843 O O . LEU B 1 16 ? -24.422 -8.945 36.188 1 35.53 16 LEU B O 1
ATOM 2847 N N . SER B 1 17 ? -23.344 -10.773 36.531 1 30.12 17 SER B N 1
ATOM 2848 C CA . SER B 1 17 ? -24.406 -11.078 37.469 1 30.12 17 SER B CA 1
ATOM 2849 C C . SER B 1 17 ? -24.203 -10.297 38.781 1 30.12 17 SER B C 1
ATOM 2851 O O . SER B 1 17 ? -23.078 -10.133 39.25 1 30.12 17 SER B O 1
ATOM 2853 N N . ARG B 1 18 ? -25.234 -9.531 39.25 1 35 18 ARG B N 1
ATOM 2854 C CA . ARG B 1 18 ? -25.547 -8.547 40.281 1 35 18 ARG B CA 1
ATOM 2855 C C . ARG B 1 18 ? -25.125 -9.031 41.656 1 35 18 ARG B C 1
ATOM 2857 O O . ARG B 1 18 ? -24.922 -8.227 42.562 1 35 18 ARG B O 1
ATOM 2864 N N . SER B 1 19 ? -25.234 -10.297 41.875 1 30.81 19 SER B N 1
ATOM 2865 C CA . SER B 1 19 ? -25.562 -10.641 43.25 1 30.81 19 SER B CA 1
ATOM 2866 C C . SER B 1 19 ? -24.359 -10.438 44.156 1 30.81 19 SER B C 1
ATOM 2868 O O . SER B 1 19 ? -24.5 -9.945 45.281 1 30.81 19 SER B O 1
ATOM 2870 N N . ARG B 1 20 ? -23.234 -11.188 43.844 1 32.38 20 ARG B N 1
ATOM 2871 C CA . ARG B 1 20 ? -22.359 -11.422 45 1 32.38 20 ARG B CA 1
ATOM 2872 C C . ARG B 1 20 ? -21.484 -10.195 45.281 1 32.38 20 ARG B C 1
ATOM 2874 O O . ARG B 1 20 ? -20.719 -10.188 46.25 1 32.38 20 ARG B O 1
ATOM 2881 N N . TRP B 1 21 ? -21.297 -9.383 44.188 1 30.7 21 TRP B N 1
ATOM 2882 C CA . TRP B 1 21 ? -20.422 -8.242 44.438 1 30.7 21 TRP B CA 1
ATOM 2883 C C . TRP B 1 21 ? -21.062 -7.266 45.406 1 30.7 21 TRP B C 1
ATOM 2885 O O . TRP B 1 21 ? -20.406 -6.324 45.875 1 30.7 21 TRP B O 1
ATOM 2895 N N . ASP B 1 22 ? -22.328 -7.352 45.562 1 34.72 22 ASP B N 1
ATOM 2896 C CA . ASP B 1 22 ? -23.016 -6.48 46.5 1 34.72 22 ASP B CA 1
ATOM 2897 C C . ASP B 1 22 ? -22.453 -6.637 47.906 1 34.72 22 ASP B C 1
ATOM 2899 O O . ASP B 1 22 ? -22.531 -5.723 48.75 1 34.72 22 ASP B O 1
ATOM 2903 N N . TYR B 1 23 ? -22.25 -7.891 48.344 1 35.75 23 TYR B N 1
ATOM 2904 C CA . TYR B 1 23 ? -21.922 -8.102 49.719 1 35.75 23 TYR B CA 1
ATOM 2905 C C . TYR B 1 23 ? -20.609 -7.406 50.094 1 35.75 23 TYR B C 1
ATOM 2907 O O . TYR B 1 23 ? -20.438 -6.941 51.219 1 35.75 23 TYR B O 1
ATOM 2915 N N . TRP B 1 24 ? -19.531 -7.633 49.312 1 34.56 24 TRP B N 1
ATOM 2916 C CA . TRP B 1 24 ? -18.234 -7.258 49.875 1 34.56 24 TRP B CA 1
ATOM 2917 C C . TRP B 1 24 ? -18.031 -5.746 49.781 1 34.56 24 TRP B C 1
ATOM 2919 O O . TRP B 1 24 ? -17.219 -5.191 50.531 1 34.56 24 TRP B O 1
ATOM 2929 N N . PHE B 1 25 ? -18.297 -4.957 48.719 1 34.22 25 PHE B N 1
ATOM 2930 C CA . PHE B 1 25 ? -18.047 -3.521 48.719 1 34.22 25 PHE B CA 1
ATOM 2931 C C . PHE B 1 25 ? -19.359 -2.744 48.75 1 34.22 25 PHE B C 1
ATOM 2933 O O . PHE B 1 25 ? -20.047 -2.652 47.719 1 34.22 25 PHE B O 1
ATOM 2940 N N . PRO B 1 26 ? -19.922 -2.385 50.031 1 33.75 26 PRO B N 1
ATOM 2941 C CA . PRO B 1 26 ? -21.203 -1.727 50.281 1 33.75 26 PRO B CA 1
ATOM 2942 C C . PRO B 1 26 ? -21.312 -0.378 49.562 1 33.75 26 PRO B C 1
ATOM 2944 O O . PRO B 1 26 ? -22.406 0.185 49.469 1 33.75 26 PRO B O 1
ATOM 2947 N N . GLY B 1 27 ? -20.359 0.493 49.812 1 37.31 27 GLY B N 1
ATOM 2948 C CA . GLY B 1 27 ? -20.625 1.905 49.625 1 37.31 27 GLY B CA 1
ATOM 2949 C C . GLY B 1 27 ? -20.844 2.254 48.156 1 37.31 27 GLY B C 1
ATOM 2950 O O . GLY B 1 27 ? -20.188 1.706 47.281 1 37.31 27 GLY B O 1
ATOM 2951 N N . SER B 1 28 ? -22.125 2.795 47.812 1 38.56 28 SER B N 1
ATOM 2952 C CA . SER B 1 28 ? -22.859 2.957 46.562 1 38.56 28 SER B CA 1
ATOM 2953 C C . SER B 1 28 ? -22.047 3.76 45.562 1 38.56 28 SER B C 1
ATOM 2955 O O . SER B 1 28 ? -22.047 3.441 44.375 1 38.56 28 SER B O 1
ATOM 2957 N N . LYS B 1 29 ? -21.625 4.973 45.938 1 44.09 29 LYS B N 1
ATOM 2958 C CA . LYS B 1 29 ? -21.094 5.926 44.969 1 44.09 29 LYS B CA 1
ATOM 2959 C C . LYS B 1 29 ? -19.75 5.449 44.406 1 44.09 29 LYS B C 1
ATOM 2961 O O . LYS B 1 29 ? -19.391 5.777 43.281 1 44.09 29 LYS B O 1
ATOM 2966 N N . LEU B 1 30 ? -18.859 4.875 45.219 1 36.41 30 LEU B N 1
ATOM 2967 C CA . LEU B 1 30 ? -17.547 4.398 44.781 1 36.41 30 LEU B CA 1
ATOM 2968 C C . LEU B 1 30 ? -17.688 3.195 43.844 1 36.41 30 LEU B C 1
ATOM 2970 O O . LEU B 1 30 ? -16.766 2.912 43.062 1 36.41 30 LEU B O 1
ATOM 2974 N N . ARG B 1 31 ? -18.797 2.529 43.969 1 43.06 31 ARG B N 1
ATOM 2975 C CA . ARG B 1 31 ? -19.016 1.37 43.094 1 43.06 31 ARG B CA 1
ATOM 2976 C C . ARG B 1 31 ? -19.281 1.798 41.656 1 43.06 31 ARG B C 1
ATOM 2978 O O . ARG B 1 31 ? -18.812 1.159 40.719 1 43.06 31 ARG B O 1
ATOM 2985 N N . SER B 1 32 ? -20.078 2.842 41.625 1 44.75 32 SER B N 1
ATOM 2986 C CA . SER B 1 32 ? -20.438 3.273 40.281 1 44.75 32 SER B CA 1
ATOM 2987 C C . SER B 1 32 ? -19.234 3.861 39.562 1 44.75 32 SER B C 1
ATOM 2989 O O . SER B 1 32 ? -19.047 3.619 38.344 1 44.75 32 SER B O 1
ATOM 2991 N N . ARG B 1 33 ? -18.453 4.543 40.344 1 48.75 33 ARG B N 1
ATOM 2992 C CA . ARG B 1 33 ? -17.281 5.121 39.688 1 48.75 33 ARG B CA 1
ATOM 2993 C C . ARG B 1 33 ? -16.234 4.047 39.406 1 48.75 33 ARG B C 1
ATOM 2995 O O . ARG B 1 33 ? -15.57 4.086 38.344 1 48.75 33 ARG B O 1
ATOM 3002 N N . LEU B 1 34 ? -16.109 3.1 40.375 1 49.28 34 LEU B N 1
ATOM 3003 C CA . LEU B 1 34 ? -15.148 2.025 40.125 1 49.28 34 LEU B CA 1
ATOM 3004 C C . LEU B 1 34 ? -15.648 1.081 39.031 1 49.28 34 LEU B C 1
ATOM 3006 O O . LEU B 1 34 ? -14.859 0.599 38.219 1 49.28 34 LEU B O 1
ATOM 3010 N N . SER B 1 35 ? -16.969 0.952 39.062 1 51.81 35 SER B N 1
ATOM 3011 C CA . SER B 1 35 ? -17.531 0.116 38 1 51.81 35 SER B CA 1
ATOM 3012 C C . SER B 1 35 ? -17.406 0.794 36.656 1 51.81 35 SER B C 1
ATOM 3014 O O . SER B 1 35 ? -17.047 0.154 35.656 1 51.81 35 SER B O 1
ATOM 3016 N N . MET B 1 36 ? -17.547 2.107 36.719 1 51.88 36 MET B N 1
ATOM 3017 C CA . MET B 1 36 ? -17.422 2.828 35.469 1 51.88 36 MET B CA 1
ATOM 3018 C C . MET B 1 36 ? -15.977 2.881 35 1 51.88 36 MET B C 1
ATOM 3020 O O . MET B 1 36 ? -15.688 2.705 33.812 1 51.88 36 MET B O 1
ATOM 3024 N N . THR B 1 37 ? -15.125 3.109 35.969 1 53.69 37 THR B N 1
ATOM 3025 C CA . THR B 1 37 ? -13.703 3.125 35.625 1 53.69 37 THR B CA 1
ATOM 3026 C C . THR B 1 37 ? -13.227 1.736 35.219 1 53.69 37 THR B C 1
ATOM 3028 O O . THR B 1 37 ? -12.438 1.6 34.281 1 53.69 37 THR B O 1
ATOM 3031 N N . TYR B 1 38 ? -13.703 0.729 35.938 1 51.22 38 TYR B N 1
ATOM 3032 C CA . TYR B 1 38 ? -13.359 -0.642 35.562 1 51.22 38 TYR B CA 1
ATOM 3033 C C . TYR B 1 38 ? -13.914 -0.995 34.188 1 51.22 38 TYR B C 1
ATOM 3035 O O . TYR B 1 38 ? -13.211 -1.585 33.375 1 51.22 38 TYR B O 1
ATOM 3043 N N . TRP B 1 39 ? -15.078 -0.533 33.938 1 53.59 39 TRP B N 1
ATOM 3044 C CA . TRP B 1 39 ? -15.68 -0.811 32.656 1 53.59 39 TRP B CA 1
ATOM 3045 C C . TRP B 1 39 ? -14.992 -0.004 31.547 1 53.59 39 TRP B C 1
ATOM 3047 O O . TRP B 1 39 ? -14.789 -0.505 30.438 1 53.59 39 TRP B O 1
ATOM 3057 N N . MET B 1 40 ? -14.602 1.152 31.906 1 51.94 40 MET B N 1
ATOM 3058 C CA . MET B 1 40 ? -13.852 1.97 30.969 1 51.94 40 MET B CA 1
ATOM 3059 C C . MET B 1 40 ? -12.477 1.369 30.688 1 51.94 40 MET B C 1
ATOM 3061 O O . MET B 1 40 ? -12.023 1.335 29.547 1 51.94 40 MET B O 1
ATOM 3065 N N . LEU B 1 41 ? -11.938 0.883 31.719 1 53.75 41 LEU B N 1
ATOM 3066 C CA . LEU B 1 41 ? -10.641 0.23 31.562 1 53.75 41 LEU B CA 1
ATOM 3067 C C . LEU B 1 41 ? -10.781 -1.085 30.812 1 53.75 41 LEU B C 1
ATOM 3069 O O . LEU B 1 41 ? -9.961 -1.397 29.938 1 53.75 41 LEU B O 1
ATOM 3073 N N . LEU B 1 42 ? -11.828 -1.768 31.156 1 53.28 42 LEU B N 1
ATOM 3074 C CA . LEU B 1 42 ? -12.078 -3.02 30.453 1 53.28 42 LEU B CA 1
ATOM 3075 C C . LEU B 1 42 ? -12.438 -2.762 28.984 1 53.28 42 LEU B C 1
ATOM 3077 O O . LEU B 1 42 ? -12 -3.498 28.094 1 53.28 42 LEU B O 1
ATOM 3081 N N . SER B 1 43 ? -13.18 -1.78 28.766 1 51.28 43 SER B N 1
ATOM 3082 C CA . SER B 1 43 ? -13.523 -1.415 27.391 1 51.28 43 SER B CA 1
ATOM 3083 C C . SER B 1 43 ? -12.305 -0.884 26.641 1 51.28 43 SER B C 1
ATOM 3085 O O . SER B 1 43 ? -12.102 -1.211 25.469 1 51.28 43 SER B O 1
ATOM 3087 N N . CYS B 1 44 ? -11.578 -0.052 27.328 1 52 44 CYS B N 1
ATOM 3088 C CA . CYS B 1 44 ? -10.32 0.398 26.75 1 52 44 CYS B CA 1
ATOM 3089 C C . CYS B 1 44 ? -9.375 -0.776 26.5 1 52 44 CYS B C 1
ATOM 3091 O O . CYS B 1 44 ? -8.727 -0.852 25.469 1 52 44 CYS B O 1
ATOM 3093 N N . LEU B 1 45 ? -9.312 -1.627 27.438 1 51.88 45 LEU B N 1
ATOM 3094 C CA . LEU B 1 45 ? -8.516 -2.84 27.281 1 51.88 45 LEU B CA 1
ATOM 3095 C C . LEU B 1 45 ? -9.078 -3.699 26.141 1 51.88 45 LEU B C 1
ATOM 3097 O O . LEU B 1 45 ? -8.32 -4.238 25.328 1 51.88 45 LEU B O 1
ATOM 3101 N N . PHE B 1 46 ? -10.383 -3.91 26.125 1 47.88 46 PHE B N 1
ATOM 3102 C CA . PHE B 1 46 ? -11.031 -4.672 25.062 1 47.88 46 PHE B CA 1
ATOM 3103 C C . PHE B 1 46 ? -10.781 -4.035 23.703 1 47.88 46 PHE B C 1
ATOM 3105 O O . PHE B 1 46 ? -10.414 -4.719 22.75 1 47.88 46 PHE B O 1
ATOM 3112 N N . LEU B 1 47 ? -11.031 -2.809 23.594 1 48.56 47 LEU B N 1
ATOM 3113 C CA . LEU B 1 47 ? -10.82 -2.102 22.328 1 48.56 47 LEU B CA 1
ATOM 3114 C C . LEU B 1 47 ? -9.344 -2.096 21.953 1 48.56 47 LEU B C 1
ATOM 3116 O O . LEU B 1 47 ? -9 -2.242 20.781 1 48.56 47 LEU B O 1
ATOM 3120 N N . PHE B 1 48 ? -8.531 -1.906 22.984 1 48.44 48 PHE B N 1
ATOM 3121 C CA . PHE B 1 48 ? -7.094 -2.047 22.781 1 48.44 48 PHE B CA 1
ATOM 3122 C C . PHE B 1 48 ? -6.746 -3.463 22.344 1 48.44 48 PHE B C 1
ATOM 3124 O O . PHE B 1 48 ? -5.969 -3.648 21.391 1 48.44 48 PHE B O 1
ATOM 3131 N N . VAL B 1 49 ? -7.316 -4.383 23 1 48.28 49 VAL B N 1
ATOM 3132 C CA . VAL B 1 49 ? -7.102 -5.773 22.625 1 48.28 49 VAL B CA 1
ATOM 3133 C C . VAL B 1 49 ? -7.633 -6.023 21.219 1 48.28 49 VAL B C 1
ATOM 3135 O O . VAL B 1 49 ? -6.98 -6.684 20.406 1 48.28 49 VAL B O 1
ATOM 3138 N N . VAL B 1 50 ? -8.797 -5.516 20.906 1 47.94 50 VAL B N 1
ATOM 3139 C CA . VAL B 1 50 ? -9.383 -5.719 19.578 1 47.94 50 VAL B CA 1
ATOM 3140 C C . VAL B 1 50 ? -8.5 -5.059 18.516 1 47.94 50 VAL B C 1
ATOM 3142 O O . VAL B 1 50 ? -8.242 -5.641 17.469 1 47.94 50 VAL B O 1
ATOM 3145 N N . LYS B 1 51 ? -8.203 -3.771 18.75 1 51.75 51 LYS B N 1
ATOM 3146 C CA . LYS B 1 51 ? -7.266 -3.1 17.859 1 51.75 51 LYS B CA 1
ATOM 3147 C C . LYS B 1 51 ? -5.938 -3.846 17.797 1 51.75 51 LYS B C 1
ATOM 3149 O O . LYS B 1 51 ? -5.363 -4.016 16.719 1 51.75 51 LYS B O 1
ATOM 3154 N N . MET B 1 52 ? -5.406 -4.234 19.031 1 50 52 MET B N 1
ATOM 3155 C CA . MET B 1 52 ? -4.207 -5.059 19.078 1 50 52 MET B CA 1
ATOM 3156 C C . MET B 1 52 ? -4.445 -6.414 18.422 1 50 52 MET B C 1
ATOM 3158 O O . MET B 1 52 ? -3.529 -6.996 17.844 1 50 52 MET B O 1
ATOM 3162 N N . LEU B 1 53 ? -5.621 -6.953 18.641 1 50.81 53 LEU B N 1
ATOM 3163 C CA . LEU B 1 53 ? -5.906 -8.242 18.016 1 50.81 53 LEU B CA 1
ATOM 3164 C C . LEU B 1 53 ? -5.918 -8.117 16.5 1 50.81 53 LEU B C 1
ATOM 3166 O O . LEU B 1 53 ? -5.633 -9.094 15.797 1 50.81 53 LEU B O 1
ATOM 3170 N N . ARG B 1 54 ? -6.164 -6.941 16.094 1 58.5 54 ARG B N 1
ATOM 3171 C CA . ARG B 1 54 ? -6.125 -6.859 14.641 1 58.5 54 ARG B CA 1
ATOM 3172 C C . ARG B 1 54 ? -4.707 -6.59 14.148 1 58.5 54 ARG B C 1
ATOM 3174 O O . ARG B 1 54 ? -4.457 -6.551 12.938 1 58.5 54 ARG B O 1
ATOM 3181 N N . SER B 1 55 ? -3.928 -6.598 15.164 1 73.69 55 SER B N 1
ATOM 3182 C CA . SER B 1 55 ? -2.518 -6.523 14.797 1 73.69 55 SER B CA 1
ATOM 3183 C C . SER B 1 55 ? -1.88 -7.91 14.781 1 73.69 55 SER B C 1
ATOM 3185 O O . SER B 1 55 ? -2.277 -8.789 15.547 1 73.69 55 SER B O 1
ATOM 3187 N N . ARG B 1 56 ? -1.403 -8.492 13.625 1 87.25 56 ARG B N 1
ATOM 3188 C CA . ARG B 1 56 ? -0.648 -9.727 13.43 1 87.25 56 ARG B CA 1
ATOM 3189 C C . ARG B 1 56 ? 0.806 -9.547 13.852 1 87.25 56 ARG B C 1
ATOM 3191 O O . ARG B 1 56 ? 1.694 -9.438 13.008 1 87.25 56 ARG B O 1
ATOM 3198 N N . PRO B 1 57 ? 1.041 -9.523 15.297 1 85.31 57 PRO B N 1
ATOM 3199 C CA . PRO B 1 57 ? 2.422 -9.336 15.75 1 85.31 57 PRO B CA 1
ATOM 3200 C C . PRO B 1 57 ? 3.312 -10.539 15.43 1 85.31 57 PRO B C 1
ATOM 3202 O O . PRO B 1 57 ? 4.539 -10.445 15.531 1 85.31 57 PRO B O 1
ATOM 3205 N N . ASP B 1 58 ? 2.76 -11.625 15.055 1 88.44 58 ASP B N 1
ATOM 3206 C CA . ASP B 1 58 ? 3.469 -12.891 14.859 1 88.44 58 ASP B CA 1
ATOM 3207 C C . ASP B 1 58 ? 4.047 -12.984 13.453 1 88.44 58 ASP B C 1
ATOM 3209 O O . ASP B 1 58 ? 4.859 -13.875 13.172 1 88.44 58 ASP B O 1
ATOM 3213 N N . VAL B 1 59 ? 3.656 -12.047 12.609 1 92.38 59 VAL B N 1
ATOM 3214 C CA . VAL B 1 59 ? 4.117 -12.125 11.227 1 92.38 59 VAL B CA 1
ATOM 3215 C C . VAL B 1 59 ? 4.465 -10.727 10.719 1 92.38 59 VAL B C 1
ATOM 3217 O O . VAL B 1 59 ? 3.998 -9.727 11.266 1 92.38 59 VAL B O 1
ATOM 3220 N N . MET B 1 60 ? 5.293 -10.664 9.719 1 92.69 60 MET B N 1
ATOM 3221 C CA . MET B 1 60 ? 5.527 -9.414 8.992 1 92.69 60 MET B CA 1
ATOM 3222 C C . MET B 1 60 ? 4.305 -9.023 8.172 1 92.69 60 MET B C 1
ATOM 3224 O O . MET B 1 60 ? 3.77 -9.844 7.422 1 92.69 60 MET B O 1
ATOM 3228 N N . THR B 1 61 ? 3.832 -7.789 8.352 1 95.75 61 THR B N 1
ATOM 3229 C CA . THR B 1 61 ? 2.596 -7.414 7.672 1 95.75 61 THR B CA 1
ATOM 3230 C C . THR B 1 61 ? 2.855 -6.312 6.645 1 95.75 61 THR B C 1
ATOM 3232 O O . THR B 1 61 ? 1.941 -5.898 5.93 1 95.75 61 THR B O 1
ATOM 3235 N N . VAL B 1 62 ? 4.09 -5.816 6.578 1 96.56 62 VAL B N 1
ATOM 3236 C CA . VAL B 1 62 ? 4.477 -4.816 5.59 1 96.56 62 VAL B CA 1
ATOM 3237 C C . VAL B 1 62 ? 5.891 -5.102 5.09 1 96.56 62 VAL B C 1
ATOM 3239 O O . VAL B 1 62 ? 6.766 -5.488 5.867 1 96.56 62 VAL B O 1
ATOM 3242 N N . THR B 1 63 ? 6.148 -4.945 3.826 1 96.69 63 THR B N 1
ATOM 3243 C CA . THR B 1 63 ? 7.461 -5.168 3.229 1 96.69 63 THR B CA 1
ATOM 3244 C C . THR B 1 63 ? 8.375 -3.973 3.467 1 96.69 63 THR B C 1
ATOM 3246 O O . THR B 1 63 ? 7.91 -2.889 3.824 1 96.69 63 THR B O 1
ATOM 3249 N N . PRO B 1 64 ? 9.617 -4.176 3.207 1 94.88 64 PRO B N 1
ATOM 3250 C CA . PRO B 1 64 ? 10.547 -3.062 3.387 1 94.88 64 PRO B CA 1
ATOM 3251 C C . PRO B 1 64 ? 10.297 -1.915 2.412 1 94.88 64 PRO B C 1
ATOM 3253 O O . PRO B 1 64 ? 10.82 -0.815 2.594 1 94.88 64 PRO B O 1
ATOM 3256 N N . TRP B 1 65 ? 9.516 -2.15 1.369 1 96.75 65 TRP B N 1
ATOM 3257 C CA . TRP B 1 65 ? 9.156 -1.063 0.463 1 96.75 65 TRP B CA 1
ATOM 3258 C C . TRP B 1 65 ? 7.723 -0.61 0.698 1 96.75 65 TRP B C 1
ATOM 3260 O O . TRP B 1 65 ? 7.137 0.081 -0.139 1 96.75 65 TRP B O 1
ATOM 3270 N N . LEU B 1 66 ? 7.102 -1.081 1.801 1 97.06 66 LEU B N 1
ATOM 3271 C CA . LEU B 1 66 ? 5.863 -0.578 2.381 1 97.06 66 LEU B CA 1
ATOM 3272 C C . LEU B 1 66 ? 4.652 -1.113 1.622 1 97.06 66 LEU B C 1
ATOM 3274 O O . LEU B 1 66 ? 3.564 -0.537 1.694 1 97.06 66 LEU B O 1
ATOM 3278 N N . ALA B 1 67 ? 4.812 -2.223 0.854 1 97.88 67 ALA B N 1
ATOM 3279 C CA . ALA B 1 67 ? 3.676 -2.984 0.348 1 97.88 67 ALA B CA 1
ATOM 3280 C C . ALA B 1 67 ? 3.098 -3.891 1.432 1 97.88 67 ALA B C 1
ATOM 3282 O O . ALA B 1 67 ? 3.842 -4.5 2.205 1 97.88 67 ALA B O 1
ATOM 3283 N N . PRO B 1 68 ? 1.844 -3.998 1.506 1 98.06 68 PRO B N 1
ATOM 3284 C CA . PRO B 1 68 ? 1.257 -4.879 2.52 1 98.06 68 PRO B CA 1
ATOM 3285 C C . PRO B 1 68 ? 1.505 -6.355 2.234 1 98.06 68 PRO B C 1
ATOM 3287 O O . PRO B 1 68 ? 1.611 -6.754 1.071 1 98.06 68 PRO B O 1
ATOM 3290 N N . ILE B 1 69 ? 1.656 -7.09 3.244 1 97.88 69 ILE B N 1
ATOM 3291 C CA . ILE B 1 69 ? 1.547 -8.547 3.211 1 97.88 69 ILE B CA 1
ATOM 3292 C C . ILE B 1 69 ? 0.204 -8.969 3.797 1 97.88 69 ILE B C 1
ATOM 3294 O O . ILE B 1 69 ? -0.09 -8.695 4.961 1 97.88 69 ILE B O 1
ATOM 3298 N N . VAL B 1 70 ? -0.557 -9.68 3.068 1 98.31 70 VAL B N 1
ATOM 3299 C CA . VAL B 1 70 ? -1.95 -9.938 3.418 1 98.31 70 VAL B CA 1
ATOM 3300 C C . VAL B 1 70 ? -2.057 -11.242 4.203 1 98.31 70 VAL B C 1
ATOM 3302 O O . VAL B 1 70 ? -1.781 -12.32 3.668 1 98.31 70 VAL B O 1
ATOM 3305 N N . TRP B 1 71 ? -2.41 -11.148 5.465 1 97.19 71 TRP B N 1
ATOM 3306 C CA . TRP B 1 71 ? -2.721 -12.266 6.352 1 97.19 71 TRP B CA 1
ATOM 3307 C C . TRP B 1 71 ? -4.164 -12.188 6.844 1 97.19 71 TRP B C 1
ATOM 3309 O O . TRP B 1 71 ? -4.75 -11.102 6.887 1 97.19 71 TRP B O 1
ATOM 3319 N N . ASP B 1 72 ? -4.684 -13.359 7.199 1 96.19 72 ASP B N 1
ATOM 3320 C CA . ASP B 1 72 ? -5.945 -13.32 7.93 1 96.19 72 ASP B CA 1
ATOM 3321 C C . ASP B 1 72 ? -5.836 -12.445 9.172 1 96.19 72 ASP B C 1
ATOM 3323 O O . ASP B 1 72 ? -4.879 -12.57 9.945 1 96.19 72 ASP B O 1
ATOM 3327 N N . GLY B 1 73 ? -6.688 -11.445 9.234 1 94.12 73 GLY B N 1
ATOM 3328 C CA . GLY B 1 73 ? -6.695 -10.586 10.398 1 94.12 73 GLY B CA 1
ATOM 3329 C C . GLY B 1 73 ? -6.059 -9.227 10.141 1 94.12 73 GLY B C 1
ATOM 3330 O O . GLY B 1 73 ? -6.062 -8.359 11.016 1 94.12 73 GLY B O 1
ATOM 3331 N N . THR B 1 74 ? -5.543 -9 8.961 1 95.38 74 THR B N 1
ATOM 3332 C CA . THR B 1 74 ? -4.836 -7.75 8.719 1 95.38 74 THR B CA 1
ATOM 3333 C C . THR B 1 74 ? -5.695 -6.785 7.91 1 95.38 74 THR B C 1
ATOM 3335 O O . THR B 1 74 ? -5.281 -5.66 7.629 1 95.38 74 THR B O 1
ATOM 3338 N N . PHE B 1 75 ? -6.895 -7.176 7.547 1 96.31 75 PHE B N 1
ATOM 3339 C CA . PHE B 1 75 ? -7.734 -6.32 6.719 1 96.31 75 PHE B CA 1
ATOM 3340 C C . PHE B 1 75 ? -9.195 -6.449 7.121 1 96.31 75 PHE B C 1
ATOM 3342 O O . PHE B 1 75 ? -9.57 -7.375 7.844 1 96.31 75 PHE B O 1
ATOM 3349 N N . ASP B 1 76 ? -9.977 -5.465 6.719 1 93.38 76 ASP B N 1
ATOM 3350 C CA . ASP B 1 76 ? -11.43 -5.457 6.859 1 93.38 76 ASP B CA 1
ATOM 3351 C C . ASP B 1 76 ? -12.109 -5.543 5.496 1 93.38 76 ASP B C 1
ATOM 3353 O O . ASP B 1 76 ? -12.109 -4.578 4.73 1 93.38 76 ASP B O 1
ATOM 3357 N N . ARG B 1 77 ? -12.703 -6.641 5.25 1 92.81 77 ARG B N 1
ATOM 3358 C CA . ARG B 1 77 ? -13.258 -6.914 3.928 1 92.81 77 ARG B CA 1
ATOM 3359 C C . ARG B 1 77 ? -14.398 -5.961 3.602 1 92.81 77 ARG B C 1
ATOM 3361 O O . ARG B 1 77 ? -14.57 -5.555 2.449 1 92.81 77 ARG B O 1
ATOM 3368 N N . ALA B 1 78 ? -15.203 -5.656 4.586 1 90.88 78 ALA B N 1
ATOM 3369 C CA . ALA B 1 78 ? -16.297 -4.719 4.359 1 90.88 78 ALA B CA 1
ATOM 3370 C C . ALA B 1 78 ? -15.773 -3.363 3.896 1 90.88 78 ALA B C 1
ATOM 3372 O O . ALA B 1 78 ? -16.328 -2.766 2.967 1 90.88 78 ALA B O 1
ATOM 3373 N N . LEU B 1 79 ? -14.75 -2.939 4.547 1 90.75 79 LEU B N 1
ATOM 3374 C CA . LEU B 1 79 ? -14.125 -1.679 4.164 1 90.75 79 LEU B CA 1
ATOM 3375 C C . LEU B 1 79 ? -13.555 -1.764 2.756 1 90.75 79 LEU B C 1
ATOM 3377 O O . LEU B 1 79 ? -13.711 -0.836 1.959 1 90.75 79 LEU B O 1
ATOM 3381 N N . LEU B 1 80 ? -12.945 -2.865 2.43 1 95.31 80 LEU B N 1
ATOM 3382 C CA . LEU B 1 80 ? -12.336 -3.053 1.116 1 95.31 80 LEU B CA 1
ATOM 3383 C C . LEU B 1 80 ? -13.398 -3.082 0.024 1 95.31 80 LEU B C 1
ATOM 3385 O O . LEU B 1 80 ? -13.164 -2.604 -1.088 1 95.31 80 LEU B O 1
ATOM 3389 N N . ARG B 1 81 ? -14.562 -3.598 0.324 1 93.69 81 ARG B N 1
ATOM 3390 C CA . ARG B 1 81 ? -15.648 -3.635 -0.652 1 93.69 81 ARG B CA 1
ATOM 3391 C C . ARG B 1 81 ? -16.188 -2.232 -0.929 1 93.69 81 ARG B C 1
ATOM 3393 O O . ARG B 1 81 ? -16.672 -1.955 -2.025 1 93.69 81 ARG B O 1
ATOM 3400 N N . ILE B 1 82 ? -16.031 -1.354 0.066 1 90.19 82 ILE B N 1
ATOM 3401 C CA . ILE B 1 82 ? -16.422 0.037 -0.128 1 90.19 82 ILE B CA 1
ATOM 3402 C C . ILE B 1 82 ? -15.406 0.731 -1.044 1 90.19 82 ILE B C 1
ATOM 3404 O O . ILE B 1 82 ? -15.797 1.492 -1.936 1 90.19 82 ILE B O 1
ATOM 3408 N N . LEU B 1 83 ? -14.188 0.376 -0.858 1 90.81 83 LEU B N 1
ATOM 3409 C CA . LEU B 1 83 ? -13.125 0.998 -1.637 1 90.81 83 LEU B CA 1
ATOM 3410 C C . LEU B 1 83 ? -13.07 0.417 -3.047 1 90.81 83 LEU B C 1
ATOM 3412 O O . LEU B 1 83 ? -12.656 1.1 -3.988 1 90.81 83 LEU B O 1
ATOM 3416 N N . HIS B 1 84 ? -13.414 -0.872 -3.15 1 93.88 84 HIS B N 1
ATOM 3417 C CA . HIS B 1 84 ? -13.469 -1.602 -4.41 1 93.88 84 HIS B CA 1
ATOM 3418 C C . HIS B 1 84 ? -14.859 -2.182 -4.656 1 93.88 84 HIS B C 1
ATOM 3420 O O . HIS B 1 84 ? -15.047 -3.396 -4.57 1 93.88 84 HIS B O 1
ATOM 3426 N N . PRO B 1 85 ? -15.719 -1.332 -5.113 1 93.56 85 PRO B N 1
ATOM 3427 C CA . PRO B 1 85 ? -17.094 -1.802 -5.266 1 93.56 85 PRO B CA 1
ATOM 3428 C C . PRO B 1 85 ? -17.25 -2.855 -6.359 1 93.56 85 PRO B C 1
ATOM 3430 O O . PRO B 1 85 ? -16.75 -2.662 -7.477 1 93.56 85 PRO B O 1
ATOM 3433 N N . PRO B 1 86 ? -17.938 -3.891 -6.105 1 92.06 86 PRO B N 1
ATOM 3434 C CA . PRO B 1 86 ? -18.094 -4.996 -7.055 1 92.06 86 PRO B CA 1
ATOM 3435 C C . PRO B 1 86 ? -18.688 -4.551 -8.383 1 92.06 86 PRO B C 1
ATOM 3437 O O . PRO B 1 86 ? -18.328 -5.074 -9.438 1 92.06 86 PRO B O 1
ATOM 3440 N N . ALA B 1 87 ? -19.547 -3.58 -8.422 1 88.75 87 ALA B N 1
ATOM 3441 C CA . ALA B 1 87 ? -20.266 -3.148 -9.617 1 88.75 87 ALA B CA 1
ATOM 3442 C C . ALA B 1 87 ? -19.312 -2.5 -10.617 1 88.75 87 ALA B C 1
ATOM 3444 O O . ALA B 1 87 ? -19.578 -2.498 -11.82 1 88.75 87 ALA B O 1
ATOM 3445 N N . ASN B 1 88 ? -18.156 -2.152 -10.234 1 89.06 88 ASN B N 1
ATOM 3446 C CA . ASN B 1 88 ? -17.281 -1.349 -11.086 1 89.06 88 ASN B CA 1
ATOM 3447 C C . ASN B 1 88 ? -16 -2.094 -11.43 1 89.06 88 ASN B C 1
ATOM 3449 O O . ASN B 1 88 ? -15.102 -1.53 -12.055 1 89.06 88 ASN B O 1
ATOM 3453 N N . ILE B 1 89 ? -15.953 -3.33 -11.031 1 96 89 ILE B N 1
ATOM 3454 C CA . ILE B 1 89 ? -14.664 -4 -11.172 1 96 89 ILE B CA 1
ATOM 3455 C C . ILE B 1 89 ? -14.852 -5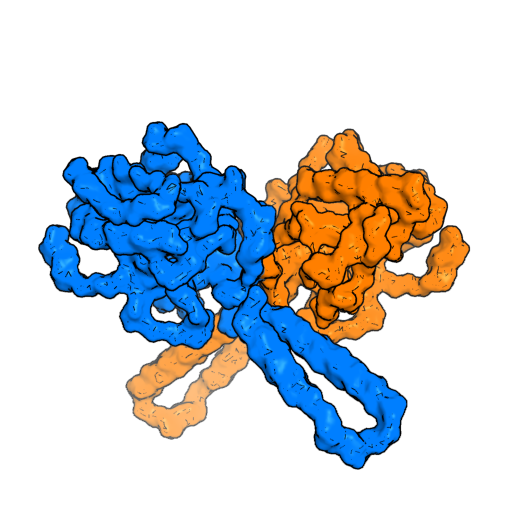.328 -11.906 1 96 89 ILE B C 1
ATOM 3457 O O . ILE B 1 89 ? -15.609 -6.191 -11.453 1 96 89 ILE B O 1
ATOM 3461 N N . SER B 1 90 ? -14.258 -5.441 -12.992 1 96.62 90 SER B N 1
ATOM 3462 C CA . SER B 1 90 ? -14.219 -6.695 -13.742 1 96.62 90 SER B CA 1
ATOM 3463 C C . SER B 1 90 ? -12.891 -7.418 -13.539 1 96.62 90 SER B C 1
ATOM 3465 O O . SER B 1 90 ? -11.828 -6.797 -13.57 1 96.62 90 SER B O 1
ATOM 3467 N N . ILE B 1 91 ? -12.992 -8.742 -13.375 1 97.56 91 ILE B N 1
ATOM 3468 C CA . ILE B 1 91 ? -11.797 -9.523 -13.062 1 97.56 91 ILE B CA 1
ATOM 3469 C C . ILE B 1 91 ? -11.742 -10.75 -13.969 1 97.56 91 ILE B C 1
ATOM 3471 O O . ILE B 1 91 ? -12.758 -11.406 -14.203 1 97.56 91 ILE B O 1
ATOM 3475 N N . VAL B 1 92 ? -10.617 -11.039 -14.516 1 97.88 92 VAL B N 1
ATOM 3476 C CA . VAL B 1 92 ? -10.383 -12.281 -15.234 1 97.88 92 VAL B CA 1
ATOM 3477 C C . VAL B 1 92 ? -9.461 -13.188 -14.414 1 97.88 92 VAL B C 1
ATOM 3479 O O . VAL B 1 92 ? -8.453 -12.734 -13.883 1 97.88 92 VAL B O 1
ATOM 3482 N N . LEU B 1 93 ? -9.875 -14.367 -14.227 1 98 93 LEU B N 1
ATOM 3483 C CA . LEU B 1 93 ? -9.039 -15.422 -13.656 1 98 93 LEU B CA 1
ATOM 3484 C C . LEU B 1 93 ? -8.734 -16.5 -14.695 1 98 93 LEU B C 1
ATOM 3486 O O . LEU B 1 93 ? -9.641 -17.188 -15.164 1 98 93 LEU B O 1
ATOM 3490 N N . ALA B 1 94 ? -7.449 -16.641 -15.031 1 97.75 94 ALA B N 1
ATOM 3491 C CA . ALA B 1 94 ? -7.055 -17.547 -16.094 1 97.75 94 ALA B CA 1
ATOM 3492 C C . ALA B 1 94 ? -6.297 -18.75 -15.547 1 97.75 94 ALA B C 1
ATOM 3494 O O . ALA B 1 94 ? -5.477 -18.609 -14.633 1 97.75 94 ALA B O 1
ATOM 3495 N N . VAL B 1 95 ? -6.562 -19.906 -16.109 1 95.81 95 VAL B N 1
ATOM 3496 C CA . VAL B 1 95 ? -5.855 -21.141 -15.742 1 95.81 95 VAL B CA 1
ATOM 3497 C C . VAL B 1 95 ? -5.516 -21.938 -17 1 95.81 95 VAL B C 1
ATOM 3499 O O . VAL B 1 95 ? -6.16 -21.766 -18.047 1 95.81 95 VAL B O 1
ATOM 3502 N N . PHE B 1 96 ? -4.473 -22.781 -16.828 1 93.5 96 PHE B N 1
ATOM 3503 C CA . PHE B 1 96 ? -4.086 -23.703 -17.891 1 93.5 96 PHE B CA 1
ATOM 3504 C C . PHE B 1 96 ? -4.555 -25.109 -17.578 1 93.5 96 PHE B C 1
ATOM 3506 O O . PHE B 1 96 ? -4.102 -25.719 -16.609 1 93.5 96 PHE B O 1
ATOM 3513 N N . GLY B 1 97 ? -5.551 -25.562 -18.281 1 90.69 97 GLY B N 1
ATOM 3514 C CA . GLY B 1 97 ? -5.977 -26.953 -18.219 1 90.69 97 GLY B CA 1
ATOM 3515 C C . GLY B 1 97 ? -5.438 -27.797 -19.375 1 90.69 97 GLY B C 1
ATOM 3516 O O . GLY B 1 97 ? -6.203 -28.281 -20.203 1 90.69 97 GLY B O 1
ATOM 3517 N N . VAL B 1 98 ? -4.199 -27.984 -19.359 1 88.75 98 VAL B N 1
ATOM 3518 C CA . VAL B 1 98 ? -3.514 -28.641 -20.469 1 88.75 98 VAL B CA 1
ATOM 3519 C C . VAL B 1 98 ? -3.068 -30.047 -20.047 1 88.75 98 VAL B C 1
ATOM 3521 O O . VAL B 1 98 ? -2.627 -30.25 -18.922 1 88.75 98 VAL B O 1
ATOM 3524 N N . GLY B 1 99 ? -3.139 -30.953 -20.922 1 84.06 99 GLY B N 1
ATOM 3525 C CA . GLY B 1 99 ? -2.721 -32.312 -20.641 1 84.06 99 GLY B CA 1
ATOM 3526 C C . GLY B 1 99 ? -3.438 -32.906 -19.453 1 84.06 99 GLY B C 1
ATOM 3527 O O . GLY B 1 99 ? -4.668 -32.875 -19.375 1 84.06 99 GLY B O 1
ATOM 3528 N N . THR B 1 100 ? -2.668 -33.562 -18.562 1 83.5 100 THR B N 1
ATOM 3529 C CA . THR B 1 100 ? -3.23 -34.25 -17.391 1 83.5 100 THR B CA 1
ATOM 3530 C C . THR B 1 100 ? -3.854 -33.219 -16.422 1 83.5 100 THR B C 1
ATOM 3532 O O . THR B 1 100 ? -4.684 -33.594 -15.594 1 83.5 100 THR B O 1
ATOM 3535 N N . TYR B 1 101 ? -3.533 -32 -16.625 1 88.12 101 TYR B N 1
ATOM 3536 C CA . TYR B 1 101 ? -4.039 -30.984 -15.703 1 88.12 101 TYR B CA 1
ATOM 3537 C C . TYR B 1 101 ? -5.508 -30.672 -15.984 1 88.12 101 TYR B C 1
ATOM 3539 O O . TYR B 1 101 ? -6.18 -30.031 -15.172 1 88.12 101 TYR B O 1
ATOM 3547 N N . TRP B 1 102 ? -5.992 -31.141 -17.062 1 88.12 102 TRP B N 1
ATOM 3548 C CA . TRP B 1 102 ? -7.406 -31.016 -17.391 1 88.12 102 TRP B CA 1
ATOM 3549 C C . TRP B 1 102 ? -8.281 -31.562 -16.266 1 88.12 102 TRP B C 1
ATOM 3551 O O . TRP B 1 102 ? -9.367 -31.062 -16.016 1 88.12 102 TRP B O 1
ATOM 3561 N N . LEU B 1 103 ? -7.746 -32.625 -15.57 1 87.44 103 LEU B N 1
ATOM 3562 C CA . LEU B 1 103 ? -8.523 -33.281 -14.531 1 87.44 103 LEU B CA 1
ATOM 3563 C C . LEU B 1 103 ? -8.828 -32.344 -13.383 1 87.44 103 LEU B C 1
ATOM 3565 O O . LEU B 1 103 ? -9.75 -32.562 -12.602 1 87.44 103 LEU B O 1
ATOM 3569 N N . PHE B 1 104 ? -8.086 -31.219 -13.297 1 91.44 104 PHE B N 1
ATOM 3570 C CA . PHE B 1 104 ? -8.227 -30.328 -12.156 1 91.44 104 PHE B CA 1
ATOM 3571 C C . PHE B 1 104 ? -9.156 -29.156 -12.492 1 91.44 104 PHE B C 1
ATOM 3573 O O . PHE B 1 104 ? -9.516 -28.375 -11.617 1 91.44 104 PHE B O 1
ATOM 3580 N N . VAL B 1 105 ? -9.578 -29.031 -13.727 1 91.75 105 VAL B N 1
ATOM 3581 C CA . VAL B 1 105 ? -10.328 -27.875 -14.18 1 91.75 105 VAL B CA 1
ATOM 3582 C C . VAL B 1 105 ? -11.672 -27.812 -13.453 1 91.75 105 VAL B C 1
ATOM 3584 O O . VAL B 1 105 ? -12.047 -26.766 -12.914 1 91.75 105 VAL B O 1
ATOM 3587 N N . GLN B 1 106 ? -12.359 -28.891 -13.422 1 90 106 GLN B N 1
ATOM 3588 C CA . GLN B 1 106 ? -13.688 -28.891 -12.828 1 90 106 GLN B CA 1
ATOM 3589 C C . GLN B 1 106 ? -13.633 -28.562 -11.336 1 90 106 GLN B C 1
ATOM 3591 O O . GLN B 1 106 ? -14.305 -27.641 -10.875 1 90 106 GLN B O 1
ATOM 3596 N N . PRO B 1 107 ? -12.797 -29.344 -10.523 1 91.19 107 PRO B N 1
ATOM 3597 C CA . PRO B 1 107 ? -12.727 -28.984 -9.102 1 91.19 107 PRO B CA 1
ATOM 3598 C C . PRO B 1 107 ? -12.266 -27.547 -8.875 1 91.19 107 PRO B C 1
ATOM 3600 O O . PRO B 1 107 ? -12.734 -26.875 -7.949 1 91.19 107 PRO B O 1
ATOM 3603 N N . PHE B 1 108 ? -11.398 -27.109 -9.719 1 94.81 108 PHE B N 1
ATOM 3604 C CA . PHE B 1 108 ? -10.906 -25.75 -9.617 1 94.81 108 PHE B CA 1
ATOM 3605 C C . PHE B 1 108 ? -12.047 -24.75 -9.812 1 94.81 108 PHE B C 1
ATOM 3607 O O . PHE B 1 108 ? -12.242 -23.859 -8.992 1 94.81 108 PHE B O 1
ATOM 3614 N N . LEU B 1 109 ? -12.789 -24.891 -10.867 1 93.06 109 LEU B N 1
ATOM 3615 C CA . LEU B 1 109 ? -13.859 -23.938 -11.195 1 93.06 109 LEU B CA 1
ATOM 3616 C C . LEU B 1 109 ? -14.945 -23.969 -10.125 1 93.06 109 LEU B C 1
ATOM 3618 O O . LEU B 1 109 ? -15.484 -22.922 -9.766 1 93.06 109 LEU B O 1
ATOM 3622 N N . GLU B 1 110 ? -15.25 -25.125 -9.609 1 91 110 GLU B N 1
ATOM 3623 C CA . GLU B 1 110 ? -16.266 -25.25 -8.57 1 91 110 GLU B CA 1
ATOM 3624 C C . GLU B 1 110 ? -15.852 -24.516 -7.305 1 91 110 GLU B C 1
ATOM 3626 O O . GLU B 1 110 ? -16.656 -23.781 -6.715 1 91 110 GLU B O 1
ATOM 3631 N N . SER B 1 111 ? -14.602 -24.703 -6.926 1 93.81 111 SER B N 1
ATOM 3632 C CA . SER B 1 111 ? -14.117 -24.016 -5.723 1 93.81 111 SER B CA 1
ATOM 3633 C C . SER B 1 111 ? -13.977 -22.516 -5.949 1 93.81 111 SER B C 1
ATOM 3635 O O . SER B 1 111 ? -14.266 -21.719 -5.055 1 93.81 111 SER B O 1
ATOM 3637 N N . ALA B 1 112 ? -13.531 -22.109 -7.148 1 95.31 112 ALA B N 1
ATOM 3638 C CA . ALA B 1 112 ? -13.375 -20.703 -7.469 1 95.31 112 ALA B CA 1
ATOM 3639 C C . ALA B 1 112 ? -14.727 -19.984 -7.496 1 95.31 112 ALA B C 1
ATOM 3641 O O . ALA B 1 112 ? -14.844 -18.844 -7.059 1 95.31 112 ALA B O 1
ATOM 3642 N N . GLU B 1 113 ? -15.703 -20.656 -7.992 1 92.06 113 GLU B N 1
ATOM 3643 C CA . GLU B 1 113 ? -17.047 -20.094 -8.031 1 92.06 113 GLU B CA 1
ATOM 3644 C C . GLU B 1 113 ? -17.547 -19.781 -6.625 1 92.06 113 GLU B C 1
ATOM 3646 O O . GLU B 1 113 ? -18.234 -18.766 -6.41 1 92.06 113 GLU B O 1
ATOM 3651 N N . MET B 1 114 ? -17.156 -20.547 -5.746 1 92.38 114 MET B N 1
ATOM 3652 C CA . MET B 1 114 ? -17.672 -20.422 -4.383 1 92.38 114 MET B CA 1
ATOM 3653 C C . MET B 1 114 ? -16.875 -19.391 -3.6 1 92.38 114 MET B C 1
ATOM 3655 O O . MET B 1 114 ? -17.438 -18.625 -2.822 1 92.38 114 MET B O 1
ATOM 3659 N N . TYR B 1 115 ? -15.562 -19.328 -3.871 1 96.38 115 TYR B N 1
ATOM 3660 C CA . TYR B 1 115 ? -14.75 -18.656 -2.863 1 96.38 115 TYR B CA 1
ATOM 3661 C C . TYR B 1 115 ? -13.977 -17.5 -3.475 1 96.38 115 TYR B C 1
ATOM 3663 O O . TYR B 1 115 ? -13.492 -16.625 -2.758 1 96.38 115 TYR B O 1
ATOM 3671 N N . PHE B 1 116 ? -13.898 -17.484 -4.852 1 97.12 116 PHE B N 1
ATOM 3672 C CA . PHE B 1 116 ? -13.07 -16.453 -5.461 1 97.12 116 PHE B CA 1
ATOM 3673 C C . PHE B 1 116 ? -13.898 -15.219 -5.801 1 97.12 116 PHE B C 1
ATOM 3675 O O . PHE B 1 116 ? -14.758 -15.26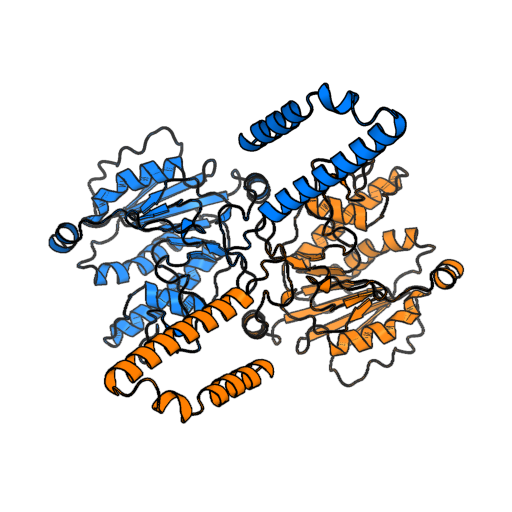6 -6.68 1 97.12 116 PHE B O 1
ATOM 3682 N N . MET B 1 117 ? -13.711 -14.148 -5.062 1 96.44 117 MET B N 1
ATOM 3683 C CA . MET B 1 117 ? -14.281 -12.828 -5.316 1 96.44 117 MET B CA 1
ATOM 3684 C C . MET B 1 117 ? -15.797 -12.898 -5.402 1 96.44 117 MET B C 1
ATOM 3686 O O . MET B 1 117 ? -16.391 -12.422 -6.375 1 96.44 117 MET B O 1
ATOM 3690 N N . PRO B 1 118 ? -16.359 -13.414 -4.344 1 93.88 118 PRO B N 1
ATOM 3691 C CA . PRO B 1 118 ? -17.812 -13.453 -4.379 1 93.88 118 PRO B CA 1
ATOM 3692 C C . PRO B 1 118 ? -18.453 -12.078 -4.586 1 93.88 118 PRO B C 1
ATOM 3694 O O . PRO B 1 118 ? -18.047 -11.109 -3.93 1 93.88 118 PRO B O 1
ATOM 3697 N N . GLY B 1 119 ? -19.359 -12.008 -5.555 1 91.44 119 GLY B N 1
ATOM 3698 C CA . GLY B 1 119 ? -20.109 -10.789 -5.789 1 91.44 119 GLY B CA 1
ATOM 3699 C C . GLY B 1 119 ? -19.516 -9.93 -6.891 1 91.44 119 GLY B C 1
ATOM 3700 O O . GLY B 1 119 ? -20.141 -8.969 -7.34 1 91.44 119 GLY B O 1
ATOM 3701 N N . TYR B 1 120 ? -18.344 -10.242 -7.301 1 94.81 120 TYR B N 1
ATOM 3702 C CA . TYR B 1 120 ? -17.672 -9.469 -8.344 1 94.81 120 TYR B CA 1
ATOM 3703 C C . TYR B 1 120 ? -17.953 -10.062 -9.719 1 94.81 120 TYR B C 1
ATOM 3705 O O . TYR B 1 120 ? -18.406 -11.203 -9.828 1 94.81 120 TYR B O 1
ATOM 3713 N N . ASP B 1 121 ? -17.734 -9.25 -10.703 1 93.44 121 ASP B N 1
ATOM 3714 C CA . ASP B 1 121 ? -17.812 -9.703 -12.086 1 93.44 121 ASP B CA 1
ATOM 3715 C C . ASP B 1 121 ? -16.531 -10.438 -12.492 1 93.44 121 ASP B C 1
ATOM 3717 O O . ASP B 1 121 ? -15.523 -9.812 -12.805 1 93.44 121 ASP B O 1
ATOM 3721 N N . ILE B 1 122 ? -16.703 -11.781 -12.508 1 94.62 122 ILE B N 1
ATOM 3722 C CA . ILE B 1 122 ? -15.531 -12.609 -12.781 1 94.62 122 ILE B CA 1
ATOM 3723 C C . ILE B 1 122 ? -15.734 -13.367 -14.094 1 94.62 122 ILE B C 1
ATOM 3725 O O . ILE B 1 122 ? -16.797 -13.953 -14.32 1 94.62 122 ILE B O 1
ATOM 3729 N N . MET B 1 123 ? -14.773 -13.344 -14.898 1 94.5 123 MET B N 1
ATOM 3730 C CA . MET B 1 123 ? -14.68 -14.25 -16.047 1 94.5 123 MET B CA 1
ATOM 3731 C C . MET B 1 123 ? -13.562 -15.266 -15.836 1 94.5 123 MET B C 1
ATOM 3733 O O . MET B 1 123 ? -12.398 -14.891 -15.648 1 94.5 123 MET B O 1
ATOM 3737 N N . PHE B 1 124 ? -13.953 -16.5 -15.844 1 95 124 PHE B N 1
ATOM 3738 C CA . PHE B 1 124 ? -12.953 -17.562 -15.828 1 95 124 PHE B CA 1
ATOM 3739 C C . PHE B 1 124 ? -12.477 -17.859 -17.25 1 95 124 PHE B C 1
ATOM 3741 O O . PHE B 1 124 ? -13.281 -18.016 -18.156 1 95 124 PHE B O 1
ATOM 3748 N N . VAL B 1 125 ? -11.188 -17.891 -17.422 1 95.25 125 VAL B N 1
ATOM 3749 C CA . VAL B 1 125 ? -10.625 -18.281 -18.719 1 95.25 125 VAL B CA 1
ATOM 3750 C C . VAL B 1 125 ? -9.82 -19.578 -18.562 1 95.25 125 VAL B C 1
ATOM 3752 O O . VAL B 1 125 ? -8.867 -19.625 -17.781 1 95.25 125 VAL B O 1
ATOM 3755 N N . VAL B 1 126 ? -10.234 -20.562 -19.266 1 94.12 126 VAL B N 1
ATOM 3756 C CA . VAL B 1 126 ? -9.523 -21.844 -19.281 1 94.12 126 VAL B CA 1
ATOM 3757 C C . VAL B 1 126 ? -8.781 -22 -20.594 1 94.12 126 VAL B C 1
ATOM 3759 O O . VAL B 1 126 ? -9.398 -22.094 -21.656 1 94.12 126 VAL B O 1
ATOM 3762 N N . LEU B 1 127 ? -7.5 -22.016 -20.547 1 94.44 127 LEU B N 1
ATOM 3763 C CA . LEU B 1 127 ? -6.648 -22.266 -21.703 1 94.44 127 LEU B CA 1
ATOM 3764 C C . LEU B 1 127 ? -6.34 -23.75 -21.828 1 94.44 127 LEU B C 1
ATOM 3766 O O . LEU B 1 127 ? -5.742 -24.344 -20.938 1 94.44 127 LEU B O 1
ATOM 3770 N N . THR B 1 128 ? -6.73 -24.344 -22.875 1 91.69 128 THR B N 1
ATOM 3771 C CA . THR B 1 128 ? -6.609 -25.797 -23.016 1 91.69 128 THR B CA 1
ATOM 3772 C C . THR B 1 128 ? -6.48 -26.172 -24.484 1 91.69 128 THR B C 1
ATOM 3774 O O . THR B 1 128 ? -6.906 -25.422 -25.375 1 91.69 128 THR B O 1
ATOM 3777 N N . GLU B 1 129 ? -5.836 -27.25 -24.703 1 88.56 129 GLU B N 1
ATOM 3778 C CA . GLU B 1 129 ? -5.727 -27.766 -26.062 1 88.56 129 GLU B CA 1
ATOM 3779 C C . GLU B 1 129 ? -6.961 -28.578 -26.453 1 88.56 129 GLU B C 1
ATOM 3781 O O . GLU B 1 129 ? -7.16 -28.891 -27.625 1 88.56 129 GLU B O 1
ATOM 3786 N N . ARG B 1 130 ? -7.758 -28.891 -25.516 1 85.31 130 ARG B N 1
ATOM 3787 C CA . ARG B 1 130 ? -8.914 -29.75 -25.734 1 85.31 130 ARG B CA 1
ATOM 3788 C C . ARG B 1 130 ? -9.992 -29.016 -26.547 1 85.31 130 ARG B C 1
ATOM 3790 O O . ARG B 1 130 ? -10.266 -27.844 -26.297 1 85.31 130 ARG B O 1
ATOM 3797 N N . LYS B 1 131 ? -10.508 -29.781 -27.562 1 77.44 131 LYS B N 1
ATOM 3798 C CA . LYS B 1 131 ? -11.586 -29.234 -28.375 1 77.44 131 LYS B CA 1
ATOM 3799 C C . LYS B 1 131 ? -12.945 -29.516 -27.75 1 77.44 131 LYS B C 1
ATOM 3801 O O . LYS B 1 131 ? -13.875 -28.719 -27.891 1 77.44 131 LYS B O 1
ATOM 3806 N N . ASP B 1 132 ? -12.945 -30.938 -27.234 1 66.56 132 ASP B N 1
ATOM 3807 C CA . ASP B 1 132 ? -14.203 -31.344 -26.609 1 66.56 132 ASP B CA 1
ATOM 3808 C C . ASP B 1 132 ? -14.461 -30.562 -25.328 1 66.56 132 ASP B C 1
ATOM 3810 O O . ASP B 1 132 ? -13.633 -30.562 -24.422 1 66.56 132 ASP B O 1
ATOM 3814 N N . ARG B 1 133 ? -15.234 -29.641 -25.578 1 57.5 133 ARG B N 1
ATOM 3815 C CA . ARG B 1 133 ? -15.57 -28.781 -24.453 1 57.5 133 ARG B CA 1
ATOM 3816 C C . ARG B 1 133 ? -16.609 -29.453 -23.547 1 57.5 133 ARG B C 1
ATOM 3818 O O . ARG B 1 133 ? -17.484 -28.766 -23 1 57.5 133 ARG B O 1
ATOM 3825 N N . SER B 1 134 ? -16.797 -30.734 -23.672 1 57.47 134 SER B N 1
ATOM 3826 C CA . SER B 1 134 ? -17.672 -31.281 -22.641 1 57.47 134 SER B CA 1
ATOM 3827 C C . SER B 1 134 ? -17.391 -30.641 -21.281 1 57.47 134 SER B C 1
ATOM 3829 O O . SER B 1 134 ? -16.281 -30.781 -20.75 1 57.47 134 SER B O 1
ATOM 3831 N N . MET B 1 135 ? -17.938 -29.547 -21.328 1 55.03 135 MET B N 1
ATOM 3832 C CA . MET B 1 135 ? -17.859 -28.422 -20.391 1 55.03 135 MET B CA 1
ATOM 3833 C C . MET B 1 135 ? -17.922 -28.906 -18.953 1 55.03 135 MET B C 1
ATOM 3835 O O . MET B 1 135 ? -18.766 -29.734 -18.609 1 55.03 135 MET B O 1
ATOM 3839 N N . PRO B 1 136 ? -16.797 -28.766 -18.312 1 56.69 136 PRO B N 1
ATOM 3840 C CA . PRO B 1 136 ? -17.016 -28.891 -16.875 1 56.69 136 PRO B CA 1
ATOM 3841 C C . PRO B 1 136 ? -18.328 -28.281 -16.406 1 56.69 136 PRO B C 1
ATOM 3843 O O . PRO B 1 136 ? -18.766 -27.266 -16.953 1 56.69 136 PRO B O 1
ATOM 3846 N N . LEU B 1 137 ? -19.328 -29.062 -16.016 1 55.97 137 LEU B N 1
ATOM 3847 C CA . LEU B 1 137 ? -20.562 -28.594 -15.422 1 55.97 137 LEU B CA 1
ATOM 3848 C C . LEU B 1 137 ? -20.281 -27.453 -14.438 1 55.97 137 LEU B C 1
ATOM 3850 O O . LEU B 1 137 ? -19.562 -27.641 -13.461 1 55.97 137 LEU B O 1
ATOM 3854 N N . ILE B 1 138 ? -19.984 -26.266 -14.914 1 57.09 138 ILE B N 1
ATOM 3855 C CA . ILE B 1 138 ? -19.844 -25.219 -13.906 1 57.09 138 ILE B CA 1
ATOM 3856 C C . ILE B 1 138 ? -21.203 -24.953 -13.25 1 57.09 138 ILE B C 1
ATOM 3858 O O . ILE B 1 138 ? -22.203 -24.812 -13.93 1 57.09 138 ILE B O 1
ATOM 3862 N N . PRO B 1 139 ? -21.281 -25.297 -12.047 1 55.47 139 PRO B N 1
ATOM 3863 C CA . PRO B 1 139 ? -22.562 -25.078 -11.383 1 55.47 139 PRO B CA 1
ATOM 3864 C C . PRO B 1 139 ? -23.156 -23.703 -11.719 1 55.47 139 PRO B C 1
ATOM 3866 O O . PRO B 1 139 ? -22.438 -22.719 -11.852 1 55.47 139 PRO B O 1
ATOM 3869 N N . SER B 1 140 ? -24.203 -23.734 -12.562 1 50.62 140 SER B N 1
ATOM 3870 C CA . SER B 1 140 ? -25.062 -22.656 -13.047 1 50.62 140 SER B CA 1
ATOM 3871 C C . SER B 1 140 ? -25.312 -21.609 -11.961 1 50.62 140 SER B C 1
ATOM 3873 O O . SER B 1 140 ? -26 -20.625 -12.195 1 50.62 140 SER B O 1
ATOM 3875 N N . HIS B 1 141 ? -25.047 -22.031 -10.773 1 50.47 141 HIS B N 1
ATOM 3876 C CA . HIS B 1 141 ? -25.672 -21.062 -9.891 1 50.47 141 HIS B CA 1
ATOM 3877 C C . HIS B 1 141 ? -25.109 -19.656 -10.109 1 50.47 141 HIS B C 1
ATOM 3879 O O . HIS B 1 141 ? -25.734 -18.672 -9.719 1 50.47 141 HIS B O 1
ATOM 3885 N N . SER B 1 142 ? -23.812 -19.547 -10.578 1 58.81 142 SER B N 1
ATOM 3886 C CA . SER B 1 142 ? -23.328 -18.172 -10.586 1 58.81 142 SER B CA 1
ATOM 3887 C C . SER B 1 142 ? -23.188 -17.656 -12.008 1 58.81 142 SER B C 1
ATOM 3889 O O . SER B 1 142 ? -23.062 -18.438 -12.953 1 58.81 142 SER B O 1
ATOM 3891 N N . ALA B 1 143 ? -23.766 -16.516 -12.344 1 64.06 143 ALA B N 1
ATOM 3892 C CA . ALA B 1 143 ? -23.75 -15.672 -13.531 1 64.06 143 ALA B CA 1
ATOM 3893 C C . ALA B 1 143 ? -22.312 -15.461 -14.023 1 64.06 143 ALA B C 1
ATOM 3895 O O . ALA B 1 143 ? -22.078 -14.656 -14.922 1 64.06 143 ALA B O 1
ATOM 3896 N N . ARG B 1 144 ? -21.469 -16.453 -13.453 1 79.31 144 ARG B N 1
ATOM 3897 C CA . ARG B 1 144 ? -20.109 -16.156 -13.891 1 79.31 144 ARG B CA 1
ATOM 3898 C C . ARG B 1 144 ? -19.812 -16.828 -15.234 1 79.31 144 ARG B C 1
ATOM 3900 O O . ARG B 1 144 ? -20.266 -17.938 -15.492 1 79.31 144 ARG B O 1
ATOM 3907 N N . LYS B 1 145 ? -19.141 -16.172 -16.047 1 84.88 145 LYS B N 1
ATOM 3908 C CA . LYS B 1 145 ? -18.797 -16.609 -17.406 1 84.88 145 LYS B CA 1
ATOM 3909 C C . LYS B 1 145 ? -17.5 -17.422 -17.406 1 84.88 145 LYS B C 1
ATOM 3911 O O . LYS B 1 145 ? -16.562 -17.094 -16.688 1 84.88 145 LYS B O 1
ATOM 3916 N N . VAL B 1 146 ? -17.578 -18.562 -18.109 1 90.25 146 VAL B N 1
ATOM 3917 C CA . VAL B 1 146 ? -16.375 -19.344 -18.359 1 90.25 146 VAL B CA 1
ATOM 3918 C C . VAL B 1 146 ? -16.047 -19.312 -19.859 1 90.25 146 VAL B C 1
ATOM 3920 O O . VAL B 1 146 ? -16.906 -19.641 -20.688 1 90.25 146 VAL B O 1
ATOM 3923 N N . LEU B 1 147 ? -14.898 -18.875 -20.156 1 91 147 LEU B N 1
ATOM 3924 C CA . LEU B 1 147 ? -14.422 -18.828 -21.531 1 91 147 LEU B CA 1
ATOM 3925 C C . LEU B 1 147 ? -13.312 -19.859 -21.766 1 91 147 LEU B C 1
ATOM 3927 O O . LEU B 1 147 ? -12.305 -19.844 -21.062 1 91 147 LEU B O 1
ATOM 3931 N N . PHE B 1 148 ? -13.555 -20.766 -22.688 1 91.81 148 PHE B N 1
ATOM 3932 C CA . PHE B 1 148 ? -12.523 -21.719 -23.078 1 91.81 148 PHE B CA 1
ATOM 3933 C C . PHE B 1 148 ? -11.766 -21.219 -24.312 1 91.81 148 PHE B C 1
ATOM 3935 O O . PHE B 1 148 ? -12.375 -20.875 -25.328 1 91.81 148 PHE B O 1
ATOM 3942 N N . LEU B 1 149 ? -10.516 -21.125 -24.172 1 92.62 149 LEU B N 1
ATOM 3943 C CA . LEU B 1 149 ? -9.672 -20.688 -25.266 1 92.62 149 LEU B CA 1
ATOM 3944 C C . LEU B 1 149 ? -8.594 -21.719 -25.562 1 92.62 149 LEU B C 1
ATOM 3946 O O . LEU B 1 149 ? -8.07 -22.359 -24.656 1 92.62 149 LEU B O 1
ATOM 3950 N N . HIS B 1 150 ? -8.234 -21.75 -26.797 1 91.75 150 HIS B N 1
ATOM 3951 C CA . HIS B 1 150 ? -7.281 -22.75 -27.25 1 91.75 150 HIS B CA 1
ATOM 3952 C C . HIS B 1 150 ? -5.852 -22.359 -26.891 1 91.75 150 HIS B C 1
ATOM 3954 O O . HIS B 1 150 ? -5.469 -21.203 -27.031 1 91.75 150 HIS B O 1
ATOM 3960 N N . THR B 1 151 ? -5.113 -23.359 -26.406 1 91.12 151 THR B N 1
ATOM 3961 C CA . THR B 1 151 ? -3.662 -23.281 -26.297 1 91.12 151 THR B CA 1
ATOM 3962 C C . THR B 1 151 ? -3.02 -24.609 -26.672 1 91.12 151 THR B C 1
ATOM 3964 O O . THR B 1 151 ? -3.67 -25.656 -26.625 1 91.12 151 THR B O 1
ATOM 3967 N N . GLU B 1 152 ? -1.794 -24.578 -27.203 1 84.19 152 GLU B N 1
ATOM 3968 C CA . GLU B 1 152 ? -1.09 -25.797 -27.609 1 84.19 152 GLU B CA 1
ATOM 3969 C C . GLU B 1 152 ? -0.696 -26.625 -26.391 1 84.19 152 GLU B C 1
ATOM 3971 O O . GLU B 1 152 ? -0.554 -26.109 -25.281 1 84.19 152 GLU B O 1
ATOM 3976 N N . LYS B 1 153 ? -0.728 -27.984 -26.766 1 77.81 153 LYS B N 1
ATOM 3977 C CA . LYS B 1 153 ? -0.192 -28.875 -25.734 1 77.81 153 LYS B CA 1
ATOM 3978 C C . LYS B 1 153 ? 1.31 -28.672 -25.562 1 77.81 153 LYS B C 1
ATOM 3980 O O . LYS B 1 153 ? 2.027 -28.438 -26.531 1 77.81 153 LYS B O 1
ATOM 3985 N N . PHE B 1 154 ? 1.732 -28.625 -24.344 1 65.88 154 PHE B N 1
ATOM 3986 C CA . PHE B 1 154 ? 3.15 -28.438 -24.062 1 65.88 154 PHE B CA 1
ATOM 3987 C C . PHE B 1 154 ? 3.85 -29.781 -23.891 1 65.88 154 PHE B C 1
ATOM 3989 O O . PHE B 1 154 ? 3.344 -30.672 -23.203 1 65.88 154 PHE B O 1
ATOM 3996 N N . ASN B 1 155 ? 4.711 -30.141 -24.844 1 62.41 155 ASN B N 1
ATOM 3997 C CA . ASN B 1 155 ? 5.453 -31.391 -24.719 1 62.41 155 ASN B CA 1
ATOM 3998 C C . ASN B 1 155 ? 6.43 -31.344 -23.547 1 62.41 155 ASN B C 1
ATOM 4000 O O . ASN B 1 155 ? 7.559 -30.875 -23.703 1 62.41 155 ASN B O 1
ATOM 4004 N N . GLY B 1 156 ? 6.055 -31.703 -22.359 1 58.59 156 GLY B N 1
ATOM 4005 C CA . GLY B 1 156 ? 6.863 -31.797 -21.156 1 58.59 156 GLY B CA 1
ATOM 4006 C C . GLY B 1 156 ? 6.766 -30.578 -20.266 1 58.59 156 GLY B C 1
ATOM 4007 O O . GLY B 1 156 ? 6.238 -29.547 -20.688 1 58.59 156 GLY B O 1
ATOM 4008 N N . TRP B 1 157 ? 7.109 -30.766 -19.047 1 51.72 157 TRP B N 1
ATOM 4009 C CA . TRP B 1 157 ? 6.961 -29.75 -18.016 1 51.72 157 TRP B CA 1
ATOM 4010 C C . TRP B 1 157 ? 7.734 -28.484 -18.391 1 51.72 157 TRP B C 1
ATOM 4012 O O . TRP B 1 157 ? 7.266 -27.359 -18.141 1 51.72 157 TRP B O 1
ATOM 4022 N N . ARG B 1 158 ? 8.836 -28.672 -18.922 1 57.28 158 ARG B N 1
ATOM 4023 C CA . ARG B 1 158 ? 9.703 -27.578 -19.328 1 57.28 158 ARG B CA 1
ATOM 4024 C C . ARG B 1 158 ? 9.047 -26.719 -20.406 1 57.28 158 ARG B C 1
ATOM 4026 O O . ARG B 1 158 ? 9.086 -25.5 -20.344 1 57.28 158 ARG B O 1
ATOM 4033 N N . GLU B 1 159 ? 8.477 -27.453 -21.266 1 61 159 GLU B N 1
ATOM 4034 C CA . GLU B 1 159 ? 7.84 -26.734 -22.375 1 61 159 GLU B CA 1
ATOM 4035 C C . GLU B 1 159 ? 6.598 -25.984 -21.906 1 61 159 GLU B C 1
ATOM 4037 O O . GLU B 1 159 ? 6.312 -24.891 -22.391 1 61 159 GLU B O 1
ATOM 4042 N N . ASN B 1 160 ? 6.027 -26.578 -20.938 1 60.88 160 ASN B N 1
ATOM 4043 C CA . ASN B 1 160 ? 4.836 -25.953 -20.375 1 60.88 160 ASN B CA 1
ATOM 4044 C C . ASN B 1 160 ? 5.164 -24.594 -19.75 1 60.88 160 ASN B C 1
ATOM 4046 O O . ASN B 1 160 ? 4.48 -23.609 -20 1 60.88 160 ASN B O 1
ATOM 4050 N N . ALA B 1 161 ? 6.203 -24.641 -19.016 1 60.44 161 ALA B N 1
ATOM 4051 C CA . ALA B 1 161 ? 6.586 -23.438 -18.266 1 60.44 161 ALA B CA 1
ATOM 4052 C C . ALA B 1 161 ? 6.973 -22.312 -19.219 1 60.44 161 ALA B C 1
ATOM 4054 O O . ALA B 1 161 ? 6.691 -21.141 -18.953 1 60.44 161 ALA B O 1
ATOM 4055 N N . ILE B 1 162 ? 7.406 -22.766 -20.391 1 67.94 162 ILE B N 1
ATOM 4056 C CA . ILE B 1 162 ? 7.957 -21.766 -21.297 1 67.94 162 ILE B CA 1
ATOM 4057 C C . ILE B 1 162 ? 6.84 -21.203 -22.172 1 67.94 162 ILE B C 1
ATOM 4059 O O . ILE B 1 162 ? 6.984 -20.125 -22.734 1 67.94 162 ILE B O 1
ATOM 4063 N N . ARG B 1 163 ? 5.746 -21.844 -22.047 1 80.5 163 ARG B N 1
ATOM 4064 C CA . ARG B 1 163 ? 4.738 -21.375 -23 1 80.5 163 ARG B CA 1
ATOM 4065 C C . ARG B 1 163 ? 3.607 -20.641 -22.281 1 80.5 163 ARG B C 1
ATOM 4067 O O . ARG B 1 163 ? 2.732 -20.062 -22.938 1 80.5 163 ARG B O 1
ATOM 4074 N N . ARG B 1 164 ? 3.699 -20.547 -21.031 1 90.38 164 ARG B N 1
ATOM 4075 C CA . ARG B 1 164 ? 2.594 -19.953 -20.281 1 90.38 164 ARG B CA 1
ATOM 4076 C C . ARG B 1 164 ? 2.584 -18.438 -20.453 1 90.38 164 ARG B C 1
ATOM 4078 O O . ARG B 1 164 ? 1.557 -17.844 -20.797 1 90.38 164 ARG B O 1
ATOM 4085 N N . MET B 1 165 ? 3.777 -17.844 -20.328 1 93.56 165 MET B N 1
ATOM 4086 C CA . MET B 1 165 ? 3.848 -16.375 -20.297 1 93.56 165 MET B CA 1
ATOM 4087 C C . MET B 1 165 ? 3.494 -15.789 -21.656 1 93.56 165 MET B C 1
ATOM 4089 O O . MET B 1 165 ? 2.688 -14.859 -21.75 1 93.56 165 MET B O 1
ATOM 4093 N N . PRO B 1 166 ? 3.963 -16.391 -22.766 1 93.12 166 PRO B N 1
ATOM 4094 C CA . PRO B 1 166 ? 3.551 -15.836 -24.047 1 93.12 166 PRO B CA 1
ATOM 4095 C C . PRO B 1 166 ? 2.066 -16.047 -24.344 1 93.12 166 PRO B C 1
ATOM 4097 O O . PRO B 1 166 ? 1.437 -15.219 -25 1 93.12 166 PRO B O 1
ATOM 4100 N N . ARG B 1 167 ? 1.504 -17.109 -23.844 1 95.19 167 ARG B N 1
ATOM 4101 C CA . ARG B 1 167 ? 0.079 -17.344 -24.062 1 95.19 167 ARG B CA 1
ATOM 4102 C C . ARG B 1 167 ? -0.761 -16.344 -23.266 1 95.19 167 ARG B C 1
ATOM 4104 O O . ARG B 1 167 ? -1.797 -15.883 -23.75 1 95.19 167 ARG B O 1
ATOM 4111 N N . LEU B 1 168 ? -0.337 -16.047 -22.109 1 96.81 168 LEU B N 1
ATOM 4112 C CA . LEU B 1 168 ? -1.024 -15.047 -21.297 1 96.81 168 LEU B CA 1
ATOM 4113 C C . LEU B 1 168 ? -0.913 -13.664 -21.938 1 96.81 168 LEU B C 1
ATOM 4115 O O . LEU B 1 168 ? -1.859 -12.875 -21.891 1 96.81 168 LEU B O 1
ATOM 4119 N N . LEU B 1 169 ? 0.255 -13.383 -22.516 1 96.88 169 LEU B N 1
ATOM 4120 C CA . LEU B 1 169 ? 0.429 -12.125 -23.234 1 96.88 169 LEU B CA 1
ATOM 4121 C C . LEU B 1 169 ? -0.558 -12.023 -24.391 1 96.88 169 LEU B C 1
ATOM 4123 O O . LEU B 1 169 ? -1.181 -10.977 -24.594 1 96.88 169 LEU B O 1
ATOM 4127 N N . ARG B 1 170 ? -0.716 -13.125 -25.094 1 96.06 170 ARG B N 1
ATOM 4128 C CA . ARG B 1 170 ? -1.683 -13.141 -26.172 1 96.06 170 ARG B CA 1
ATOM 4129 C C . ARG B 1 170 ? -3.1 -12.914 -25.656 1 96.06 170 ARG B C 1
ATOM 4131 O O . ARG B 1 170 ? -3.887 -12.195 -26.281 1 96.06 170 ARG B O 1
ATOM 4138 N N . LEU B 1 171 ? -3.408 -13.5 -24.578 1 97.44 171 LEU B N 1
ATOM 4139 C CA . LEU B 1 171 ? -4.723 -13.336 -23.969 1 97.44 171 LEU B CA 1
ATOM 4140 C C . LEU B 1 171 ? -4.984 -11.875 -23.625 1 97.44 171 LEU B C 1
ATOM 4142 O O . LEU B 1 171 ? -6.059 -11.344 -23.906 1 97.44 171 LEU B O 1
ATOM 4146 N N . LEU B 1 172 ? -4.008 -11.148 -23.047 1 97.81 172 LEU B N 1
ATOM 4147 C CA . LEU B 1 172 ? -4.191 -9.812 -22.484 1 97.81 172 LEU B CA 1
ATOM 4148 C C . LEU B 1 172 ? -4.039 -8.734 -23.547 1 97.81 172 LEU B C 1
ATOM 4150 O O . LEU B 1 172 ? -4.68 -7.688 -23.469 1 97.81 172 LEU B O 1
ATOM 4154 N N . GLU B 1 173 ? -3.209 -9 -24.453 1 96.75 173 GLU B N 1
ATOM 4155 C CA . GLU B 1 173 ? -2.922 -7.984 -25.469 1 96.75 173 GLU B CA 1
ATOM 4156 C C . GLU B 1 173 ? -3.666 -8.273 -26.766 1 96.75 173 GLU B C 1
ATOM 4158 O O . GLU B 1 173 ? -3.809 -7.391 -27.609 1 96.75 173 GLU B O 1
ATOM 4163 N N . GLY B 1 174 ? -4.141 -9.438 -26.859 1 93.19 174 GLY B N 1
ATOM 4164 C CA . GLY B 1 174 ? -4.828 -9.805 -28.078 1 93.19 174 GLY B CA 1
ATOM 4165 C C . GLY B 1 174 ? -6.301 -9.438 -28.078 1 93.19 174 GLY B C 1
ATOM 4166 O O . GLY B 1 174 ? -6.73 -8.609 -27.266 1 93.19 174 GLY B O 1
ATOM 4167 N N . ASN B 1 175 ? -7.074 -10.055 -28.969 1 91.81 175 ASN B N 1
ATOM 4168 C CA . ASN B 1 175 ? -8.492 -9.758 -29.141 1 91.81 175 ASN B CA 1
ATOM 4169 C C . ASN B 1 175 ? -9.367 -10.898 -28.609 1 91.81 175 ASN B C 1
ATOM 4171 O O . ASN B 1 175 ? -10.492 -11.086 -29.078 1 91.81 175 ASN B O 1
ATOM 4175 N N . GLU B 1 176 ? -8.797 -11.578 -27.656 1 94.88 176 GLU B N 1
ATOM 4176 C CA . GLU B 1 176 ? -9.531 -12.75 -27.203 1 94.88 176 GLU B CA 1
ATOM 4177 C C . GLU B 1 176 ? -10.523 -12.391 -26.094 1 94.88 176 GLU B C 1
ATOM 4179 O O . GLU B 1 176 ? -11.477 -13.133 -25.844 1 94.88 176 GLU B O 1
ATOM 4184 N N . LEU B 1 177 ? -10.195 -11.312 -25.469 1 94.75 177 LEU B N 1
ATOM 4185 C CA . LEU B 1 177 ? -11.133 -10.789 -24.484 1 94.75 177 LEU B CA 1
ATOM 4186 C C . LEU B 1 177 ? -11.93 -9.617 -25.047 1 94.75 177 LEU B C 1
ATOM 4188 O O . LEU B 1 177 ? -11.383 -8.789 -25.781 1 94.75 177 LEU B O 1
ATOM 4192 N N . GLU B 1 178 ? -13.172 -9.594 -24.781 1 90.38 178 GLU B N 1
ATOM 4193 C CA . GLU B 1 178 ? -14.016 -8.508 -25.281 1 90.38 178 GLU B CA 1
ATOM 4194 C C . GLU B 1 178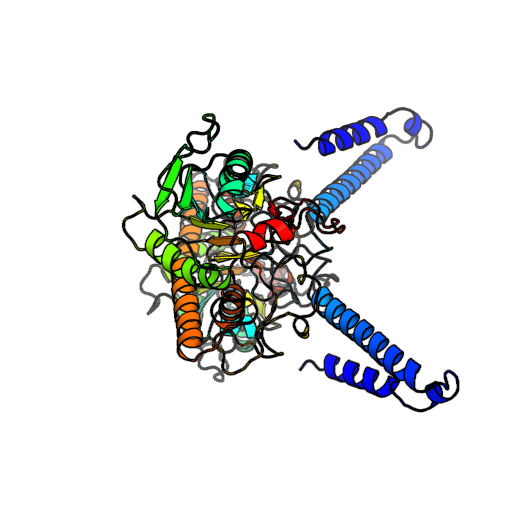 ? -13.539 -7.156 -24.766 1 90.38 178 GLU B C 1
ATOM 4196 O O . GLU B 1 178 ? -13.531 -6.172 -25.5 1 90.38 178 GLU B O 1
ATOM 4201 N N . HIS B 1 179 ? -13.219 -7.105 -23.531 1 91.69 179 HIS B N 1
ATOM 4202 C CA . HIS B 1 179 ? -12.719 -5.895 -22.891 1 91.69 179 HIS B CA 1
ATOM 4203 C C . HIS B 1 179 ? -11.562 -6.211 -21.953 1 91.69 179 HIS B C 1
ATOM 4205 O O . HIS B 1 179 ? -11.5 -7.309 -21.391 1 91.69 179 HIS B O 1
ATOM 4211 N N . LYS B 1 180 ? -10.727 -5.207 -21.859 1 93.88 180 LYS B N 1
ATOM 4212 C CA . LYS B 1 180 ? -9.672 -5.332 -20.859 1 93.88 180 LYS B CA 1
ATOM 4213 C C . LYS B 1 180 ? -10.234 -5.293 -19.453 1 93.88 180 LYS B C 1
ATOM 4215 O O . LYS B 1 180 ? -11.008 -4.395 -19.109 1 93.88 180 LYS B O 1
ATOM 4220 N N . PRO B 1 181 ? -9.938 -6.312 -18.734 1 97.44 181 PRO B N 1
ATOM 4221 C CA . PRO B 1 181 ? -10.453 -6.309 -17.359 1 97.44 181 PRO B CA 1
ATOM 4222 C C . PRO B 1 181 ? -9.773 -5.27 -16.469 1 97.44 181 PRO B C 1
ATOM 4224 O O . PRO B 1 181 ? -8.688 -4.785 -16.812 1 97.44 181 PRO B O 1
ATOM 4227 N N . ASP B 1 182 ? -10.43 -4.957 -15.406 1 98 182 ASP B N 1
ATOM 4228 C CA . ASP B 1 182 ? -9.805 -4.062 -14.438 1 98 182 ASP B CA 1
ATOM 4229 C C . ASP B 1 182 ? -8.641 -4.75 -13.727 1 98 182 ASP B C 1
ATOM 4231 O O . ASP B 1 182 ? -7.629 -4.117 -13.422 1 98 182 ASP B O 1
ATOM 4235 N N . TYR B 1 183 ? -8.867 -6.035 -13.469 1 98.62 183 TYR B N 1
ATOM 4236 C CA . TYR B 1 183 ? -7.812 -6.844 -12.867 1 98.62 183 TYR B CA 1
ATOM 4237 C C . TYR B 1 183 ? -7.707 -8.203 -13.547 1 98.62 183 TYR B C 1
ATOM 4239 O O . TYR B 1 183 ? -8.695 -8.719 -14.07 1 98.62 183 TYR B O 1
ATOM 4247 N N . PHE B 1 184 ? -6.531 -8.711 -13.523 1 98.75 184 PHE B N 1
ATOM 4248 C CA . PHE B 1 184 ? -6.23 -10.016 -14.102 1 98.75 184 PHE B CA 1
ATOM 4249 C C . PHE B 1 184 ? -5.426 -10.867 -13.125 1 98.75 184 PHE B C 1
ATOM 4251 O O . PHE B 1 184 ? -4.477 -10.383 -12.5 1 98.75 184 PHE B O 1
ATOM 4258 N N . PHE B 1 185 ? -5.805 -12.125 -13 1 98.81 185 PHE B N 1
ATOM 4259 C CA . PHE B 1 185 ? -5.043 -13.078 -12.211 1 98.81 185 PHE B CA 1
ATOM 4260 C C . PHE B 1 185 ? -4.895 -14.406 -12.953 1 98.81 185 PHE B C 1
ATOM 4262 O O . PHE B 1 185 ? -5.762 -14.773 -13.742 1 98.81 185 PHE B O 1
ATOM 4269 N N . THR B 1 186 ? -3.781 -15.086 -12.727 1 98.38 186 THR B N 1
ATOM 4270 C CA . THR B 1 186 ? -3.576 -16.469 -13.141 1 98.38 186 THR B CA 1
ATOM 4271 C C . THR B 1 186 ? -3.133 -17.328 -11.961 1 98.38 186 THR B C 1
ATOM 4273 O O . THR B 1 186 ? -2.42 -16.844 -11.07 1 98.38 186 THR B O 1
ATOM 4276 N N . ILE B 1 187 ? -3.611 -18.469 -11.938 1 98 187 ILE B N 1
ATOM 4277 C CA . ILE B 1 187 ? -3.346 -19.438 -10.875 1 98 187 ILE B CA 1
ATOM 4278 C C . ILE B 1 187 ? -3.242 -20.844 -11.461 1 98 187 ILE B C 1
ATOM 4280 O O . ILE B 1 187 ? -3.828 -21.125 -12.508 1 98 187 ILE B O 1
ATOM 4284 N N . ASP B 1 188 ? -2.393 -21.656 -10.883 1 94.75 188 ASP B N 1
ATOM 4285 C CA . ASP B 1 188 ? -2.332 -23.047 -11.328 1 94.75 188 ASP B CA 1
ATOM 4286 C C . ASP B 1 188 ? -3.684 -23.734 -11.164 1 94.75 188 ASP B C 1
ATOM 4288 O O . ASP B 1 188 ? -4.371 -23.531 -10.164 1 94.75 188 ASP B O 1
ATOM 4292 N N . VAL B 1 189 ? -3.945 -24.578 -12.031 1 94.31 189 VAL B N 1
ATOM 4293 C CA . VAL B 1 189 ? -5.277 -25.172 -12.078 1 94.31 189 VAL B CA 1
ATOM 4294 C C . VAL B 1 189 ? -5.402 -26.25 -11 1 94.31 189 VAL B C 1
ATOM 4296 O O . VAL B 1 189 ? -6.512 -26.625 -10.625 1 94.31 189 VAL B O 1
ATOM 4299 N N . ASP B 1 190 ? -4.277 -26.781 -10.57 1 94.31 190 ASP B N 1
ATOM 4300 C CA . ASP B 1 190 ? -4.312 -27.797 -9.531 1 94.31 190 ASP B CA 1
ATOM 4301 C C . ASP B 1 190 ? -4.359 -27.172 -8.141 1 94.31 190 ASP B C 1
ATOM 4303 O O . ASP B 1 190 ? -3.666 -27.625 -7.23 1 94.31 190 ASP B O 1
ATOM 4307 N N . MET B 1 191 ? -5.066 -26.062 -8.062 1 96.38 191 MET B N 1
ATOM 4308 C CA . MET B 1 191 ? -5.332 -25.375 -6.805 1 96.38 191 MET B CA 1
ATOM 4309 C C . MET B 1 191 ? -6.82 -25.391 -6.477 1 96.38 191 MET B C 1
ATOM 4311 O O . MET B 1 191 ? -7.66 -25.375 -7.375 1 96.38 191 MET B O 1
ATOM 4315 N N . LEU B 1 192 ? -7.113 -25.453 -5.18 1 96.81 192 LEU B N 1
ATOM 4316 C CA . LEU B 1 192 ? -8.492 -25.406 -4.707 1 96.81 192 LEU B CA 1
ATOM 4317 C C . LEU B 1 192 ? -8.688 -24.25 -3.727 1 96.81 192 LEU B C 1
ATOM 4319 O O . LEU B 1 192 ? -7.922 -24.109 -2.773 1 96.81 192 LEU B O 1
ATOM 4323 N N . PHE B 1 193 ? -9.672 -23.453 -4.008 1 97.5 193 PHE B N 1
ATOM 4324 C CA . PHE B 1 193 ? -10.094 -22.453 -3.037 1 97.5 193 PHE B CA 1
ATOM 4325 C C . PHE B 1 193 ? -10.883 -23.094 -1.902 1 97.5 193 PHE B C 1
ATOM 4327 O O . PHE B 1 193 ? -11.805 -23.875 -2.145 1 97.5 193 PHE B O 1
ATOM 4334 N N . LYS B 1 194 ? -10.492 -22.781 -0.67 1 97.44 194 LYS B N 1
ATOM 4335 C CA . LYS B 1 194 ? -11.141 -23.391 0.488 1 97.44 194 LYS B CA 1
ATOM 4336 C C . LYS B 1 194 ? -11.773 -22.328 1.384 1 97.44 194 LYS B C 1
ATOM 4338 O O . LYS B 1 194 ? -12.547 -22.656 2.289 1 97.44 194 LYS B O 1
ATOM 4343 N N . ALA B 1 195 ? -11.422 -21.125 1.17 1 97.81 195 ALA B N 1
ATOM 4344 C CA . ALA B 1 195 ? -11.992 -19.969 1.847 1 97.81 195 ALA B CA 1
ATOM 4345 C C . ALA B 1 195 ? -12.008 -18.75 0.932 1 97.81 195 ALA B C 1
ATOM 4347 O O . ALA B 1 195 ? -11.359 -18.75 -0.12 1 97.81 195 ALA B O 1
ATOM 4348 N N . GLU B 1 196 ? -12.703 -17.781 1.323 1 97.69 196 GLU B N 1
ATOM 4349 C CA . GLU B 1 196 ? -12.914 -16.609 0.478 1 97.69 196 GLU B CA 1
ATOM 4350 C C . GLU B 1 196 ? -11.602 -15.906 0.18 1 97.69 196 GLU B C 1
ATOM 4352 O O . GLU B 1 196 ? -10.789 -15.672 1.085 1 97.69 196 GLU B O 1
ATOM 4357 N N . VAL B 1 197 ? -11.305 -15.734 -1.009 1 98.5 197 VAL B N 1
ATOM 4358 C CA . VAL B 1 197 ? -10.32 -14.797 -1.545 1 98.5 197 VAL B CA 1
ATOM 4359 C C . VAL B 1 197 ? -11.031 -13.594 -2.162 1 98.5 197 VAL B C 1
ATOM 4361 O O . VAL B 1 197 ? -11.664 -13.711 -3.219 1 98.5 197 VAL B O 1
ATOM 4364 N N . GLY B 1 198 ? -10.938 -12.469 -1.495 1 98 198 GLY B N 1
ATOM 4365 C CA . GLY B 1 198 ? -11.758 -11.32 -1.862 1 98 198 GLY B CA 1
ATOM 4366 C C . GLY B 1 198 ? -10.945 -10.133 -2.342 1 98 198 GLY B C 1
ATOM 4367 O O . GLY B 1 198 ? -9.859 -10.305 -2.912 1 98 198 GLY B O 1
ATOM 4368 N N . PRO B 1 199 ? -11.477 -8.93 -2.199 1 98 199 PRO B N 1
ATOM 4369 C CA . PRO B 1 199 ? -10.852 -7.73 -2.762 1 98 199 PRO B CA 1
ATOM 4370 C C . PRO B 1 199 ? -9.523 -7.387 -2.092 1 98 199 PRO B C 1
ATOM 4372 O O . PRO B 1 199 ? -8.789 -6.516 -2.572 1 98 199 PRO B O 1
ATOM 4375 N N . GLU B 1 200 ? -9.148 -8.117 -1.021 1 98.38 200 GLU B N 1
ATOM 4376 C CA . GLU B 1 200 ? -7.887 -7.859 -0.338 1 98.38 200 GLU B CA 1
ATOM 4377 C C . GLU B 1 200 ? -6.699 -8.156 -1.247 1 98.38 200 GLU B C 1
ATOM 4379 O O . GLU B 1 200 ? -5.57 -7.758 -0.955 1 98.38 200 GLU B O 1
ATOM 4384 N N . ILE B 1 201 ? -6.941 -8.797 -2.424 1 98.69 201 ILE B N 1
ATOM 4385 C CA . ILE B 1 201 ? -5.805 -9.141 -3.275 1 98.69 201 ILE B CA 1
ATOM 4386 C C . ILE B 1 201 ? -5.684 -8.117 -4.402 1 98.69 201 ILE B C 1
ATOM 4388 O O . ILE B 1 201 ? -4.785 -8.211 -5.242 1 98.69 201 ILE B O 1
ATOM 4392 N N . LEU B 1 202 ? -6.617 -7.176 -4.496 1 98.38 202 LEU B N 1
ATOM 4393 C CA . LEU B 1 202 ? -6.637 -6.238 -5.613 1 98.38 202 LEU B CA 1
ATOM 4394 C C . LEU B 1 202 ? -5.543 -5.184 -5.453 1 98.38 202 LEU B C 1
ATOM 4396 O O . LEU B 1 202 ? -5.559 -4.406 -4.496 1 98.38 202 LEU B O 1
ATOM 4400 N N . SER B 1 203 ? -4.613 -5.156 -6.293 1 98.31 203 SER B N 1
ATOM 4401 C CA . SER B 1 203 ? -3.5 -4.215 -6.355 1 98.31 203 SER B CA 1
ATOM 4402 C C . SER B 1 203 ? -2.834 -4.234 -7.727 1 98.31 203 SER B C 1
ATOM 4404 O O . SER B 1 203 ? -3.293 -4.934 -8.633 1 98.31 203 SER B O 1
ATOM 4406 N N . ASP B 1 204 ? -1.812 -3.49 -7.93 1 97.81 204 ASP B N 1
ATOM 4407 C CA . ASP B 1 204 ? -1.185 -3.32 -9.234 1 97.81 204 ASP B CA 1
ATOM 4408 C C . ASP B 1 204 ? -0.427 -4.582 -9.648 1 97.81 204 ASP B C 1
ATOM 4410 O O . ASP B 1 204 ? -0.523 -5.02 -10.797 1 97.81 204 ASP B O 1
ATOM 4414 N N . LEU B 1 205 ? 0.356 -5.098 -8.781 1 98.81 205 LEU B N 1
ATOM 4415 C CA . LEU B 1 205 ? 1.121 -6.32 -9 1 98.81 205 LEU B CA 1
ATOM 4416 C C . LEU B 1 205 ? 1.132 -7.184 -7.742 1 98.81 205 LEU B C 1
ATOM 4418 O O . LEU B 1 205 ? 1.667 -6.777 -6.707 1 98.81 205 LEU B O 1
ATOM 4422 N N . VAL B 1 206 ? 0.558 -8.352 -7.875 1 98.88 206 VAL B N 1
ATOM 4423 C CA . VAL B 1 206 ? 0.288 -9.195 -6.719 1 98.88 206 VAL B CA 1
ATOM 4424 C C . VAL B 1 206 ? 0.942 -10.562 -6.918 1 98.88 206 VAL B C 1
ATOM 4426 O O . VAL B 1 206 ? 0.897 -11.125 -8.016 1 98.88 206 VAL B O 1
ATOM 4429 N N . THR B 1 207 ? 1.586 -11.008 -5.938 1 98.5 207 THR B N 1
ATOM 4430 C CA . THR B 1 207 ? 2.111 -12.367 -5.852 1 98.5 207 THR B CA 1
ATOM 4431 C C . THR B 1 207 ? 2.035 -12.883 -4.422 1 98.5 207 THR B C 1
ATOM 4433 O O . THR B 1 207 ? 1.333 -12.312 -3.584 1 98.5 207 THR B O 1
ATOM 4436 N N . PHE B 1 208 ? 2.66 -14.07 -4.145 1 98.62 208 PHE B N 1
ATOM 4437 C CA . PHE B 1 208 ? 2.551 -14.633 -2.805 1 98.62 208 PHE B CA 1
ATOM 4438 C C . PHE B 1 208 ? 3.895 -15.18 -2.336 1 98.62 208 PHE B C 1
ATOM 4440 O O . PHE B 1 208 ? 4.754 -15.516 -3.154 1 98.62 208 PHE B O 1
ATOM 4447 N N . LEU B 1 209 ? 4.012 -15.234 -1.032 1 98.38 209 LEU B N 1
ATOM 4448 C CA . LEU B 1 209 ? 5.18 -15.844 -0.412 1 98.38 209 LEU B CA 1
ATOM 4449 C C . LEU B 1 209 ? 5.094 -17.375 -0.474 1 98.38 209 LEU B C 1
ATOM 4451 O O . LEU B 1 209 ? 4.117 -17.953 -0.004 1 98.38 209 LEU B O 1
ATOM 4455 N N . HIS B 1 210 ? 6.09 -17.922 -1.055 1 97.88 210 HIS B N 1
ATOM 4456 C CA . HIS B 1 210 ? 6.125 -19.375 -1.153 1 97.88 210 HIS B CA 1
ATOM 4457 C C . HIS B 1 210 ? 6.148 -20.016 0.228 1 97.88 210 HIS B C 1
ATOM 4459 O O . HIS B 1 210 ? 7.012 -19.703 1.051 1 97.88 210 HIS B O 1
ATOM 4465 N N . PRO B 1 211 ? 5.281 -20.938 0.519 1 96.75 211 PRO B N 1
ATOM 4466 C CA . PRO B 1 211 ? 5.188 -21.531 1.857 1 96.75 211 PRO B CA 1
ATOM 4467 C C . PRO B 1 211 ? 6.465 -22.266 2.273 1 96.75 211 PRO B C 1
ATOM 4469 O O . PRO B 1 211 ? 6.773 -22.344 3.465 1 96.75 211 PRO B O 1
ATOM 4472 N N . GLY B 1 212 ? 7.219 -22.75 1.389 1 95.06 212 GLY B N 1
ATOM 4473 C CA . GLY B 1 212 ? 8.43 -23.484 1.703 1 95.06 212 GLY B CA 1
ATOM 4474 C C . GLY B 1 212 ? 9.586 -22.594 2.107 1 95.06 212 GLY B C 1
ATOM 4475 O O . GLY B 1 212 ? 10.57 -23.078 2.68 1 95.06 212 GLY B O 1
ATOM 4476 N N . TYR B 1 213 ? 9.453 -21.234 1.842 1 96.12 213 TYR B N 1
ATOM 4477 C CA . TYR B 1 213 ? 10.656 -20.422 1.979 1 96.12 213 TYR B CA 1
ATOM 4478 C C . TYR B 1 213 ? 10.375 -19.156 2.775 1 96.12 213 TYR B C 1
ATOM 4480 O O . TYR B 1 213 ? 11.289 -18.391 3.08 1 96.12 213 TYR B O 1
ATOM 4488 N N . TYR B 1 214 ? 9.148 -18.844 3.205 1 95 214 TYR B N 1
ATOM 4489 C CA . TYR B 1 214 ? 8.766 -17.531 3.727 1 95 214 TYR B CA 1
ATOM 4490 C C . TYR B 1 214 ? 9.383 -17.297 5.098 1 95 214 TYR B C 1
ATOM 4492 O O . TYR B 1 214 ? 9.438 -16.156 5.566 1 95 214 TYR B O 1
ATOM 4500 N N . LYS B 1 215 ? 9.93 -18.391 5.668 1 90.75 215 LYS B N 1
ATOM 4501 C CA . LYS B 1 215 ? 10.586 -18.234 6.965 1 90.75 215 LYS B CA 1
ATOM 4502 C C . LYS B 1 215 ? 12.102 -18.375 6.836 1 90.75 215 LYS B C 1
ATOM 4504 O O . LYS B 1 215 ? 12.82 -18.344 7.84 1 90.75 215 LYS B O 1
ATOM 4509 N N . MET B 1 216 ? 12.539 -18.547 5.645 1 89.88 216 MET B N 1
ATOM 4510 C CA . MET B 1 216 ? 13.961 -18.766 5.414 1 89.88 216 MET B CA 1
ATOM 4511 C C . MET B 1 216 ? 14.688 -17.453 5.176 1 89.88 216 MET B C 1
ATOM 4513 O O . MET B 1 216 ? 14.07 -16.453 4.785 1 89.88 216 MET B O 1
ATOM 4517 N N . SER B 1 217 ? 15.977 -17.484 5.367 1 87 217 SER B N 1
ATOM 4518 C CA . SER B 1 217 ? 16.812 -16.359 5.008 1 87 217 SER B CA 1
ATOM 4519 C C . SER B 1 217 ? 17.047 -16.281 3.502 1 87 217 SER B C 1
ATOM 4521 O O . SER B 1 217 ? 17.156 -17.312 2.838 1 87 217 SER B O 1
ATOM 4523 N N . PRO B 1 218 ? 17.156 -15.102 3.012 1 87.56 218 PRO B N 1
ATOM 4524 C CA . PRO B 1 218 ? 17.312 -14.938 1.563 1 87.56 218 PRO B CA 1
ATOM 4525 C C . PRO B 1 218 ? 18.516 -15.719 1.009 1 87.56 218 PRO B C 1
ATOM 4527 O O . PRO B 1 218 ? 18.469 -16.172 -0.136 1 87.56 218 PRO B O 1
ATOM 4530 N N . ASP B 1 219 ? 19.516 -15.906 1.778 1 88.25 219 ASP B N 1
ATOM 4531 C CA . ASP B 1 219 ? 20.703 -16.641 1.328 1 88.25 219 ASP B CA 1
ATOM 4532 C C . ASP B 1 219 ? 20.375 -18.094 1.034 1 88.25 219 ASP B C 1
ATOM 4534 O O . ASP B 1 219 ? 21.094 -18.766 0.306 1 88.25 219 ASP B O 1
ATOM 4538 N N . ASN B 1 220 ? 19.281 -18.562 1.535 1 91.88 220 ASN B N 1
ATOM 4539 C CA . ASN B 1 220 ? 18.906 -19.969 1.39 1 91.88 220 ASN B CA 1
ATOM 4540 C C . ASN B 1 220 ? 17.797 -20.156 0.361 1 91.88 220 ASN B C 1
ATOM 4542 O O . ASN B 1 220 ? 17.328 -21.266 0.139 1 91.88 220 ASN B O 1
ATOM 4546 N N . PHE B 1 221 ? 17.422 -19.062 -0.243 1 96.06 221 PHE B N 1
ATOM 4547 C CA . PHE B 1 221 ? 16.391 -19.188 -1.279 1 96.06 221 PHE B CA 1
ATOM 4548 C C . PHE B 1 221 ? 16.953 -19.906 -2.5 1 96.06 221 PHE B C 1
ATOM 4550 O O . PHE B 1 221 ? 18.125 -19.75 -2.848 1 96.06 221 PHE B O 1
ATOM 4557 N N . PRO B 1 222 ? 16.156 -20.75 -3.08 1 96.94 222 PRO B N 1
ATOM 4558 C CA . PRO B 1 222 ? 16.625 -21.406 -4.305 1 96.94 222 PRO B CA 1
ATOM 4559 C C . PRO B 1 222 ? 16.547 -20.484 -5.527 1 96.94 222 PRO B C 1
ATOM 4561 O O . PRO B 1 222 ? 15.977 -20.859 -6.555 1 96.94 222 PRO B O 1
ATOM 4564 N N . TYR B 1 223 ? 17.172 -19.344 -5.387 1 97.62 223 TYR B N 1
ATOM 4565 C CA . TYR B 1 223 ? 17.328 -18.453 -6.531 1 97.62 223 TYR B CA 1
ATOM 4566 C C . TYR B 1 223 ? 18.25 -19.062 -7.574 1 97.62 223 TYR B C 1
ATOM 4568 O O . TYR B 1 223 ? 19.141 -19.859 -7.242 1 97.62 223 TYR B O 1
ATOM 4576 N N . GLU B 1 224 ? 17.984 -18.75 -8.875 1 97.81 224 GLU B N 1
ATOM 4577 C CA . GLU B 1 224 ? 19 -19.031 -9.891 1 97.81 224 GLU B CA 1
ATOM 4578 C C . GLU B 1 224 ? 20.281 -18.25 -9.625 1 97.81 224 GLU B C 1
ATOM 4580 O O . GLU B 1 224 ? 20.281 -17.031 -9.531 1 97.81 224 GLU B O 1
ATOM 4585 N N . ARG B 1 225 ? 21.406 -19.078 -9.461 1 96.94 225 ARG B N 1
ATOM 4586 C CA . ARG B 1 225 ? 22.672 -18.422 -9.094 1 96.94 225 ARG B CA 1
ATOM 4587 C C . ARG B 1 225 ? 23.656 -18.438 -10.258 1 96.94 225 ARG B C 1
ATOM 4589 O O . ARG B 1 225 ? 24.703 -17.797 -10.195 1 96.94 225 ARG B O 1
ATOM 4596 N N . HIS B 1 226 ? 23.281 -19.109 -11.289 1 96.94 226 HIS B N 1
ATOM 4597 C CA . HIS B 1 226 ? 24.141 -19.125 -12.469 1 96.94 226 HIS B CA 1
ATOM 4598 C C . HIS B 1 226 ? 24.188 -17.75 -13.133 1 96.94 226 HIS B C 1
ATOM 4600 O O . HIS B 1 226 ? 23.203 -17.312 -13.719 1 96.94 226 HIS B O 1
ATOM 4606 N N . SER B 1 227 ? 25.297 -17.125 -13.172 1 96.5 227 SER B N 1
ATOM 4607 C CA . SER B 1 227 ? 25.438 -15.719 -13.562 1 96.5 227 SER B CA 1
ATOM 4608 C C . SER B 1 227 ? 25.109 -15.516 -15.039 1 96.5 227 SER B C 1
ATOM 4610 O O . SER B 1 227 ? 24.766 -14.414 -15.453 1 96.5 227 SER B O 1
ATOM 4612 N N . ALA B 1 228 ? 25.219 -16.547 -15.836 1 97.38 228 ALA B N 1
ATOM 4613 C CA . ALA B 1 228 ? 24.953 -16.422 -17.266 1 97.38 228 ALA B CA 1
ATOM 4614 C C . ALA B 1 228 ? 23.453 -16.344 -17.547 1 97.38 228 ALA B C 1
ATOM 4616 O O . ALA B 1 228 ? 23.031 -15.922 -18.609 1 97.38 228 ALA B O 1
ATOM 4617 N N . SER B 1 229 ? 22.672 -16.875 -16.641 1 98.12 229 SER B N 1
ATOM 4618 C CA . SER B 1 229 ? 21.219 -16.844 -16.781 1 98.12 229 SER B CA 1
ATOM 4619 C C . SER B 1 229 ? 20.656 -15.445 -16.562 1 98.12 229 SER B C 1
ATOM 4621 O O . SER B 1 229 ? 21.109 -14.727 -15.672 1 98.12 229 SER B O 1
ATOM 4623 N N . ARG B 1 230 ? 19.641 -15.062 -17.312 1 97.88 230 ARG B N 1
ATOM 4624 C CA . ARG B 1 230 ? 18.969 -13.773 -17.141 1 97.88 230 ARG B CA 1
ATOM 4625 C C . ARG B 1 230 ? 18.078 -13.773 -15.891 1 97.88 230 ARG B C 1
ATOM 4627 O O . ARG B 1 230 ? 17.594 -12.727 -15.477 1 97.88 230 ARG B O 1
ATOM 4634 N N . ALA B 1 231 ? 17.953 -14.922 -15.234 1 98.06 231 ALA B N 1
ATOM 4635 C CA . ALA B 1 231 ? 17.156 -15.039 -14.016 1 98.06 231 ALA B CA 1
ATOM 4636 C C . ALA B 1 231 ? 18.047 -14.977 -12.773 1 98.06 231 ALA B C 1
ATOM 4638 O O . ALA B 1 231 ? 17.547 -15.094 -11.648 1 98.06 231 ALA B O 1
ATOM 4639 N N . SER B 1 232 ? 19.312 -14.797 -12.922 1 98.25 232 SER B N 1
ATOM 4640 C CA . SER B 1 232 ? 20.266 -14.922 -11.836 1 98.25 232 SER B CA 1
ATOM 4641 C C . SER B 1 232 ? 20.094 -13.805 -10.805 1 98.25 232 SER B C 1
ATOM 4643 O O . SER B 1 232 ? 19.875 -12.648 -11.164 1 98.25 232 SER B O 1
ATOM 4645 N N . LEU B 1 233 ? 20.125 -14.164 -9.57 1 97.31 233 LEU B N 1
ATOM 4646 C CA . LEU B 1 233 ? 20.203 -13.266 -8.43 1 97.31 233 LEU B CA 1
ATOM 4647 C C . LEU B 1 233 ? 21.422 -13.578 -7.57 1 97.31 233 LEU B C 1
ATOM 4649 O O . LEU B 1 233 ? 21.672 -14.734 -7.242 1 97.31 233 LEU B O 1
ATOM 4653 N N . THR B 1 234 ? 22.141 -12.531 -7.234 1 94.38 234 THR B N 1
ATOM 4654 C CA . THR B 1 234 ? 23.281 -12.719 -6.352 1 94.38 234 THR B CA 1
ATOM 4655 C C . THR B 1 234 ? 22.828 -12.891 -4.906 1 94.38 234 THR B C 1
ATOM 4657 O O . THR B 1 234 ? 21.641 -12.719 -4.598 1 94.38 234 THR B O 1
ATOM 4660 N N . TYR B 1 235 ? 23.719 -13.258 -4.062 1 90.19 235 TYR B N 1
ATOM 4661 C CA . TYR B 1 235 ? 23.406 -13.531 -2.67 1 90.19 235 TYR B CA 1
ATOM 4662 C C . TYR B 1 235 ? 23.016 -12.258 -1.934 1 90.19 235 TYR B C 1
ATOM 4664 O O . TYR B 1 235 ? 22.422 -12.312 -0.853 1 90.19 235 TYR B O 1
ATOM 4672 N N . THR B 1 236 ? 23.203 -11.086 -2.477 1 87 236 THR B N 1
ATOM 4673 C CA . THR B 1 236 ? 22.844 -9.82 -1.837 1 87 236 THR B CA 1
ATOM 4674 C C . THR B 1 236 ? 21.531 -9.281 -2.383 1 87 236 THR B C 1
ATOM 4676 O O . THR B 1 236 ? 21.062 -8.227 -1.956 1 87 236 THR B O 1
ATOM 4679 N N . GLN B 1 237 ? 21.016 -10.078 -3.309 1 90.12 237 GLN B N 1
ATOM 4680 C CA . GLN B 1 237 ? 19.797 -9.617 -3.959 1 90.12 237 GLN B CA 1
ATOM 4681 C C . GLN B 1 237 ? 18.594 -10.453 -3.525 1 90.12 237 GLN B C 1
ATOM 4683 O O . GLN B 1 237 ? 18.734 -11.641 -3.238 1 90.12 237 GLN B O 1
ATOM 4688 N N . GLY B 1 238 ? 17.469 -9.781 -3.514 1 90.88 238 GLY B N 1
ATOM 4689 C CA . GLY B 1 238 ? 16.219 -10.469 -3.186 1 90.88 238 GLY B CA 1
ATOM 4690 C C . GLY B 1 238 ? 15.836 -10.328 -1.725 1 90.88 238 GLY B C 1
ATOM 4691 O O . GLY B 1 238 ? 16.703 -10.32 -0.845 1 90.88 238 GLY B O 1
ATOM 4692 N N . THR B 1 239 ? 14.562 -10.195 -1.48 1 90.44 239 THR B N 1
ATOM 4693 C CA . THR B 1 239 ? 14.039 -10.031 -0.128 1 90.44 239 THR B CA 1
ATOM 4694 C C . THR B 1 239 ? 13.164 -11.219 0.261 1 90.44 239 THR B C 1
ATOM 4696 O O . THR B 1 239 ? 13.242 -11.711 1.388 1 90.44 239 THR B O 1
ATOM 4699 N N . PHE B 1 240 ? 12.367 -11.672 -0.623 1 96.38 240 PHE B N 1
ATOM 4700 C CA . PHE B 1 240 ? 11.453 -12.789 -0.421 1 96.38 240 PHE B CA 1
ATOM 4701 C C . PHE B 1 240 ? 11.531 -13.773 -1.578 1 96.38 240 PHE B C 1
ATOM 4703 O O . PHE B 1 240 ? 12.094 -13.461 -2.631 1 96.38 240 PHE B O 1
ATOM 4710 N N . TYR B 1 241 ? 11.078 -14.93 -1.326 1 98.06 241 TYR B N 1
ATOM 4711 C CA . TYR B 1 241 ? 10.875 -15.883 -2.41 1 98.06 241 TYR B CA 1
ATOM 4712 C C . TYR B 1 241 ? 9.398 -16 -2.758 1 98.06 241 TYR B C 1
ATOM 4714 O O . TYR B 1 241 ? 8.586 -16.391 -1.912 1 98.06 241 TYR B O 1
ATOM 4722 N N . TYR B 1 242 ? 9.109 -15.672 -3.98 1 98.44 242 TYR B N 1
ATOM 4723 C CA . TYR B 1 242 ? 7.727 -15.695 -4.449 1 98.44 242 TYR B CA 1
ATOM 4724 C C . TYR B 1 242 ? 7.441 -16.969 -5.238 1 98.44 242 TYR B C 1
ATOM 4726 O O . TYR B 1 242 ? 8.289 -17.438 -6.004 1 98.44 242 TYR B O 1
ATOM 4734 N N . GLY B 1 243 ? 6.289 -17.484 -5.043 1 97.12 243 GLY B N 1
ATOM 4735 C CA . GLY B 1 243 ? 5.867 -18.609 -5.859 1 97.12 243 GLY B CA 1
ATOM 4736 C C . GLY B 1 243 ? 5.328 -18.203 -7.215 1 97.12 243 GLY B C 1
ATOM 4737 O O . GLY B 1 243 ? 4.906 -17.062 -7.398 1 97.12 243 GLY B O 1
ATOM 4738 N N . GLY B 1 244 ? 5.293 -19.156 -8.117 1 94.5 244 GLY B N 1
ATOM 4739 C CA . GLY B 1 244 ? 4.848 -18.875 -9.477 1 94.5 244 GLY B CA 1
ATOM 4740 C C . GLY B 1 244 ? 3.439 -19.359 -9.75 1 94.5 244 GLY B C 1
ATOM 4741 O O . GLY B 1 244 ? 2.928 -19.188 -10.859 1 94.5 244 GLY B O 1
ATOM 4742 N N . ALA B 1 245 ? 2.74 -19.859 -8.773 1 95.19 245 ALA B N 1
ATOM 4743 C CA . ALA B 1 245 ? 1.475 -20.547 -9.008 1 95.19 245 ALA B CA 1
ATOM 4744 C C . ALA B 1 245 ? 0.313 -19.562 -9.062 1 95.19 245 ALA B C 1
ATOM 4746 O O . ALA B 1 245 ? -0.766 -19.891 -9.562 1 95.19 245 ALA B O 1
ATOM 4747 N N . PHE B 1 246 ? 0.517 -18.438 -8.516 1 97.88 246 PHE B N 1
ATOM 4748 C CA . PHE B 1 246 ? -0.578 -17.484 -8.367 1 97.88 246 PHE B CA 1
ATOM 4749 C C . PHE B 1 246 ? -0.06 -16.047 -8.414 1 97.88 246 PHE B C 1
ATOM 4751 O O . PHE B 1 246 ? 0.72 -15.641 -7.551 1 97.88 246 PHE B O 1
ATOM 4758 N N . TYR B 1 247 ? -0.342 -15.227 -9.406 1 98.62 247 TYR B N 1
ATOM 4759 C CA . TYR B 1 247 ? 0.019 -13.812 -9.469 1 98.62 247 TYR B CA 1
ATOM 4760 C C . TYR B 1 247 ? -0.935 -13.047 -10.375 1 98.62 247 TYR B C 1
ATOM 4762 O O . TYR B 1 247 ? -1.737 -13.648 -11.094 1 98.62 247 TYR B O 1
ATOM 4770 N N . GLY B 1 248 ? -0.976 -11.812 -10.305 1 98.75 248 GLY B N 1
ATOM 4771 C CA . GLY B 1 248 ? -1.84 -10.953 -11.094 1 98.75 248 GLY B CA 1
ATOM 4772 C C . GLY B 1 248 ? -1.8 -9.5 -10.664 1 98.75 248 GLY B C 1
ATOM 4773 O O . GLY B 1 248 ? -0.767 -9.016 -10.195 1 98.75 248 GLY B O 1
ATOM 4774 N N . GLY B 1 249 ? -2.848 -8.773 -11 1 98.69 249 GLY B N 1
ATOM 4775 C CA . GLY B 1 249 ? -2.973 -7.355 -10.711 1 98.69 249 GLY B CA 1
ATOM 4776 C C . GLY B 1 249 ? -3.562 -6.559 -11.859 1 98.69 249 GLY B C 1
ATOM 4777 O O . GLY B 1 249 ? -4.441 -7.047 -12.57 1 98.69 249 GLY B O 1
ATOM 4778 N N . HIS B 1 250 ? -3.199 -5.332 -11.922 1 98.5 250 HIS B N 1
ATOM 4779 C CA . HIS B 1 250 ? -3.598 -4.523 -13.07 1 98.5 250 HIS B CA 1
ATOM 4780 C C . HIS B 1 250 ? -3.004 -5.074 -14.367 1 98.5 250 HIS B C 1
ATOM 4782 O O . HIS B 1 250 ? -1.806 -5.359 -14.43 1 98.5 250 HIS B O 1
ATOM 4788 N N . PRO B 1 251 ? -3.811 -5.168 -15.406 1 98.38 251 PRO B N 1
ATOM 4789 C CA . PRO B 1 251 ? -3.352 -5.812 -16.641 1 98.38 251 PRO B CA 1
ATOM 4790 C C . PRO B 1 251 ? -2.107 -5.152 -17.219 1 98.38 251 PRO B C 1
ATOM 4792 O O . PRO B 1 251 ? -1.195 -5.84 -17.688 1 98.38 251 PRO B O 1
ATOM 4795 N N . ASP B 1 252 ? -2.023 -3.838 -17.156 1 98.25 252 ASP B N 1
ATOM 4796 C CA . ASP B 1 252 ? -0.879 -3.148 -17.734 1 98.25 252 ASP B CA 1
ATOM 4797 C C . ASP B 1 252 ? 0.415 -3.52 -17.016 1 98.25 252 ASP B C 1
ATOM 4799 O O . ASP B 1 252 ? 1.456 -3.695 -17.656 1 98.25 252 ASP B O 1
ATOM 4803 N N . THR B 1 253 ? 0.295 -3.635 -15.711 1 98.5 253 THR B N 1
ATOM 4804 C CA . THR B 1 253 ? 1.465 -3.994 -14.914 1 98.5 253 THR B CA 1
ATOM 4805 C C . THR B 1 253 ? 1.848 -5.453 -15.148 1 98.5 253 THR B C 1
ATOM 4807 O O . THR B 1 253 ? 3.031 -5.777 -15.266 1 98.5 253 THR B O 1
ATOM 4810 N N . VAL B 1 254 ? 0.902 -6.297 -15.25 1 98.62 254 VAL B N 1
ATOM 4811 C CA . VAL B 1 254 ? 1.136 -7.719 -15.469 1 98.62 254 VAL B CA 1
ATOM 4812 C C . VAL B 1 254 ? 1.746 -7.938 -16.844 1 98.62 254 VAL B C 1
ATOM 4814 O O . VAL B 1 254 ? 2.67 -8.742 -17 1 98.62 254 VAL B O 1
ATOM 4817 N N . ILE B 1 255 ? 1.261 -7.227 -17.812 1 98.56 255 ILE B N 1
ATOM 4818 C CA . ILE B 1 255 ? 1.76 -7.324 -19.172 1 98.56 255 ILE B CA 1
ATOM 4819 C C . ILE B 1 255 ? 3.242 -6.961 -19.219 1 98.56 255 ILE B C 1
ATOM 4821 O O . ILE B 1 255 ? 4.047 -7.668 -19.828 1 98.56 255 ILE B O 1
ATOM 4825 N N . LYS B 1 256 ? 3.588 -5.871 -18.531 1 98.62 256 LYS B N 1
ATOM 4826 C CA . LYS B 1 256 ? 4.988 -5.461 -18.469 1 98.62 256 LYS B CA 1
ATOM 4827 C C . LYS B 1 256 ? 5.855 -6.547 -17.844 1 98.62 256 LYS B C 1
ATOM 4829 O O . LYS B 1 256 ? 6.945 -6.844 -18.344 1 98.62 256 LYS B O 1
ATOM 4834 N N . MET B 1 257 ? 5.395 -7.117 -16.797 1 98.56 257 MET B N 1
ATOM 4835 C CA . MET B 1 257 ? 6.113 -8.195 -16.125 1 98.56 257 MET B CA 1
ATOM 4836 C C . MET B 1 257 ? 6.285 -9.391 -17.062 1 98.56 257 MET B C 1
ATOM 4838 O O . MET B 1 257 ? 7.387 -9.93 -17.188 1 98.56 257 MET B O 1
ATOM 4842 N N . LEU B 1 258 ? 5.188 -9.773 -17.703 1 98.12 258 LEU B N 1
ATOM 4843 C CA . LEU B 1 258 ? 5.207 -10.93 -18.594 1 98.12 258 LEU B CA 1
ATOM 4844 C C . LEU B 1 258 ? 6.176 -10.711 -19.75 1 98.12 258 LEU B C 1
ATOM 4846 O O . LEU B 1 258 ? 6.934 -11.609 -20.125 1 98.12 258 LEU B O 1
ATOM 4850 N N . HIS B 1 259 ? 6.141 -9.508 -20.344 1 97.94 259 HIS B N 1
ATOM 4851 C CA . HIS B 1 259 ? 7.062 -9.203 -21.422 1 97.94 259 HIS B CA 1
ATOM 4852 C C . HIS B 1 259 ? 8.516 -9.336 -20.969 1 97.94 259 HIS B C 1
ATOM 4854 O O . HIS B 1 259 ? 9.336 -9.93 -21.672 1 97.94 259 HIS B O 1
ATOM 4860 N N . HIS B 1 260 ? 8.773 -8.758 -19.859 1 98.25 260 HIS B N 1
ATOM 4861 C CA . HIS B 1 260 ? 10.141 -8.781 -19.344 1 98.25 260 HIS B CA 1
ATOM 4862 C C . HIS B 1 260 ? 10.602 -10.203 -19.062 1 98.25 260 HIS B C 1
ATOM 4864 O O . HIS B 1 260 ? 11.688 -10.602 -19.5 1 98.25 260 HIS B O 1
ATOM 4870 N N . CYS B 1 261 ? 9.828 -10.969 -18.328 1 97.38 261 CYS B N 1
ATOM 4871 C CA . CYS B 1 261 ? 10.188 -12.336 -17.953 1 97.38 261 CYS B CA 1
ATOM 4872 C C . CYS B 1 261 ? 10.297 -13.227 -19.188 1 97.38 261 CYS B C 1
ATOM 4874 O O . CYS B 1 261 ? 11.219 -14.039 -19.297 1 97.38 261 CYS B O 1
ATOM 4876 N N . TRP B 1 262 ? 9.367 -13.039 -20.109 1 95.56 262 TRP B N 1
ATOM 4877 C CA . TRP B 1 262 ? 9.367 -13.852 -21.312 1 95.56 262 TRP B CA 1
ATOM 4878 C C . TRP B 1 262 ? 10.609 -13.57 -22.156 1 95.56 262 TRP B C 1
ATOM 4880 O O . TRP B 1 262 ? 11.25 -14.5 -22.656 1 95.56 262 TRP B O 1
ATOM 4890 N N . ALA B 1 263 ? 10.945 -12.328 -22.359 1 96.5 263 ALA B N 1
ATOM 4891 C CA . ALA B 1 263 ? 12.141 -11.961 -23.109 1 96.5 263 ALA B CA 1
ATOM 4892 C C . ALA B 1 263 ? 13.398 -12.547 -22.453 1 96.5 263 ALA B C 1
ATOM 4894 O O . ALA B 1 263 ? 14.273 -13.055 -23.156 1 96.5 263 ALA B O 1
ATOM 4895 N N . ALA B 1 264 ? 13.492 -12.477 -21.156 1 96.94 264 ALA B N 1
ATOM 4896 C CA . ALA B 1 264 ? 14.633 -13.016 -20.422 1 96.94 264 ALA B CA 1
ATOM 4897 C C . ALA B 1 264 ? 14.703 -14.531 -20.547 1 96.94 264 ALA B C 1
ATOM 4899 O O . ALA B 1 264 ? 15.789 -15.094 -20.734 1 96.94 264 ALA B O 1
ATOM 4900 N N . LEU B 1 265 ? 13.57 -15.172 -20.406 1 95.06 265 LEU B N 1
ATOM 4901 C CA . LEU B 1 265 ? 13.484 -16.625 -20.547 1 95.06 265 LEU B CA 1
ATOM 4902 C C . LEU B 1 265 ? 13.93 -17.062 -21.938 1 95.06 265 LEU B C 1
ATOM 4904 O O . LEU B 1 265 ? 14.703 -18.016 -22.078 1 95.06 265 LEU B O 1
ATOM 4908 N N . GLN B 1 266 ? 13.461 -16.328 -22.984 1 93.12 266 GLN B N 1
ATOM 4909 C CA . GLN B 1 266 ? 13.844 -16.625 -24.359 1 93.12 266 GLN B CA 1
ATOM 4910 C C . GLN B 1 266 ? 15.344 -16.469 -24.562 1 93.12 266 GLN B C 1
ATOM 4912 O O . GLN B 1 266 ? 15.969 -17.281 -25.266 1 93.12 266 GLN B O 1
ATOM 4917 N N . ASP B 1 267 ? 15.859 -15.453 -24.016 1 95.56 267 ASP B N 1
ATOM 4918 C CA . ASP B 1 267 ? 17.297 -15.227 -24.094 1 95.56 267 ASP B CA 1
ATOM 4919 C C . ASP B 1 267 ? 18.078 -16.391 -23.484 1 95.56 267 ASP B C 1
ATOM 4921 O O . ASP B 1 267 ? 19.062 -16.859 -24.062 1 95.56 267 ASP B O 1
ATOM 4925 N N . ASP B 1 268 ? 17.688 -16.828 -22.312 1 94.81 268 ASP B N 1
ATOM 4926 C CA . ASP B 1 268 ? 18.297 -18 -21.672 1 94.81 268 ASP B CA 1
ATOM 4927 C C . ASP B 1 268 ? 18.234 -19.219 -22.594 1 94.81 268 ASP B C 1
ATOM 4929 O O . ASP B 1 268 ? 19.25 -19.875 -22.812 1 94.81 268 ASP B O 1
ATOM 4933 N N . VAL B 1 269 ? 17.094 -19.453 -23.172 1 90.62 269 VAL B N 1
ATOM 4934 C CA . VAL B 1 269 ? 16.891 -20.625 -24.031 1 90.62 269 VAL B CA 1
ATOM 4935 C C . VAL B 1 269 ? 17.781 -20.531 -25.266 1 90.62 269 VAL B C 1
ATOM 4937 O O . VAL B 1 269 ? 18.391 -21.516 -25.672 1 90.62 269 VAL B O 1
ATOM 4940 N N . THR B 1 270 ? 17.891 -19.375 -25.859 1 93.5 270 THR B N 1
ATOM 4941 C CA . THR B 1 270 ? 18.703 -19.156 -27.047 1 93.5 270 THR B CA 1
ATOM 4942 C C . THR B 1 270 ? 20.172 -19.469 -26.75 1 93.5 270 THR B C 1
ATOM 4944 O O . THR B 1 270 ? 20.906 -19.891 -27.641 1 93.5 270 THR B O 1
ATOM 4947 N N . HIS B 1 271 ? 20.531 -19.312 -25.516 1 95.31 271 HIS B N 1
ATOM 4948 C CA . HIS B 1 271 ? 21.922 -19.531 -25.141 1 95.31 271 HIS B CA 1
ATOM 4949 C C . HIS B 1 271 ? 22.094 -20.891 -24.453 1 95.31 271 HIS B C 1
ATOM 4951 O O . HIS B 1 271 ? 23.109 -21.141 -23.797 1 95.31 271 HIS B O 1
ATOM 4957 N N . GLY B 1 272 ? 21.062 -21.672 -24.5 1 92.75 272 GLY B N 1
ATOM 4958 C CA . GLY B 1 272 ? 21.125 -23.031 -23.984 1 92.75 272 GLY B CA 1
ATOM 4959 C C . GLY B 1 272 ? 21.047 -23.094 -22.469 1 92.75 272 GLY B C 1
ATOM 4960 O O . GLY B 1 272 ? 21.562 -24.031 -21.844 1 92.75 272 GLY B O 1
ATOM 4961 N N . LEU B 1 273 ? 20.516 -22.062 -21.875 1 93.94 273 LEU B N 1
ATOM 4962 C CA . LEU B 1 273 ? 20.391 -22 -20.422 1 93.94 273 LEU B CA 1
ATOM 4963 C C . LEU B 1 273 ? 18.953 -22.219 -19.984 1 93.94 273 LEU B C 1
ATOM 4965 O O . LEU B 1 273 ? 18.016 -21.844 -20.688 1 93.94 273 LEU B O 1
ATOM 4969 N N . VAL B 1 274 ? 18.781 -22.953 -18.844 1 91.69 274 VAL B N 1
ATOM 4970 C CA . VAL B 1 274 ? 17.484 -23.109 -18.188 1 91.69 274 VAL B CA 1
ATOM 4971 C C . VAL B 1 274 ? 17.625 -22.797 -16.703 1 91.69 274 VAL B C 1
ATOM 4973 O O . VAL B 1 274 ? 18.375 -23.469 -15.992 1 91.69 274 VAL B O 1
ATOM 4976 N N . ALA B 1 275 ? 16.891 -21.844 -16.266 1 94.62 275 ALA B N 1
ATOM 4977 C CA . ALA B 1 275 ? 16.938 -21.5 -14.852 1 94.62 275 ALA B CA 1
ATOM 4978 C C . ALA B 1 275 ? 16.328 -22.609 -13.992 1 94.62 275 ALA B C 1
ATOM 4980 O O . ALA B 1 275 ? 15.469 -23.359 -14.453 1 94.62 275 ALA B O 1
ATOM 4981 N N . ILE B 1 276 ? 16.672 -22.719 -12.766 1 93.94 276 ILE B N 1
ATOM 4982 C CA . ILE B 1 276 ? 16.406 -23.859 -11.898 1 93.94 276 ILE B CA 1
ATOM 4983 C C . ILE B 1 276 ? 14.906 -24.047 -11.734 1 93.94 276 ILE B C 1
ATOM 4985 O O . ILE B 1 276 ? 14.422 -25.188 -11.656 1 93.94 276 ILE B O 1
ATOM 4989 N N . TRP B 1 277 ? 14.133 -22.953 -11.664 1 92.56 277 TRP B N 1
ATOM 4990 C CA . TRP B 1 277 ? 12.688 -23.062 -11.531 1 92.56 277 TRP B CA 1
ATOM 4991 C C . TRP B 1 277 ? 11.969 -22.391 -12.695 1 92.56 277 TRP B C 1
ATOM 4993 O O . TRP B 1 277 ? 10.914 -21.797 -12.516 1 92.56 277 TRP B O 1
ATOM 5003 N N . ASN B 1 278 ? 12.625 -22.391 -13.773 1 90.75 278 ASN B N 1
ATOM 5004 C CA . ASN B 1 278 ? 12.055 -21.938 -15.031 1 90.75 278 ASN B CA 1
ATOM 5005 C C . ASN B 1 278 ? 11.422 -20.547 -14.898 1 90.75 278 ASN B C 1
ATOM 5007 O O . ASN B 1 278 ? 12.094 -19.609 -14.484 1 90.75 278 ASN B O 1
ATOM 5011 N N . GLU B 1 279 ? 10.117 -20.438 -15.109 1 92.81 279 GLU B N 1
ATOM 5012 C CA . GLU B 1 279 ? 9.422 -19.156 -15.102 1 92.81 279 GLU B CA 1
ATOM 5013 C C . GLU B 1 279 ? 9.477 -18.516 -13.719 1 92.81 279 GLU B C 1
ATOM 5015 O O . GLU B 1 279 ? 9.578 -17.297 -13.602 1 92.81 279 GLU B O 1
ATOM 5020 N N . GLU B 1 280 ? 9.438 -19.375 -12.758 1 95 280 GLU B N 1
ATOM 5021 C CA . GLU B 1 280 ? 9.43 -18.875 -11.383 1 95 280 GLU B CA 1
ATOM 5022 C C . GLU B 1 280 ? 10.742 -18.156 -11.055 1 95 280 GLU B C 1
ATOM 5024 O O . GLU B 1 280 ? 10.734 -17.141 -10.359 1 95 280 GLU B O 1
ATOM 5029 N N . SER B 1 281 ? 11.859 -18.703 -11.57 1 96.69 281 SER B N 1
ATOM 5030 C CA . SER B 1 281 ? 13.148 -18.047 -11.383 1 96.69 281 SER B CA 1
ATOM 5031 C C . SER B 1 281 ? 13.156 -16.656 -12.016 1 96.69 281 SER B C 1
ATOM 5033 O O . SER B 1 281 ? 13.625 -15.695 -11.406 1 96.69 281 SER B O 1
ATOM 5035 N N . HIS B 1 282 ? 12.617 -16.531 -13.211 1 97.19 282 HIS B N 1
ATOM 5036 C CA . HIS B 1 282 ? 12.57 -15.25 -13.906 1 97.19 282 HIS B CA 1
ATOM 5037 C C . HIS B 1 282 ? 11.617 -14.281 -13.211 1 97.19 282 HIS B C 1
ATOM 5039 O O . HIS B 1 282 ? 11.875 -13.078 -13.164 1 97.19 282 HIS B O 1
ATOM 5045 N N . LEU B 1 283 ? 10.578 -14.836 -12.68 1 97.5 283 LEU B N 1
ATOM 5046 C CA . LEU B 1 283 ? 9.641 -14.031 -11.906 1 97.5 283 LEU B CA 1
ATOM 5047 C C . LEU B 1 283 ? 10.32 -13.43 -10.68 1 97.5 283 LEU B C 1
ATOM 5049 O O . LEU B 1 283 ? 10.203 -12.227 -10.43 1 97.5 283 LEU B O 1
ATOM 5053 N N . ASN B 1 284 ? 11.031 -14.266 -9.969 1 98.19 284 ASN B N 1
ATOM 5054 C CA . ASN B 1 284 ? 11.719 -13.789 -8.773 1 98.19 284 ASN B CA 1
ATOM 5055 C C . ASN B 1 284 ? 12.758 -12.719 -9.102 1 98.19 284 ASN B C 1
ATOM 5057 O O . ASN B 1 284 ? 12.898 -11.734 -8.375 1 98.19 284 ASN B O 1
ATOM 5061 N N . ARG B 1 285 ? 13.461 -12.914 -10.203 1 98.31 285 ARG B N 1
ATOM 5062 C CA . ARG B 1 285 ? 14.438 -11.914 -10.625 1 98.31 285 ARG B CA 1
ATOM 5063 C C . ARG B 1 285 ? 13.758 -10.586 -10.938 1 98.31 285 ARG B C 1
ATOM 5065 O O . ARG B 1 285 ? 14.234 -9.523 -10.523 1 98.31 285 ARG B O 1
ATOM 5072 N N . TYR B 1 286 ? 12.711 -10.625 -11.672 1 98.25 286 TYR B N 1
ATOM 5073 C CA . TYR B 1 286 ? 11.977 -9.422 -12.039 1 98.25 286 TYR B CA 1
ATOM 5074 C C . TYR B 1 286 ? 11.461 -8.688 -10.805 1 98.25 286 TYR B C 1
ATOM 5076 O O . TYR B 1 286 ? 11.641 -7.477 -10.672 1 98.25 286 TYR B O 1
ATOM 5084 N N . LEU B 1 287 ? 10.883 -9.406 -9.883 1 98.06 287 LEU B N 1
ATOM 5085 C CA . LEU B 1 287 ? 10.25 -8.828 -8.703 1 98.06 287 LEU B CA 1
ATOM 5086 C C . LEU B 1 287 ? 11.297 -8.305 -7.73 1 98.06 287 LEU B C 1
ATOM 5088 O O . LEU B 1 287 ? 11.047 -7.352 -6.992 1 98.06 287 LEU B O 1
ATOM 5092 N N . ALA B 1 288 ? 12.461 -8.914 -7.77 1 96.31 288 ALA B N 1
ATOM 5093 C CA . ALA B 1 288 ? 13.531 -8.5 -6.855 1 96.31 288 ALA B CA 1
ATOM 5094 C C . ALA B 1 288 ? 14.211 -7.234 -7.352 1 96.31 288 ALA B C 1
ATOM 5096 O O . ALA B 1 288 ? 14.578 -6.367 -6.555 1 96.31 288 ALA B O 1
ATOM 5097 N N . LEU B 1 289 ? 14.328 -7.098 -8.703 1 95.06 289 LEU B N 1
ATOM 5098 C CA . LEU B 1 289 ? 15.25 -6.078 -9.172 1 95.06 289 LEU B CA 1
ATOM 5099 C C . LEU B 1 289 ? 14.523 -5.027 -10.008 1 95.06 289 LEU B C 1
ATOM 5101 O O . LEU B 1 289 ? 15 -3.895 -10.133 1 95.06 289 LEU B O 1
ATOM 5105 N N . GLN B 1 290 ? 13.406 -5.402 -10.617 1 94.75 290 GLN B N 1
ATOM 5106 C CA . GLN B 1 290 ? 12.789 -4.492 -11.578 1 94.75 290 GLN B CA 1
ATOM 5107 C C . GLN B 1 290 ? 11.539 -3.848 -11 1 94.75 290 GLN B C 1
ATOM 5109 O O . GLN B 1 290 ? 11.359 -2.631 -11.094 1 94.75 290 GLN B O 1
ATOM 5114 N N . HIS B 1 291 ? 10.719 -4.637 -10.422 1 96.06 291 HIS B N 1
ATOM 5115 C CA . HIS B 1 291 ? 9.43 -4.125 -9.969 1 96.06 291 HIS B CA 1
ATOM 5116 C C . HIS B 1 291 ? 8.898 -4.938 -8.789 1 96.06 291 HIS B C 1
ATOM 5118 O O . HIS B 1 291 ? 8.125 -5.883 -8.977 1 96.06 291 HIS B O 1
ATOM 5124 N N . PRO B 1 292 ? 9.227 -4.523 -7.562 1 97.19 292 PRO B N 1
ATOM 5125 C CA . PRO B 1 292 ? 8.656 -5.238 -6.418 1 97.19 292 PRO B CA 1
ATOM 5126 C C . PRO B 1 292 ? 7.129 -5.215 -6.402 1 97.19 292 PRO B C 1
ATOM 5128 O O . PRO B 1 292 ? 6.52 -4.258 -6.887 1 97.19 292 PRO B O 1
ATOM 5131 N N . PRO B 1 293 ? 6.523 -6.289 -5.918 1 98.44 293 PRO B N 1
ATOM 5132 C CA . PRO B 1 293 ? 5.059 -6.312 -5.902 1 98.44 293 PRO B CA 1
ATOM 5133 C C . PRO B 1 293 ? 4.461 -5.219 -5.02 1 98.44 293 PRO B C 1
ATOM 5135 O O . PRO B 1 293 ? 5.039 -4.863 -3.992 1 98.44 293 PRO B O 1
ATOM 5138 N N . SER B 1 294 ? 3.312 -4.68 -5.422 1 98.12 294 SER B N 1
ATOM 5139 C CA . SER B 1 294 ? 2.605 -3.668 -4.645 1 98.12 294 SER B CA 1
ATOM 5140 C C . SER B 1 294 ? 1.785 -4.301 -3.527 1 98.12 294 SER B C 1
ATOM 5142 O O . SER B 1 294 ? 1.316 -3.605 -2.623 1 98.12 294 SER B O 1
ATOM 5144 N N . LEU B 1 295 ? 1.592 -5.562 -3.611 1 98.75 295 LEU B N 1
ATOM 5145 C CA . LEU B 1 295 ? 0.894 -6.359 -2.607 1 98.75 295 LEU B CA 1
ATOM 5146 C C . LEU B 1 295 ? 1.418 -7.793 -2.592 1 98.75 295 LEU B C 1
ATOM 5148 O O . LEU B 1 295 ? 1.634 -8.391 -3.646 1 98.75 295 LEU B O 1
ATOM 5152 N N . VAL B 1 296 ? 1.663 -8.297 -1.396 1 98.75 296 VAL B N 1
ATOM 5153 C CA . VAL B 1 296 ? 2.182 -9.656 -1.239 1 98.75 296 VAL B CA 1
ATOM 5154 C C . VAL B 1 296 ? 1.189 -10.5 -0.441 1 98.75 296 VAL B C 1
ATOM 5156 O O . VAL B 1 296 ? 0.764 -10.102 0.647 1 98.75 296 VAL B O 1
ATOM 5159 N N . LEU B 1 297 ? 0.802 -11.594 -1.021 1 98.88 297 LEU B N 1
ATOM 5160 C CA . LEU B 1 297 ? -0.062 -12.523 -0.305 1 98.88 297 LEU B CA 1
ATOM 5161 C C . LEU B 1 297 ? 0.757 -13.453 0.585 1 98.88 297 LEU B C 1
ATOM 5163 O O . LEU B 1 297 ? 1.853 -13.875 0.207 1 98.88 297 LEU B O 1
ATOM 5167 N N . SER B 1 298 ? 0.262 -13.711 1.779 1 98.44 298 SER B N 1
ATOM 5168 C CA . SER B 1 298 ? 0.9 -14.664 2.684 1 98.44 298 SER B CA 1
ATOM 5169 C C . SER B 1 298 ? 0.764 -16.094 2.168 1 98.44 298 SER B C 1
ATOM 5171 O O . SER B 1 298 ? 0.029 -16.344 1.211 1 98.44 298 SER B O 1
ATOM 5173 N N . PRO B 1 299 ? 1.433 -17.062 2.803 1 98.12 299 PRO B N 1
ATOM 5174 C CA . PRO B 1 299 ? 1.292 -18.469 2.42 1 98.12 299 PRO B CA 1
ATOM 5175 C C . PRO B 1 299 ? -0.135 -18.984 2.586 1 98.12 299 PRO B C 1
ATOM 5177 O O . PRO B 1 299 ? -0.462 -20.078 2.107 1 98.12 299 PRO B O 1
ATOM 5180 N N . GLU B 1 300 ? -0.963 -18.219 3.197 1 98.38 300 GLU B N 1
ATOM 5181 C CA . GLU B 1 300 ? -2.367 -18.594 3.344 1 98.38 300 GLU B CA 1
ATOM 5182 C C . GLU B 1 300 ? -3.051 -18.719 1.985 1 98.38 300 GLU B C 1
ATOM 5184 O O . GLU B 1 300 ? -4.102 -19.344 1.867 1 98.38 300 GLU B O 1
ATOM 5189 N N . TYR B 1 301 ? -2.49 -18.109 0.939 1 98.69 301 TYR B N 1
ATOM 5190 C CA . TYR B 1 301 ? -3.121 -18.016 -0.372 1 98.69 301 TYR B CA 1
ATOM 5191 C C . TYR B 1 301 ? -2.541 -19.047 -1.332 1 98.69 301 TYR B C 1
ATOM 5193 O O . TYR B 1 301 ? -2.879 -19.062 -2.518 1 98.69 301 TYR B O 1
ATOM 5201 N N . CYS B 1 302 ? -1.676 -19.844 -0.935 1 97.31 302 CYS B N 1
ATOM 5202 C CA . CYS B 1 302 ? -1.125 -20.969 -1.676 1 97.31 302 CYS B CA 1
ATOM 5203 C C . CYS B 1 302 ? -0.382 -21.922 -0.746 1 97.31 302 CYS B C 1
ATOM 5205 O O . CYS B 1 302 ? 0.835 -21.812 -0.583 1 97.31 302 CYS B O 1
ATOM 5207 N N . TRP B 1 303 ? -1.065 -22.844 -0.116 1 96.62 303 TRP B N 1
ATOM 5208 C CA . TRP B 1 303 ? -0.511 -23.812 0.823 1 96.62 303 TRP B CA 1
ATOM 5209 C C . TRP B 1 303 ? -0.645 -25.219 0.282 1 96.62 303 TRP B C 1
ATOM 5211 O O . TRP B 1 303 ? -1.578 -25.531 -0.466 1 96.62 303 TRP B O 1
ATOM 5221 N N . ALA B 1 304 ? 0.292 -26.047 0.609 1 92 304 ALA B N 1
ATOM 5222 C CA . ALA B 1 304 ? 0.194 -27.453 0.194 1 92 304 ALA B CA 1
ATOM 5223 C C . ALA B 1 304 ? -0.824 -28.203 1.045 1 92 304 ALA B C 1
ATOM 5225 O O . ALA B 1 304 ? -0.799 -28.125 2.275 1 92 304 ALA B O 1
ATOM 5226 N N . SER B 1 305 ? -1.621 -28.938 0.449 1 89.19 305 SER B N 1
ATOM 5227 C CA . SER B 1 305 ? -2.727 -29.609 1.133 1 89.19 305 SER B CA 1
ATOM 5228 C C . SER B 1 305 ? -2.221 -30.641 2.123 1 89.19 305 SER B C 1
ATOM 5230 O O . SER B 1 305 ? -2.883 -30.938 3.123 1 89.19 305 SER B O 1
ATOM 5232 N N . ASP B 1 306 ? -1.042 -31.172 1.923 1 89.56 306 ASP B N 1
ATOM 5233 C CA . ASP B 1 306 ? -0.533 -32.25 2.764 1 89.56 306 ASP B CA 1
ATOM 5234 C C . ASP B 1 306 ? 0.396 -31.719 3.848 1 89.56 306 ASP B C 1
ATOM 5236 O O . ASP B 1 306 ? 0.953 -32.469 4.637 1 89.56 306 ASP B O 1
ATOM 5240 N N . TRP B 1 307 ? 0.572 -30.438 3.885 1 91.38 307 TRP B N 1
ATOM 5241 C CA . TRP B 1 307 ? 1.428 -29.828 4.895 1 91.38 307 TRP B CA 1
ATOM 5242 C C . TRP B 1 307 ? 0.616 -29.422 6.117 1 91.38 307 TRP B C 1
ATOM 5244 O O . TRP B 1 307 ? -0.527 -28.969 5.992 1 91.38 307 TRP B O 1
ATOM 5254 N N . ALA B 1 308 ? 1.241 -29.609 7.227 1 92.62 308 ALA B N 1
ATOM 5255 C CA . ALA B 1 308 ? 0.637 -29.078 8.445 1 92.62 308 ALA B CA 1
ATOM 5256 C C . ALA B 1 308 ? 0.636 -27.562 8.438 1 92.62 308 ALA B C 1
ATOM 5258 O O . ALA B 1 308 ? 1.525 -26.938 7.855 1 92.62 308 ALA B O 1
ATOM 5259 N N . LEU B 1 309 ? -0.317 -27.016 9.086 1 93.75 309 LEU B N 1
ATOM 5260 C CA . LEU B 1 309 ? -0.405 -25.562 9.172 1 93.75 309 LEU B CA 1
ATOM 5261 C C . LEU B 1 309 ? 0.352 -25.031 10.383 1 93.75 309 LEU B C 1
ATOM 5263 O O . LEU B 1 309 ? 0.057 -25.422 11.516 1 93.75 309 LEU B O 1
ATOM 5267 N N . PRO B 1 310 ? 1.264 -24.234 10.148 1 93.69 310 PRO B N 1
ATOM 5268 C CA . PRO B 1 310 ? 1.867 -23.578 11.312 1 93.69 310 PRO B CA 1
ATOM 5269 C C . PRO B 1 310 ? 0.926 -22.578 11.977 1 93.69 310 PRO B C 1
ATOM 5271 O O . PRO B 1 310 ? -0.09 -22.203 11.391 1 93.69 310 PRO B O 1
ATOM 5274 N N . PRO B 1 311 ? 1.239 -22.109 13.172 1 92.94 311 PRO B N 1
ATOM 5275 C CA . PRO B 1 311 ? 0.316 -21.266 13.938 1 92.94 311 PRO B CA 1
ATOM 5276 C C . PRO B 1 311 ? 0.029 -19.938 13.25 1 92.94 311 PRO B C 1
ATOM 5278 O O . PRO B 1 311 ? -1.063 -19.391 13.398 1 92.94 311 PRO B O 1
ATOM 5281 N N . GLU B 1 312 ? 0.979 -19.406 12.508 1 93.69 312 GLU B N 1
ATOM 5282 C CA . GLU B 1 312 ? 0.781 -18.078 11.93 1 93.69 312 GLU B CA 1
ATOM 5283 C C . GLU B 1 312 ? -0.108 -18.156 10.688 1 93.69 312 GLU B C 1
ATOM 5285 O O . GLU B 1 312 ? -0.604 -17.125 10.219 1 93.69 312 GLU B O 1
ATOM 5290 N N . VAL B 1 313 ? -0.181 -19.375 10.125 1 96.12 313 VAL B N 1
ATOM 5291 C CA . VAL B 1 313 ? -1.119 -19.578 9.023 1 96.12 313 VAL B CA 1
ATOM 5292 C C . VAL B 1 313 ? -2.498 -19.922 9.578 1 96.12 313 VAL B C 1
ATOM 5294 O O . VAL B 1 313 ? -2.812 -21.094 9.781 1 96.12 313 VAL B O 1
ATOM 5297 N N . ARG B 1 314 ? -3.301 -18.953 9.805 1 94.56 314 ARG B N 1
ATOM 5298 C CA . ARG B 1 314 ? -4.574 -19.125 10.5 1 94.56 314 ARG B CA 1
ATOM 5299 C C . ARG B 1 314 ? -5.633 -19.703 9.57 1 94.56 314 ARG B C 1
ATOM 5301 O O . ARG B 1 314 ? -6.535 -20.422 10.016 1 94.56 314 ARG B O 1
ATOM 5308 N N . LEU B 1 315 ? -5.512 -19.359 8.305 1 95.69 315 LEU B N 1
ATOM 5309 C CA . LEU B 1 315 ? -6.516 -19.766 7.324 1 95.69 315 LEU B CA 1
ATOM 5310 C C . LEU B 1 315 ? -5.867 -20.062 5.973 1 95.69 315 LEU B C 1
ATOM 5312 O O . LEU B 1 315 ? -5.402 -19.156 5.289 1 95.69 315 LEU B O 1
ATOM 5316 N N . ALA B 1 316 ? -5.855 -21.359 5.617 1 96.81 316 ALA B N 1
ATOM 5317 C CA . ALA B 1 316 ? -5.383 -21.719 4.285 1 96.81 316 ALA B CA 1
ATOM 5318 C C . ALA B 1 316 ? -6.484 -21.531 3.244 1 96.81 316 ALA B C 1
ATOM 5320 O O . ALA B 1 316 ? -7.359 -22.391 3.104 1 96.81 316 ALA B O 1
ATOM 5321 N N . ARG B 1 317 ? -6.41 -20.469 2.51 1 98.19 317 ARG B N 1
ATOM 5322 C CA . ARG B 1 317 ? -7.484 -20.078 1.604 1 98.19 317 ARG B CA 1
ATOM 5323 C C . ARG B 1 317 ? -7.395 -20.828 0.285 1 98.19 317 ARG B C 1
ATOM 5325 O O . ARG B 1 317 ? -8.414 -21.094 -0.363 1 98.19 317 ARG B O 1
ATOM 5332 N N . VAL B 1 318 ? -6.223 -21.062 -0.179 1 98.38 318 VAL B N 1
ATOM 5333 C CA . VAL B 1 318 ? -5.973 -21.766 -1.433 1 98.38 318 VAL B CA 1
ATOM 5334 C C . VAL B 1 318 ? -4.988 -22.922 -1.195 1 98.38 318 VAL B C 1
ATOM 5336 O O . VAL B 1 318 ? -3.926 -22.719 -0.607 1 98.38 318 VAL B O 1
ATOM 5339 N N . LEU B 1 319 ? -5.352 -24.109 -1.675 1 96.75 319 LEU B N 1
ATOM 5340 C CA . LEU B 1 319 ? -4.547 -25.312 -1.439 1 96.75 319 LEU B CA 1
ATOM 5341 C C . LEU B 1 319 ? -4.125 -25.938 -2.758 1 96.75 319 LEU B C 1
ATOM 5343 O O . LEU B 1 319 ? -4.918 -26.016 -3.701 1 96.75 319 LEU B O 1
ATOM 5347 N N . SER B 1 320 ? -2.881 -26.266 -2.818 1 94.31 320 SER B N 1
ATOM 5348 C CA . SER B 1 320 ? -2.447 -27.094 -3.939 1 94.31 320 SER B CA 1
ATOM 5349 C C . SER B 1 320 ? -2.832 -28.562 -3.732 1 94.31 320 SER B C 1
ATOM 5351 O O . SER B 1 320 ? -2.697 -29.094 -2.629 1 94.31 320 SER B O 1
ATOM 5353 N N . VAL B 1 321 ? -3.385 -29.156 -4.719 1 89.56 321 VAL B N 1
ATOM 5354 C CA . VAL B 1 321 ? -3.838 -30.547 -4.625 1 89.56 321 VAL B CA 1
ATOM 5355 C C . VAL B 1 321 ? -2.635 -31.484 -4.641 1 89.56 321 VAL B C 1
ATOM 5357 O O . VAL B 1 321 ? -1.691 -31.281 -5.406 1 89.56 321 VAL B O 1
ATOM 5360 N N . ALA B 1 322 ? -2.621 -32.438 -3.613 1 74.69 322 ALA B N 1
ATOM 5361 C CA . ALA B 1 322 ? -1.56 -33.438 -3.561 1 74.69 322 ALA B CA 1
ATOM 5362 C C . ALA B 1 322 ? -1.514 -34.25 -4.848 1 74.69 322 ALA B C 1
ATOM 5364 O O . ALA B 1 322 ? -2.551 -34.719 -5.344 1 74.69 322 ALA B O 1
ATOM 5365 N N . LYS B 1 323 ? -0.446 -34.062 -5.652 1 62.53 323 LYS B N 1
ATOM 5366 C CA . LYS B 1 323 ? -0.293 -34.812 -6.914 1 62.53 323 LYS B CA 1
ATOM 5367 C C . LYS B 1 323 ? 0.272 -36.188 -6.68 1 62.53 323 LYS B C 1
ATOM 5369 O O . LYS B 1 323 ? 1.183 -36.375 -5.871 1 62.53 323 LYS B O 1
ATOM 5374 N N . ASN B 1 324 ? -0.434 -37.219 -6.672 1 52.03 324 ASN B N 1
ATOM 5375 C CA . ASN B 1 324 ? 0.243 -38.5 -6.785 1 52.03 324 ASN B CA 1
ATOM 5376 C C . ASN B 1 324 ? 1.245 -38.5 -7.934 1 52.03 324 ASN B C 1
ATOM 5378 O O . ASN B 1 324 ? 0.855 -38.594 -9.102 1 52.03 324 ASN B O 1
ATOM 5382 N N . ASN B 1 325 ? 2.295 -37.781 -7.738 1 46.84 325 ASN B N 1
ATOM 5383 C CA . ASN B 1 325 ? 3.33 -37.531 -8.734 1 46.84 325 ASN B CA 1
ATOM 5384 C C . ASN B 1 325 ? 3.514 -38.719 -9.672 1 46.84 325 ASN B C 1
ATOM 5386 O O . ASN B 1 325 ? 3.82 -38.531 -10.852 1 46.84 325 ASN B O 1
ATOM 5390 N N . ALA B 1 326 ? 3.65 -39.906 -9.227 1 45.28 326 ALA B N 1
ATOM 5391 C CA . ALA B 1 326 ? 3.971 -41 -10.125 1 45.28 326 ALA B CA 1
ATOM 5392 C C . ALA B 1 326 ? 3.006 -41.062 -11.305 1 45.28 326 ALA B C 1
ATOM 5394 O O . ALA B 1 326 ? 3.418 -41.281 -12.438 1 45.28 326 ALA B O 1
ATOM 5395 N N . ALA B 1 327 ? 1.892 -40.875 -11.125 1 41.84 327 ALA B N 1
ATOM 5396 C CA . ALA B 1 327 ? 0.911 -41.062 -12.188 1 41.84 327 ALA B CA 1
ATOM 5397 C C . ALA B 1 327 ? 0.84 -39.844 -13.086 1 41.84 327 ALA B C 1
ATOM 5399 O O . ALA B 1 327 ? 0.566 -39.938 -14.289 1 41.84 327 ALA B O 1
ATOM 5400 N N . LEU B 1 328 ? 1.033 -38.688 -12.562 1 47.38 328 LEU B N 1
ATOM 5401 C CA . LEU B 1 328 ? 0.91 -37.469 -13.359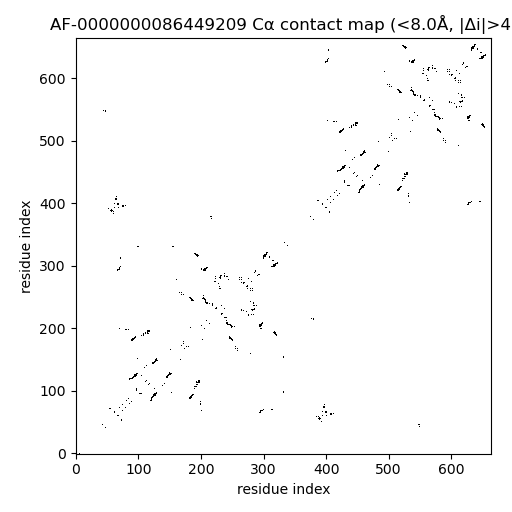 1 47.38 328 LEU B CA 1
ATOM 5402 C C . LEU B 1 328 ? 2.127 -37.281 -14.266 1 47.38 328 LEU B C 1
ATOM 5404 O O . LEU B 1 328 ? 2.002 -36.812 -15.391 1 47.38 328 LEU B O 1
ATOM 5408 N N . HIS B 1 329 ? 3.336 -37.5 -13.766 1 42.69 329 HIS B N 1
ATOM 5409 C CA . HIS B 1 329 ? 4.535 -37.344 -14.586 1 42.69 329 HIS B CA 1
ATOM 5410 C C . HIS B 1 329 ? 4.637 -38.469 -15.609 1 42.69 329 HIS B C 1
ATOM 5412 O O . HIS B 1 329 ? 5.414 -38.375 -16.562 1 42.69 329 HIS B O 1
ATOM 5418 N N . ALA B 1 330 ? 4.094 -39.625 -15.406 1 37.62 330 ALA B N 1
ATOM 5419 C CA . ALA B 1 330 ? 4.203 -40.75 -16.328 1 37.62 330 ALA B CA 1
ATOM 5420 C C . ALA B 1 330 ? 3.49 -40.469 -17.641 1 37.62 330 ALA B C 1
ATOM 5422 O O . ALA B 1 330 ? 3.873 -40.969 -18.688 1 37.62 330 ALA B O 1
ATOM 5423 N N . GLU B 1 331 ? 2.281 -39.875 -17.547 1 36.91 331 GLU B N 1
ATOM 5424 C CA . GLU B 1 331 ? 1.557 -39.781 -18.812 1 36.91 331 GLU B CA 1
ATOM 5425 C C . GLU B 1 331 ? 1.961 -38.531 -19.562 1 36.91 331 GLU B C 1
ATOM 5427 O O . GLU B 1 331 ? 1.402 -38.219 -20.625 1 36.91 331 GLU B O 1
ATOM 5432 N N . THR B 1 332 ? 2.857 -37.656 -19 1 33.5 332 THR B N 1
ATOM 5433 C CA . THR B 1 332 ? 3.338 -36.625 -19.922 1 33.5 332 THR B CA 1
ATOM 5434 C C . THR B 1 332 ? 4.539 -37.125 -20.719 1 33.5 332 THR B C 1
ATOM 5436 O O . THR B 1 332 ? 5.395 -37.844 -20.188 1 33.5 332 THR B O 1
#

Organism: Eptatretus burgeri (NCBI:txid7764)

pLDDT: mean 82.15, std 21.74, range [27.42, 98.88]

Solvent-accessible surface area (backbone atoms only — not comparable to full-atom values): 35869 Å² total; per-residue (Å²): 124,62,68,64,57,52,50,50,50,47,51,53,52,57,67,59,57,70,66,71,64,53,72,77,64,68,64,66,70,62,44,53,51,47,49,46,48,46,47,46,48,47,45,49,46,46,45,43,43,50,59,50,59,42,33,62,54,87,51,70,41,46,35,50,76,49,22,27,34,51,48,90,55,41,56,37,66,72,60,34,42,67,77,53,42,40,93,79,41,37,35,35,44,35,30,56,32,42,74,82,40,39,76,27,41,46,63,21,51,53,23,32,67,68,18,48,37,72,81,41,46,46,35,38,34,40,33,18,53,70,79,78,59,82,59,60,80,58,72,74,84,53,96,56,47,75,46,79,40,82,38,79,72,50,82,43,72,70,41,38,51,67,46,48,46,60,51,49,46,46,47,73,72,43,84,75,44,94,61,85,50,61,28,34,34,39,38,52,29,58,35,35,43,72,35,73,45,52,68,89,65,72,40,50,30,26,36,27,33,24,64,92,44,67,84,54,52,57,76,71,50,89,62,24,64,53,77,86,38,71,27,38,44,57,81,89,46,55,80,73,49,51,43,72,52,41,39,28,14,23,48,73,54,41,48,53,51,39,53,52,35,44,53,36,50,50,53,21,48,77,71,73,40,79,53,85,54,48,53,34,23,26,48,42,32,41,33,52,74,73,52,63,54,55,27,34,33,34,35,28,65,48,28,56,61,85,53,82,73,53,85,85,50,81,53,67,22,18,28,33,59,80,67,67,54,73,64,62,62,63,77,93,125,64,68,65,57,54,49,48,49,46,50,54,52,55,67,59,55,71,67,72,63,51,72,77,62,69,66,67,72,63,44,53,52,48,48,47,49,48,47,47,47,47,47,48,47,46,46,44,44,50,59,50,60,40,34,62,55,89,50,71,41,46,35,49,76,49,22,25,33,51,47,92,56,41,56,36,66,71,61,34,42,67,77,53,42,42,93,79,39,37,34,36,43,34,30,55,33,42,75,82,42,40,77,26,40,47,62,20,52,54,24,34,67,67,16,48,36,72,81,41,47,46,34,38,34,41,34,17,54,67,78,78,58,83,57,61,81,61,72,70,84,53,94,57,46,76,44,80,41,82,37,82,73,51,83,43,71,68,42,37,51,65,46,46,46,58,50,50,46,44,48,73,72,45,84,75,44,96,62,86,48,60,28,35,35,40,37,53,29,57,34,35,42,73,34,73,46,51,69,88,64,71,40,50,30,26,35,25,32,24,63,93,42,66,82,53,53,58,76,71,50,90,61,24,65,54,78,87,39,70,26,37,43,58,81,88,46,57,80,74,50,52,44,71,51,41,39,30,16,24,46,71,53,41,48,53,51,38,51,52,36,44,54,35,51,49,52,21,47,78,70,75,41,77,53,85,53,46,53,34,22,26,47,43,32,40,34,54,74,73,52,62,55,55,24,34,34,33,36,29,64,47,28,57,62,84,54,82,74,53,85,86,51,78,53,68,24,19,27,34,60,80,66,68,52,72,65,61,61,65,77,95

Nearest PDB structures (foldseek):
  5m79-assembly1_A  TM=9.456E-01  e=2.868E-33  Homo sapiens
  5bxc-assembly1_A  TM=9.445E-01  e=7.803E-33  Homo sapiens
  5c1g-assembly1_A-2  TM=9.419E-01  e=2.562E-32  Homo sapiens
  2rj7-assembly1_A  TM=9.353E-01  e=1.553E-32  Homo sapiens
  2rj6-assembly1_A  TM=9.316E-01  e=4.789E-32  Homo sapiens

Foldseek 3Di:
DDPVVVVVVVVVVVVPPPPDVCPPDPDDPVCVVVVVVVVVVVVVVVVVVLVVQLPLPVDDQADPVGFGADAVSVDDQVVLCVVVPQVPFEEEEEEECEDPSVVLQLQALQQCCVAEAPPHAYEYEYEYQDPPPPPSPNPPPDPHHYHYDYDDHQPDPLSVLLVVLVVVLCVQVHPVDVDHGQKYKYAYSLKGFDHHDHSLQEAAKEFEADPVPQPPDLQPDLAFCPPVQLLHDDSVWADGQTDDGMMMYGSVSSSVLSVQLSVRLVVCVVVVHAGPVRSSSSSRSCCTPPNPGSHYYYCLDEAEPPDDDDPSNPHNRMYRDDPPVVVRNVVD/DDPVVVVVVVVVVVVVPPPDVCPPDPDPPVCVVVVVVVVVVVVVVVVVVLVVQLPLPVDDQADPVGFGADAVSVDDQVVLCVVVPQVPFEEEEEEECEDPSVVLQLQLLQQCQVAEAPSHAYEYEYEYQDPPPPPNPNPPPDPHHYHYDYDDHQPDPLSVLLVPLVVVLCVQVHPVDVDHGQKYKYAYSLKGFDHHDHSLQEAAKEFEADPVPQPPDLQPDLAQCPPVQLLHDDSPWADGQTDDGMMMYGSVSSSVLSVQLSVRLVVCVVVVHAGPVRSSSSSRSCCGPPNPGSHYYYCLDEAEPPDDDDPSNPHNRMYRDDDPVVVRNVVD